Protein AF-A0A8F5GT97-F1 (afdb_monomer)

Nearest PDB structures (foldseek):
  5g2c-assembly1_A  TM=2.709E-01  e=6.141E-01  Nonlabens marinus S1-08
  8j80-assembly1_B  TM=1.994E-01  e=2.136E+00  Homo sapiens

Solvent-accessible surface area (backbone atoms only — not comparable to full-atom values): 19312 Å² total; per-residue (Å²): 131,80,81,78,52,67,67,58,54,49,52,52,41,32,52,48,51,52,53,48,60,72,63,48,82,54,59,48,38,28,61,53,37,61,60,46,67,79,48,94,72,56,55,69,44,52,46,45,34,50,23,35,51,49,81,68,43,45,52,62,52,79,70,42,89,39,27,72,91,36,93,78,48,46,47,64,52,61,45,28,50,54,43,34,55,50,43,55,30,73,34,31,67,61,69,79,50,36,74,73,42,50,101,53,50,69,62,56,54,51,51,42,53,52,45,20,53,52,46,27,53,52,53,53,50,51,35,37,71,76,54,39,75,44,53,70,72,39,65,69,58,79,64,67,54,48,63,58,70,59,55,50,50,52,54,51,50,46,49,53,48,42,54,51,44,48,50,53,23,46,53,51,44,46,71,55,52,41,81,83,62,77,88,52,72,71,51,45,54,48,27,52,48,40,61,74,71,42,52,74,58,48,21,55,77,60,31,55,22,45,89,82,34,51,64,94,60,83,97,53,87,68,62,55,40,60,59,69,57,52,22,50,51,33,27,53,52,11,48,52,40,34,58,54,23,56,77,42,60,76,55,92,56,70,60,32,62,48,39,36,41,54,10,21,51,31,23,25,55,11,30,48,49,52,54,58,54,55,73,74,48,90,76,72,67,97,57,56,58,58,62,55,39,49,50,47,27,51,32,16,48,30,40,43,50,17,50,56,29,48,77,70,56,37,20,64,18,56,58,30,42,45,46,21,53,16,40,50,52,28,52,44,76,40,26,67,67,42,70,63,38,51,63,53,50,27,51,52,26,44,26,52,50,51,52,51,59,53,62,72,75,104

Mean predicted aligned error: 7.2 Å

pLDDT: mean 84.75, std 13.71, range [35.91, 97.94]

Secondary structure (DSSP, 8-state):
-----HHHHHHHHHHHHHHHHHH-TTTTSSHHHHHHHT-S---HHHHHHHHHH-----HHHHH-TTSTTSTT---HHHHHHHHHHHHHHHH-SSGGGGGTS-SSTHHHHHHHHHHHHHHHHHHHHHHHHHHGGGGGTS---HHHHS-HHHHHHHHHHHHHHHHHHHHHHHHHHHHHHSTTPPP-HHHHHHHHHHHHTTGGGSTTTT----GGG----TTS-PPPP-HHHHHHHHHHHHHHHHHHHHTTTT--SSHHHHHHHHHHHHHHHHHHHHHHHHHT-SS----THHHHHHHHHHHHHHHHHHHHHHHTT-TTHHHHHHHHHHHHHHHHHTGGGSGGGHHHHHHHHHHHHHHHHHHH--

Structure (mmCIF, N/CA/C/O backbone):
data_AF-A0A8F5GT97-F1
#
_entry.id   AF-A0A8F5GT97-F1
#
loop_
_atom_site.group_PDB
_atom_site.id
_atom_site.type_symbol
_atom_site.label_atom_id
_atom_site.label_alt_id
_atom_site.label_comp_id
_atom_site.label_asym_id
_atom_site.label_entity_id
_atom_site.label_seq_id
_atom_site.pdbx_PDB_ins_code
_atom_site.Cartn_x
_atom_site.Cartn_y
_atom_site.Cartn_z
_atom_site.occupancy
_atom_site.B_iso_or_equiv
_atom_site.auth_seq_id
_atom_site.auth_comp_id
_atom_site.auth_asym_id
_atom_site.auth_atom_id
_atom_site.pdbx_PDB_model_num
ATOM 1 N N . MET A 1 1 ? 4.974 22.572 16.628 1.00 38.72 1 MET A N 1
ATOM 2 C CA . MET A 1 1 ? 4.036 21.430 16.558 1.00 38.72 1 MET A CA 1
ATOM 3 C C . MET A 1 1 ? 4.327 20.539 17.750 1.00 38.72 1 MET A C 1
ATOM 5 O O . MET A 1 1 ? 5.411 19.972 17.798 1.00 38.72 1 MET A O 1
ATOM 9 N N . GLN A 1 2 ? 3.444 20.530 18.752 1.00 35.91 2 GLN A N 1
ATOM 10 C CA . GLN A 1 2 ? 3.595 19.682 19.939 1.00 35.91 2 GLN A CA 1
ATOM 11 C C . GLN A 1 2 ? 3.749 18.223 19.499 1.00 35.91 2 GLN A C 1
ATOM 13 O O . GLN A 1 2 ? 3.046 17.777 18.591 1.00 35.91 2 GLN A O 1
ATOM 18 N N . ALA A 1 3 ? 4.700 17.506 20.098 1.00 49.38 3 ALA A N 1
ATOM 19 C CA . ALA A 1 3 ? 4.831 16.072 19.903 1.00 49.38 3 ALA A CA 1
ATOM 20 C C . ALA A 1 3 ? 3.505 15.429 20.323 1.00 49.38 3 ALA A C 1
ATOM 22 O O . ALA A 1 3 ? 3.167 15.427 21.503 1.00 49.38 3 ALA A O 1
ATOM 23 N N . VAL A 1 4 ? 2.720 14.967 19.350 1.00 61.09 4 VAL A N 1
ATOM 24 C CA . VAL A 1 4 ? 1.444 14.313 19.629 1.00 61.09 4 VAL A CA 1
ATOM 25 C C . VAL A 1 4 ? 1.748 13.053 20.434 1.00 61.09 4 VAL A C 1
ATOM 27 O O . VAL A 1 4 ? 2.484 12.178 19.971 1.00 61.09 4 VAL A O 1
ATOM 30 N N . ASN A 1 5 ? 1.237 12.993 21.661 1.00 83.31 5 ASN A N 1
ATOM 31 C CA . ASN A 1 5 ? 1.458 11.871 22.557 1.00 83.31 5 ASN A CA 1
ATOM 32 C C . ASN A 1 5 ? 0.664 10.651 22.059 1.00 83.31 5 ASN A C 1
ATOM 34 O O . ASN A 1 5 ? -0.529 10.743 21.769 1.00 83.31 5 ASN A O 1
ATOM 38 N N . ILE A 1 6 ? 1.339 9.505 21.947 1.00 85.12 6 ILE A N 1
ATOM 39 C CA . ILE A 1 6 ? 0.739 8.235 21.510 1.00 85.12 6 ILE A CA 1
ATOM 40 C C . ILE A 1 6 ? -0.411 7.842 22.440 1.00 85.12 6 ILE A C 1
ATOM 42 O O . ILE A 1 6 ? -1.456 7.398 21.964 1.00 85.12 6 ILE A O 1
ATOM 46 N N . ASP A 1 7 ? -0.231 8.048 23.744 1.00 89.44 7 ASP A N 1
ATOM 47 C CA . ASP A 1 7 ? -1.237 7.704 24.745 1.00 89.44 7 ASP A CA 1
ATOM 48 C C . ASP A 1 7 ? -2.491 8.569 24.594 1.00 89.44 7 ASP A C 1
ATOM 50 O O . ASP A 1 7 ? -3.598 8.069 24.771 1.00 89.44 7 ASP A O 1
ATOM 54 N N . ASP A 1 8 ? -2.340 9.833 24.193 1.00 93.19 8 ASP A N 1
ATOM 55 C CA . ASP A 1 8 ? -3.475 10.731 23.967 1.00 93.19 8 ASP A CA 1
ATOM 56 C C . ASP A 1 8 ? -4.267 10.313 22.720 1.00 93.19 8 ASP A C 1
ATOM 58 O O . ASP A 1 8 ? -5.495 10.308 22.754 1.00 93.19 8 ASP A O 1
ATOM 62 N N . ILE A 1 9 ? -3.594 9.880 21.643 1.00 93.31 9 ILE A N 1
ATOM 63 C CA . ILE A 1 9 ? -4.274 9.336 20.451 1.00 93.31 9 ILE A CA 1
ATOM 64 C C . ILE A 1 9 ? -5.060 8.070 20.807 1.00 93.31 9 ILE A C 1
ATOM 66 O O . ILE A 1 9 ? -6.197 7.913 20.368 1.00 93.31 9 ILE A O 1
ATOM 70 N N . LEU A 1 10 ? -4.462 7.155 21.577 1.00 95.19 10 LEU A N 1
ATOM 71 C CA . LEU A 1 10 ? -5.119 5.902 21.953 1.00 95.19 10 LEU A CA 1
ATOM 72 C C . LEU A 1 10 ? -6.307 6.141 22.889 1.00 95.19 10 LEU A C 1
ATOM 74 O O . LEU A 1 10 ? -7.365 5.558 22.665 1.00 95.19 10 LEU A O 1
ATOM 78 N N . LYS A 1 11 ? -6.167 7.035 23.875 1.00 96.19 11 LYS A N 1
ATOM 79 C CA . LYS A 1 11 ? -7.268 7.438 24.764 1.00 96.19 11 LYS A CA 1
ATOM 80 C C . LYS A 1 11 ? -8.399 8.116 24.002 1.00 96.19 11 LYS A C 1
ATOM 82 O O . LYS A 1 11 ? -9.566 7.846 24.265 1.00 96.19 11 LYS A O 1
ATOM 87 N N . GLU A 1 12 ? -8.070 8.976 23.043 1.00 96.75 12 GLU A N 1
ATOM 88 C CA . GLU A 1 12 ? -9.077 9.638 22.217 1.00 96.75 12 GLU A CA 1
ATOM 89 C C . GLU A 1 12 ? -9.799 8.643 21.300 1.00 96.75 12 GLU A C 1
ATOM 91 O O . GLU A 1 12 ? -11.021 8.699 21.162 1.00 96.75 12 GLU A O 1
ATOM 96 N N . ALA A 1 13 ? -9.076 7.677 20.728 1.00 97.00 13 ALA A N 1
ATOM 97 C CA . ALA A 1 13 ? -9.680 6.598 19.955 1.00 97.00 13 ALA A CA 1
ATOM 98 C C . ALA A 1 13 ? -10.626 5.746 20.812 1.00 97.00 13 ALA A C 1
ATOM 100 O O . ALA A 1 13 ? -11.747 5.470 20.393 1.00 97.00 13 ALA A O 1
ATOM 101 N N . GLU A 1 14 ? -10.203 5.372 22.022 1.00 97.44 14 GLU A N 1
ATOM 102 C CA . GLU A 1 14 ? -11.037 4.654 22.987 1.00 97.44 14 GLU A CA 1
ATOM 103 C C . GLU A 1 14 ? -12.299 5.452 23.341 1.00 97.44 14 GLU A C 1
ATOM 105 O O . GLU A 1 14 ? -13.401 4.909 23.263 1.00 97.44 14 GLU A O 1
ATOM 110 N N . ARG A 1 15 ? -12.176 6.754 23.641 1.00 97.38 15 ARG A N 1
ATOM 111 C CA . ARG A 1 15 ? -13.318 7.634 23.939 1.00 97.38 15 ARG A CA 1
ATOM 112 C C . ARG A 1 15 ? -14.337 7.636 22.803 1.00 97.38 15 ARG A C 1
ATOM 114 O O . ARG A 1 15 ? -15.531 7.458 23.049 1.00 97.38 15 ARG A O 1
ATOM 121 N N . GLN A 1 16 ? -13.882 7.837 21.567 1.00 97.25 16 GLN A N 1
ATOM 122 C CA . GLN A 1 16 ? -14.785 7.864 20.419 1.00 97.25 16 GLN A CA 1
ATOM 123 C C . GLN A 1 16 ? -15.425 6.495 20.172 1.00 97.25 16 GLN A C 1
ATOM 125 O O . GLN A 1 16 ? -16.633 6.436 19.952 1.00 97.25 16 GLN A O 1
ATOM 130 N N . LEU A 1 17 ? -14.665 5.397 20.264 1.00 96.94 17 LEU A N 1
ATOM 131 C CA . LEU A 1 17 ? -15.200 4.038 20.124 1.00 96.94 17 LEU A CA 1
ATOM 132 C C . LEU A 1 17 ? -16.249 3.720 21.199 1.00 96.94 17 LEU A C 1
ATOM 134 O O . LEU A 1 17 ? -17.285 3.147 20.872 1.00 96.94 17 LEU A O 1
ATOM 138 N N . MET A 1 18 ? -16.040 4.150 22.449 1.00 96.56 18 MET A N 1
ATOM 139 C CA . MET A 1 18 ? -17.020 3.999 23.532 1.00 96.56 18 MET A CA 1
ATOM 140 C C . MET A 1 18 ? -18.322 4.753 23.240 1.00 96.56 18 MET A C 1
ATOM 142 O O . MET A 1 18 ? -19.401 4.178 23.376 1.00 96.56 18 MET A O 1
ATOM 146 N N . ILE A 1 19 ? -18.240 6.012 22.793 1.00 95.62 19 ILE A N 1
ATOM 147 C CA . ILE A 1 19 ? -19.428 6.798 22.416 1.00 95.62 19 ILE A CA 1
ATOM 148 C C . ILE A 1 19 ? -20.152 6.144 21.237 1.00 95.62 19 ILE A C 1
ATOM 150 O O . ILE A 1 19 ? -21.377 6.024 21.252 1.00 95.62 19 ILE A O 1
ATOM 154 N N . CYS A 1 20 ? -19.413 5.685 20.227 1.00 94.00 20 CYS A N 1
ATOM 155 C CA . CYS A 1 20 ? -20.022 5.065 19.057 1.00 94.00 20 CYS A CA 1
ATOM 156 C C . CYS A 1 20 ? -20.688 3.723 19.398 1.00 94.00 20 CYS A C 1
ATOM 158 O O . CYS A 1 20 ? -21.796 3.473 18.930 1.00 94.00 20 CYS A O 1
ATOM 160 N N . ASN A 1 21 ? -20.075 2.905 20.260 1.00 94.62 21 ASN A N 1
ATOM 161 C CA . ASN A 1 21 ? -20.655 1.646 20.737 1.00 94.62 21 ASN A CA 1
ATOM 162 C C . ASN A 1 21 ? -21.903 1.857 21.613 1.00 94.62 21 ASN A C 1
ATOM 164 O O . ASN A 1 21 ? -22.796 1.016 21.622 1.00 94.62 21 ASN A O 1
ATOM 168 N N . ALA A 1 22 ? -21.984 2.979 22.336 1.00 93.75 22 ALA A N 1
ATOM 169 C CA . ALA A 1 22 ? -23.181 3.353 23.087 1.00 93.75 22 ALA A CA 1
ATOM 170 C C . ALA A 1 22 ? -24.305 3.870 22.171 1.00 93.75 22 ALA A C 1
ATOM 172 O O . ALA A 1 22 ? -25.474 3.579 22.403 1.00 93.75 22 ALA A O 1
ATOM 173 N N . CYS A 1 23 ? -23.954 4.635 21.134 1.00 93.69 23 CYS A N 1
ATOM 174 C CA . CYS A 1 23 ? -24.912 5.242 20.212 1.00 93.69 23 CYS A CA 1
ATOM 175 C C . CYS A 1 23 ? -25.495 4.246 19.199 1.00 93.69 23 CYS A C 1
ATOM 177 O O . CYS A 1 23 ? -26.675 4.346 18.874 1.00 93.69 23 CYS A O 1
ATOM 179 N N . ARG A 1 24 ? -24.674 3.327 18.670 1.00 89.94 24 ARG A N 1
ATOM 180 C CA . ARG A 1 24 ? -25.040 2.291 17.678 1.00 89.94 24 ARG A CA 1
ATOM 181 C C . ARG A 1 24 ? -25.732 2.773 16.398 1.00 89.94 24 ARG A C 1
ATOM 183 O O . ARG A 1 24 ? -26.169 1.970 15.591 1.00 89.94 24 ARG A O 1
ATOM 190 N N . TYR A 1 25 ? -25.758 4.077 16.132 1.00 87.31 25 TYR A N 1
ATOM 191 C CA . TYR A 1 25 ? -26.406 4.628 14.936 1.00 87.31 25 TYR A CA 1
ATOM 192 C C . TYR A 1 25 ? -25.810 4.112 13.613 1.00 87.31 25 TYR A C 1
ATOM 194 O O . TYR A 1 25 ? -26.498 4.053 12.600 1.00 87.31 25 TYR A O 1
ATOM 202 N N . CYS A 1 26 ? -24.522 3.756 13.618 1.00 84.69 26 CYS A N 1
ATOM 203 C CA . CYS A 1 26 ? -23.806 3.252 12.443 1.00 84.69 26 CYS A CA 1
ATOM 204 C C . CYS A 1 26 ? -23.802 1.713 12.335 1.00 84.69 26 CYS A C 1
ATOM 206 O O . CYS A 1 26 ? -23.111 1.178 11.467 1.00 84.69 26 CYS A O 1
ATOM 208 N N . GLU A 1 27 ? -24.535 1.002 13.198 1.00 83.38 27 GLU A N 1
ATOM 209 C CA . GLU A 1 27 ? -24.724 -0.453 13.108 1.00 83.38 27 GLU A CA 1
ATOM 210 C C . GLU A 1 27 ? -25.215 -0.842 11.700 1.00 83.38 27 GLU A C 1
ATOM 212 O O . GLU A 1 27 ? -26.037 -0.153 11.089 1.00 83.38 27 GLU A O 1
ATOM 217 N N . GLY A 1 28 ? -24.635 -1.900 11.127 1.00 75.88 28 GLY A N 1
ATOM 218 C CA . GLY A 1 28 ? -24.938 -2.349 9.762 1.00 75.88 28 GLY A CA 1
ATOM 219 C C . GLY A 1 28 ? -24.315 -1.527 8.620 1.00 75.88 28 GLY A C 1
ATOM 220 O O . GLY A 1 28 ? -24.485 -1.881 7.452 1.00 75.88 28 GLY A O 1
ATOM 221 N N . TYR A 1 29 ? -23.548 -0.461 8.895 1.00 76.31 29 TYR A N 1
ATOM 222 C CA . TYR A 1 29 ? -22.857 0.281 7.826 1.00 76.31 29 TYR A CA 1
ATOM 223 C C . TYR A 1 29 ? -21.725 -0.560 7.209 1.00 76.31 29 TYR A C 1
ATOM 225 O O . TYR A 1 29 ? -21.621 -0.687 5.988 1.00 76.31 29 TYR A O 1
ATOM 233 N N . CYS A 1 30 ? -20.873 -1.165 8.041 1.00 80.12 30 CYS A N 1
ATOM 234 C CA . CYS A 1 30 ? -19.757 -2.019 7.618 1.00 80.12 30 CYS A CA 1
ATOM 235 C C . CYS A 1 30 ? -19.291 -2.944 8.751 1.00 80.12 30 CYS A C 1
ATOM 237 O O . CYS A 1 30 ? -19.577 -2.666 9.913 1.00 80.12 30 CYS A O 1
ATOM 239 N N . ASP A 1 31 ? -18.512 -3.981 8.422 1.00 80.12 31 ASP A N 1
ATOM 240 C CA . ASP A 1 31 ? -18.076 -5.035 9.361 1.00 80.12 31 ASP A CA 1
ATOM 241 C C . ASP A 1 31 ? -17.259 -4.512 10.563 1.00 80.12 31 ASP A C 1
ATOM 243 O O . ASP A 1 31 ? -17.117 -5.190 11.579 1.00 80.12 31 ASP A O 1
ATOM 247 N N . LEU A 1 32 ? -16.737 -3.278 10.493 1.00 87.88 32 LEU A N 1
ATOM 248 C CA . LEU A 1 32 ? -16.113 -2.623 11.647 1.00 87.88 32 LEU A CA 1
ATOM 249 C C . LEU A 1 32 ? -17.095 -2.485 12.820 1.00 87.88 32 LEU A C 1
ATOM 251 O O . LEU A 1 32 ? -16.681 -2.608 13.971 1.00 87.88 32 LEU A O 1
ATOM 255 N N . TRP A 1 33 ? -18.365 -2.193 12.539 1.00 87.25 33 TRP A N 1
ATOM 256 C CA . TRP A 1 33 ? -19.377 -1.951 13.565 1.00 87.25 33 TRP A CA 1
ATOM 257 C C . TRP A 1 33 ? -19.773 -3.240 14.278 1.00 87.25 33 TRP A C 1
ATOM 259 O O . TRP A 1 33 ? -19.754 -3.265 15.508 1.00 87.25 33 TRP A O 1
ATOM 269 N N . ASP A 1 34 ? -19.913 -4.338 13.535 1.00 86.75 34 ASP A N 1
ATOM 270 C CA . ASP A 1 34 ? -20.097 -5.676 14.100 1.00 86.75 34 ASP A CA 1
ATOM 271 C C . ASP A 1 34 ? -18.958 -6.024 15.080 1.00 86.75 34 ASP A C 1
ATOM 273 O O . ASP A 1 34 ? -19.184 -6.610 16.142 1.00 86.75 34 ASP A O 1
ATOM 277 N N . ALA A 1 35 ? -17.714 -5.643 14.757 1.00 90.31 35 ALA A N 1
ATOM 278 C CA . ALA A 1 35 ? -16.556 -5.840 15.635 1.00 90.31 35 ALA A CA 1
ATOM 279 C C . ALA A 1 35 ? -16.560 -4.942 16.879 1.00 90.31 35 ALA A C 1
ATOM 281 O O . ALA A 1 35 ? -16.091 -5.356 17.944 1.00 90.31 35 ALA A O 1
ATOM 282 N N . ILE A 1 36 ? -17.090 -3.725 16.766 1.00 92.19 36 ILE A N 1
ATOM 283 C CA . ILE A 1 36 ? -17.242 -2.791 17.887 1.00 92.19 36 ILE A CA 1
ATOM 284 C C . ILE A 1 36 ? -18.301 -3.309 18.871 1.00 92.19 36 ILE A C 1
ATOM 286 O O . ILE A 1 36 ? -18.068 -3.295 20.080 1.00 92.19 36 ILE A O 1
ATOM 290 N N . GLU A 1 37 ? -19.417 -3.836 18.372 1.00 89.50 37 GLU A N 1
ATOM 291 C CA . GLU A 1 37 ? -20.549 -4.297 19.188 1.00 89.50 37 GLU A CA 1
ATOM 292 C C . GLU A 1 37 ? -20.246 -5.532 20.037 1.00 89.50 37 GLU A C 1
ATOM 294 O O . GLU A 1 37 ? -20.843 -5.719 21.101 1.00 89.50 37 GLU A O 1
ATOM 299 N N . ARG A 1 38 ? -19.285 -6.358 19.606 1.00 89.38 38 ARG A N 1
ATOM 300 C CA . ARG A 1 38 ? -18.795 -7.513 20.377 1.00 89.38 38 ARG A CA 1
ATOM 301 C C . ARG A 1 38 ? -18.018 -7.112 21.634 1.00 89.38 38 ARG A C 1
ATOM 303 O O . ARG A 1 38 ? -17.700 -7.974 22.455 1.00 89.38 38 ARG A O 1
ATOM 310 N N . LYS A 1 39 ? -17.684 -5.829 21.801 1.00 90.12 39 LYS A N 1
ATOM 311 C CA . LYS A 1 39 ? -16.764 -5.342 22.834 1.00 90.12 39 LYS A CA 1
ATOM 312 C C . LYS A 1 39 ? -17.465 -4.422 23.831 1.00 90.12 39 LYS A C 1
ATOM 314 O O . LYS A 1 39 ? -18.389 -3.687 23.501 1.00 90.12 39 LYS A O 1
ATOM 319 N N . ARG A 1 40 ? -17.002 -4.462 25.086 1.00 91.19 40 ARG A N 1
ATOM 320 C CA . ARG A 1 40 ? -17.475 -3.588 26.184 1.00 91.19 40 ARG A CA 1
ATOM 321 C C . ARG A 1 40 ? -16.478 -2.491 26.557 1.00 91.19 40 ARG A C 1
ATOM 323 O O . ARG A 1 40 ? -16.854 -1.517 27.195 1.00 91.19 40 ARG A O 1
ATOM 330 N N . SER A 1 41 ? -15.218 -2.672 26.185 1.00 93.12 41 SER A N 1
ATOM 331 C CA . SER A 1 41 ? -14.125 -1.723 26.367 1.00 93.12 41 SER A CA 1
ATOM 332 C C . SER A 1 41 ? -13.171 -1.836 25.181 1.00 93.12 41 SER A C 1
ATOM 334 O O . SER A 1 41 ? -13.199 -2.833 24.453 1.00 93.12 41 SER A O 1
ATOM 336 N N . PHE A 1 42 ? -12.333 -0.819 24.978 1.00 95.62 42 PHE A N 1
ATOM 337 C CA . PHE A 1 42 ? -11.428 -0.745 23.831 1.00 95.62 42 PHE A CA 1
ATOM 338 C C . PHE A 1 42 ? -9.986 -0.527 24.298 1.00 95.62 42 PHE A C 1
ATOM 340 O O . PHE A 1 42 ? -9.427 0.549 24.088 1.00 95.62 42 PHE A O 1
ATOM 347 N N . PRO A 1 43 ? -9.353 -1.538 24.928 1.00 94.31 43 PRO A N 1
ATOM 348 C CA . PRO A 1 43 ? -7.951 -1.435 25.313 1.00 94.31 43 PRO A CA 1
ATOM 349 C C . PRO A 1 43 ? -7.058 -1.233 24.074 1.00 94.31 43 PRO A C 1
ATOM 351 O O . PRO A 1 43 ? -7.442 -1.627 22.969 1.00 94.31 43 PRO A O 1
ATOM 354 N N . PRO A 1 44 ? -5.824 -0.715 24.221 1.00 93.81 44 PRO A N 1
ATOM 355 C CA . PRO A 1 44 ? -4.965 -0.338 23.092 1.00 93.81 44 PRO A CA 1
ATOM 356 C C . PRO A 1 44 ? -4.817 -1.385 21.977 1.00 93.81 44 PRO A C 1
ATOM 358 O O . PRO A 1 44 ? -4.832 -1.041 20.796 1.00 93.81 44 PRO A O 1
ATOM 361 N N . ASN A 1 45 ? -4.709 -2.671 22.328 1.00 93.50 45 ASN A N 1
ATOM 362 C CA . ASN A 1 45 ? -4.596 -3.759 21.352 1.00 93.50 45 ASN A CA 1
ATOM 363 C C . ASN A 1 45 ? -5.852 -3.911 20.482 1.00 93.50 45 ASN A C 1
ATOM 365 O O . ASN A 1 45 ? -5.738 -4.166 19.283 1.00 93.50 45 ASN A O 1
ATOM 369 N N . ASP A 1 46 ? -7.033 -3.698 21.060 1.00 94.75 46 ASP A N 1
ATOM 370 C CA . ASP A 1 46 ? -8.294 -3.724 20.323 1.00 94.75 46 ASP A CA 1
ATOM 371 C C . ASP A 1 46 ? -8.426 -2.494 19.426 1.00 94.75 46 ASP A C 1
ATOM 373 O O . ASP A 1 46 ? -8.839 -2.624 18.277 1.00 94.75 46 ASP A O 1
ATOM 377 N N . VAL A 1 47 ? -7.978 -1.319 19.879 1.00 96.31 47 VAL A N 1
ATOM 378 C CA . VAL A 1 47 ? -7.932 -0.118 19.028 1.00 96.31 47 VAL A CA 1
ATOM 379 C C . VAL A 1 47 ? -6.981 -0.326 17.835 1.00 96.31 47 VAL A C 1
ATOM 381 O O . VAL A 1 47 ? -7.303 0.036 16.699 1.00 96.31 47 VAL A O 1
ATOM 384 N N . PHE A 1 48 ? -5.826 -0.974 18.037 1.00 95.44 48 PHE A N 1
ATOM 385 C CA . PHE A 1 48 ? -4.927 -1.335 16.934 1.00 95.44 48 PHE A CA 1
ATOM 386 C C . PHE A 1 48 ? -5.554 -2.325 15.953 1.00 95.44 48 PHE A C 1
ATOM 388 O O . PHE A 1 48 ? -5.305 -2.229 14.749 1.00 95.44 48 PHE A O 1
ATOM 395 N N . HIS A 1 49 ? -6.346 -3.273 16.443 1.00 95.06 49 HIS A N 1
ATOM 396 C CA . HIS A 1 49 ? -7.076 -4.205 15.598 1.00 95.06 49 HIS A CA 1
ATOM 397 C C . HIS A 1 49 ? -8.156 -3.490 14.771 1.00 95.06 49 HIS A C 1
ATOM 399 O O . HIS A 1 49 ? -8.125 -3.556 13.538 1.00 95.06 49 HIS A O 1
ATOM 405 N N . LEU A 1 50 ? -9.043 -2.744 15.436 1.00 95.06 50 LEU A N 1
ATOM 406 C CA . LEU A 1 50 ? -10.161 -2.024 14.821 1.00 95.06 50 LEU A CA 1
ATOM 407 C C . LEU A 1 50 ? -9.682 -0.971 13.811 1.00 95.06 50 LEU A C 1
ATOM 409 O O . LEU A 1 50 ? -10.279 -0.810 12.747 1.00 95.06 50 LEU A O 1
ATOM 413 N N . SER A 1 51 ? -8.555 -0.301 14.072 1.00 94.38 51 SER A N 1
ATOM 414 C CA . SER A 1 51 ? -7.990 0.669 13.122 1.00 94.38 51 SER A CA 1
ATOM 415 C C . SER A 1 51 ? -7.571 0.037 11.788 1.00 94.38 51 SER A C 1
ATOM 417 O O . SER A 1 51 ? -7.740 0.651 10.729 1.00 94.38 51 SER A O 1
ATOM 419 N N . ASN A 1 52 ? -7.080 -1.206 11.809 1.00 93.12 52 ASN A N 1
ATOM 420 C CA . ASN A 1 52 ? -6.715 -1.961 10.607 1.00 93.12 52 ASN A CA 1
ATOM 421 C C . ASN A 1 52 ? -7.897 -2.724 9.987 1.00 93.12 52 ASN A C 1
ATOM 423 O O . ASN A 1 52 ? -7.815 -3.095 8.818 1.00 93.12 52 ASN A O 1
ATOM 427 N N . LEU A 1 53 ? -8.998 -2.901 10.724 1.00 89.75 53 LEU A N 1
ATOM 428 C CA . LEU A 1 53 ? -10.270 -3.385 10.183 1.00 89.75 53 LEU A CA 1
ATOM 429 C C . LEU A 1 53 ? -11.013 -2.270 9.420 1.00 89.75 53 LEU A C 1
ATOM 431 O O . LEU A 1 53 ? -11.556 -2.496 8.343 1.00 89.75 53 LEU A O 1
ATOM 435 N N . CYS A 1 54 ? -10.946 -1.028 9.911 1.00 88.75 54 CYS A N 1
ATOM 436 C CA . CYS A 1 54 ? -11.561 0.147 9.287 1.00 88.75 54 CYS A CA 1
ATOM 437 C C . CYS A 1 54 ? -11.066 0.396 7.845 1.00 88.75 54 CYS A C 1
ATOM 439 O O . CYS A 1 54 ? -9.862 0.482 7.582 1.00 88.75 54 CYS A O 1
ATOM 441 N N . HIS A 1 55 ? -11.991 0.544 6.887 1.00 82.00 55 HIS A N 1
ATOM 442 C CA . HIS A 1 55 ? -11.701 0.810 5.463 1.00 82.00 55 HIS A CA 1
ATOM 443 C C . HIS A 1 55 ? -11.545 2.297 5.116 1.00 82.00 55 HIS A C 1
ATOM 445 O O . HIS A 1 55 ? -11.188 2.616 3.981 1.00 82.00 55 HIS A O 1
ATOM 451 N N . ASP A 1 56 ? -11.767 3.197 6.080 1.00 82.44 56 ASP A N 1
ATOM 452 C CA . ASP A 1 56 ? -11.770 4.649 5.858 1.00 82.44 56 ASP A CA 1
ATOM 453 C C . ASP A 1 56 ? -12.711 5.044 4.695 1.00 82.44 56 ASP A C 1
ATOM 455 O O . ASP A 1 56 ? -12.351 5.836 3.823 1.00 82.44 56 ASP A O 1
ATOM 459 N N . CYS A 1 57 ? -13.905 4.431 4.625 1.00 78.69 57 CYS A N 1
ATOM 460 C CA . CYS A 1 57 ? -14.957 4.813 3.669 1.00 78.69 57 CYS A CA 1
ATOM 461 C C . CYS A 1 57 ? -15.629 6.134 4.058 1.00 78.69 57 CYS A C 1
ATOM 463 O O . CYS A 1 57 ? -15.953 6.937 3.192 1.00 78.69 57 CYS A O 1
ATOM 465 N N . ARG A 1 58 ? -15.698 6.393 5.371 1.00 81.69 58 ARG A N 1
ATOM 466 C CA . ARG A 1 58 ? -16.228 7.601 6.015 1.00 81.69 58 ARG A CA 1
ATOM 467 C C . ARG A 1 58 ? -17.741 7.769 5.970 1.00 81.69 58 ARG A C 1
ATOM 469 O O . ARG A 1 58 ? -18.215 8.777 6.476 1.00 81.69 58 ARG A O 1
ATOM 476 N N . ASP A 1 59 ? -18.506 6.786 5.500 1.00 79.12 59 ASP A N 1
ATOM 477 C CA . ASP A 1 59 ? -19.977 6.838 5.575 1.00 79.12 59 ASP A CA 1
ATOM 478 C C . ASP A 1 59 ? -20.471 7.110 7.000 1.00 79.12 59 ASP A C 1
ATOM 480 O O . ASP A 1 59 ? -21.338 7.954 7.211 1.00 79.12 59 ASP A O 1
ATOM 484 N N . CYS A 1 60 ? -19.843 6.473 7.994 1.00 84.25 60 CYS A N 1
ATOM 485 C CA . CYS A 1 60 ? -20.153 6.716 9.398 1.00 84.25 60 CYS A CA 1
ATOM 486 C C . CYS A 1 60 ? -19.885 8.161 9.837 1.00 84.25 60 CYS A C 1
ATOM 488 O O . CYS A 1 60 ? -20.613 8.666 10.678 1.00 84.25 60 CYS A O 1
ATOM 490 N N . TYR A 1 61 ? -18.886 8.846 9.270 1.00 87.38 61 TYR A N 1
ATOM 491 C CA . TYR A 1 61 ? -18.631 10.256 9.568 1.00 87.38 61 TYR A CA 1
ATOM 492 C C . TYR A 1 61 ? -19.758 11.129 9.020 1.00 87.38 61 TYR A C 1
ATOM 494 O O . TYR A 1 61 ? -20.321 11.932 9.750 1.00 87.38 61 TYR A O 1
ATOM 502 N N . TYR A 1 62 ? -20.137 10.943 7.754 1.00 82.44 62 TYR A N 1
ATOM 503 C CA . TYR A 1 62 ? -21.165 11.775 7.121 1.00 82.44 62 TYR A CA 1
ATOM 504 C C . TYR A 1 62 ? -22.566 11.559 7.690 1.00 82.44 62 TYR A C 1
ATOM 506 O O . TYR A 1 62 ? -23.382 12.476 7.657 1.00 82.44 62 TYR A O 1
ATOM 514 N N . ALA A 1 63 ? -22.840 10.369 8.218 1.00 83.69 63 ALA A N 1
ATOM 515 C CA . ALA A 1 63 ? -24.106 10.062 8.867 1.00 83.69 63 ALA A CA 1
ATOM 516 C C . ALA A 1 63 ? -24.146 10.453 10.356 1.00 83.69 63 ALA A C 1
ATOM 518 O O . ALA A 1 63 ? -25.224 10.504 10.949 1.00 83.69 63 ALA A O 1
ATOM 519 N N . CYS A 1 64 ? -22.994 10.694 10.986 1.00 89.12 64 CYS A N 1
ATOM 520 C CA . CYS A 1 64 ? -22.918 10.901 12.426 1.00 89.12 64 CYS A CA 1
ATOM 521 C C . CYS A 1 64 ? -23.445 12.286 12.832 1.00 89.12 64 CYS A C 1
ATOM 523 O O . CYS A 1 64 ? -22.986 13.319 12.360 1.00 89.12 64 CYS A O 1
ATOM 525 N N . GLN A 1 65 ? -24.365 12.304 13.798 1.00 92.62 65 GLN A N 1
ATOM 526 C CA . GLN A 1 65 ? -24.932 13.531 14.377 1.00 92.62 65 GLN A CA 1
ATOM 527 C C . GLN A 1 65 ? -23.962 14.248 15.337 1.00 92.62 65 GLN A C 1
ATOM 529 O O . GLN A 1 65 ? -24.217 15.370 15.769 1.00 92.62 65 GLN A O 1
ATOM 534 N N . TYR A 1 66 ? -22.856 13.589 15.696 1.00 95.75 66 TYR A N 1
ATOM 535 C CA . TYR A 1 66 ? -21.896 14.036 16.703 1.00 95.75 66 TYR A CA 1
ATOM 536 C C . TYR A 1 66 ? -20.544 14.461 16.121 1.00 95.75 66 TYR A C 1
ATOM 538 O O . TYR A 1 66 ? -19.592 14.654 16.887 1.00 95.75 66 TYR A O 1
ATOM 546 N N . THR A 1 67 ? -20.434 14.612 14.798 1.00 93.06 67 THR A N 1
ATOM 547 C CA . THR A 1 67 ? -19.247 15.216 14.176 1.00 93.06 67 THR A CA 1
ATOM 548 C C . THR A 1 67 ? -19.068 16.668 14.630 1.00 93.06 67 THR A C 1
ATOM 550 O O . THR A 1 67 ? -20.036 17.306 15.058 1.00 93.06 67 THR A O 1
ATOM 553 N N . PRO A 1 68 ? -17.853 17.242 14.535 1.00 90.44 68 PRO A N 1
ATOM 554 C CA . PRO A 1 68 ? -17.656 18.670 14.774 1.00 90.44 68 PRO A CA 1
ATOM 555 C C . PRO A 1 68 ? -18.678 19.530 14.002 1.00 90.44 68 PRO A C 1
ATOM 557 O O . PRO A 1 68 ? -18.989 19.206 12.852 1.00 90.44 68 PRO A O 1
ATOM 560 N N . PRO A 1 69 ? -19.205 20.615 14.604 1.00 93.56 69 PRO A N 1
ATOM 561 C CA . PRO A 1 69 ? -18.778 21.244 15.861 1.00 93.56 69 PRO A CA 1
ATOM 562 C C . PRO A 1 69 ? -19.437 20.684 17.141 1.00 93.56 69 PRO A C 1
ATOM 564 O O . PRO A 1 69 ? -19.347 21.319 18.189 1.00 93.56 69 PRO A O 1
ATOM 567 N N . HIS A 1 70 ? -20.108 19.525 17.096 1.00 95.69 70 HIS A N 1
ATOM 568 C CA . HIS A 1 70 ? -20.726 18.936 18.291 1.00 95.69 70 HIS A CA 1
ATOM 569 C C . HIS A 1 70 ? -19.691 18.720 19.425 1.00 95.69 70 HIS A C 1
ATOM 571 O O . HIS A 1 70 ? -18.560 18.317 19.131 1.00 95.69 70 HIS A O 1
ATOM 577 N N . PRO A 1 71 ? -20.043 18.894 20.720 1.00 94.88 71 PRO A N 1
ATOM 578 C CA . PRO A 1 71 ? -19.098 18.749 21.838 1.00 94.88 71 PRO A CA 1
ATOM 579 C C . PRO A 1 71 ? -18.373 17.397 21.909 1.00 94.88 71 PRO A C 1
ATOM 581 O O . PRO A 1 71 ? -17.234 17.328 22.356 1.00 94.88 71 PRO A O 1
ATOM 584 N N . PHE A 1 72 ? -19.004 16.314 21.440 1.00 95.81 72 PHE A N 1
ATOM 585 C CA . PHE A 1 72 ? -18.342 15.005 21.346 1.00 95.81 72 PHE A CA 1
ATOM 586 C C . PHE A 1 72 ? -17.287 14.922 20.239 1.00 95.81 72 PHE A C 1
ATOM 588 O O . PHE A 1 72 ? -16.396 14.080 20.359 1.00 95.81 72 PHE A O 1
ATOM 595 N N . SER A 1 73 ? -17.384 15.765 19.203 1.00 95.31 73 SER A N 1
ATOM 596 C CA . SER A 1 73 ? -16.415 15.904 18.107 1.00 95.31 73 SER A CA 1
ATOM 597 C C . SER A 1 73 ? -15.943 14.560 17.540 1.00 95.31 73 SER A C 1
ATOM 599 O O . SER A 1 73 ? -14.748 14.281 17.477 1.00 95.31 73 SER A O 1
ATOM 601 N N . ILE A 1 74 ? -16.898 13.701 17.173 1.00 95.19 74 ILE A N 1
ATOM 602 C CA . ILE A 1 74 ? -16.623 12.353 16.668 1.00 95.19 74 ILE A CA 1
ATOM 603 C C . ILE A 1 74 ? -16.020 12.428 15.261 1.00 95.19 74 ILE A C 1
ATOM 605 O O . ILE A 1 74 ? -16.586 13.035 14.356 1.00 95.19 74 ILE A O 1
ATOM 609 N N . ASP A 1 75 ? -14.875 11.775 15.084 1.00 93.31 75 ASP A N 1
ATOM 610 C CA . ASP A 1 75 ? -14.167 11.596 13.818 1.00 93.31 75 ASP A CA 1
ATOM 611 C C . ASP A 1 75 ? -13.475 10.221 13.811 1.00 93.31 75 ASP A C 1
ATOM 613 O O . ASP A 1 75 ? -12.248 10.104 13.892 1.00 93.31 75 ASP A O 1
ATOM 617 N N . ILE A 1 76 ? -14.290 9.159 13.755 1.00 92.31 76 ILE A N 1
ATOM 618 C CA . ILE A 1 76 ? -13.814 7.767 13.752 1.00 92.31 76 ILE A CA 1
ATOM 619 C C . ILE A 1 76 ? -12.813 7.496 12.618 1.00 92.31 76 ILE A C 1
ATOM 621 O O . ILE A 1 76 ? -11.766 6.900 12.893 1.00 92.31 76 ILE A O 1
ATOM 625 N N . PRO A 1 77 ? -13.061 7.909 11.359 1.00 89.44 77 PRO A N 1
ATOM 626 C CA . PRO A 1 77 ? -12.093 7.675 10.295 1.00 89.44 77 PRO A CA 1
ATOM 627 C C . PRO A 1 77 ? -10.760 8.386 10.547 1.00 89.44 77 PRO A C 1
ATOM 629 O O . PRO A 1 77 ? -9.705 7.760 10.401 1.00 89.44 77 PRO A O 1
ATOM 632 N N . GLY A 1 78 ? -10.791 9.643 11.000 1.00 90.12 78 GLY A N 1
ATOM 633 C CA . GLY A 1 78 ? -9.590 10.415 11.295 1.00 90.12 78 GLY A CA 1
ATOM 634 C C . GLY A 1 78 ? -8.777 9.845 12.452 1.00 90.12 78 GLY A C 1
ATOM 635 O O . GLY A 1 78 ? -7.563 9.649 12.318 1.00 90.12 78 GLY A O 1
ATOM 636 N N . ILE A 1 79 ? -9.418 9.521 13.580 1.00 93.31 79 ILE A N 1
ATOM 637 C CA . ILE A 1 79 ? -8.707 8.977 14.744 1.00 93.31 79 ILE A CA 1
ATOM 638 C C . ILE A 1 79 ? -8.165 7.570 14.472 1.00 93.31 79 ILE A C 1
ATOM 640 O O . ILE A 1 79 ? -7.002 7.294 14.774 1.00 93.31 79 ILE A O 1
ATOM 644 N N . LEU A 1 80 ? -8.938 6.696 13.813 1.00 93.56 80 LEU A N 1
ATOM 645 C CA . LEU A 1 80 ? -8.467 5.358 13.452 1.00 93.56 80 LEU A CA 1
ATOM 646 C C . LEU A 1 80 ? -7.384 5.400 12.370 1.00 93.56 80 LEU A C 1
ATOM 648 O O . LEU A 1 80 ? -6.506 4.540 12.385 1.00 93.56 80 LEU A O 1
ATOM 652 N N . SER A 1 81 ? -7.375 6.395 11.475 1.00 89.62 81 SER A N 1
ATOM 653 C CA . SER A 1 81 ? -6.248 6.595 10.557 1.00 89.62 81 SER A CA 1
ATOM 654 C C . SER A 1 81 ? -4.955 6.855 11.328 1.00 89.62 81 SER A C 1
ATOM 656 O O . SER A 1 81 ? -3.965 6.169 11.093 1.00 89.62 81 SER A O 1
ATOM 658 N N . LYS A 1 82 ? -4.974 7.748 12.326 1.00 89.62 82 LYS A N 1
ATOM 659 C CA . LYS A 1 82 ? -3.802 8.012 13.182 1.00 89.62 82 LYS A CA 1
ATOM 660 C C . LYS A 1 82 ? -3.357 6.763 13.945 1.00 89.62 82 LYS A C 1
ATOM 662 O O . LYS A 1 82 ? -2.170 6.446 13.966 1.00 89.62 82 LYS A O 1
ATOM 667 N N . VAL A 1 83 ? -4.293 6.013 14.535 1.00 93.00 83 VAL A N 1
ATOM 668 C CA . VAL A 1 83 ? -3.965 4.757 15.238 1.00 93.00 83 VAL A CA 1
ATOM 669 C C . VAL A 1 83 ? -3.363 3.721 14.288 1.00 93.00 83 VAL A C 1
ATOM 671 O O . VAL A 1 83 ? -2.444 2.996 14.670 1.00 93.00 83 VAL A O 1
ATOM 674 N N . ARG A 1 84 ? -3.823 3.663 13.036 1.00 90.81 84 ARG A N 1
ATOM 675 C CA . ARG A 1 84 ? -3.276 2.758 12.023 1.00 90.81 84 ARG A CA 1
ATOM 676 C C . ARG A 1 84 ? -1.805 3.063 11.741 1.00 90.81 84 ARG A C 1
ATOM 678 O O . ARG A 1 84 ? -0.984 2.150 11.749 1.00 90.81 84 ARG A O 1
ATOM 685 N N . GLU A 1 85 ? -1.449 4.333 11.594 1.00 86.75 85 GLU A N 1
ATOM 686 C CA . GLU A 1 85 ? -0.052 4.760 11.431 1.00 86.75 85 GLU A CA 1
ATOM 687 C C . GLU A 1 85 ? 0.804 4.405 12.651 1.00 86.75 85 GLU A C 1
ATOM 689 O O . GLU A 1 85 ? 1.914 3.879 12.514 1.00 86.75 85 GLU A O 1
ATOM 694 N N . LEU A 1 86 ? 0.265 4.623 13.856 1.00 89.50 86 LEU A N 1
ATOM 695 C CA . LEU A 1 86 ? 0.909 4.204 15.100 1.00 89.50 86 LEU A CA 1
ATOM 696 C C . LEU A 1 86 ? 1.120 2.690 15.145 1.00 89.50 86 LEU A C 1
ATOM 698 O O . LEU A 1 86 ? 2.173 2.245 15.600 1.00 89.50 86 LEU A O 1
ATOM 702 N N . SER A 1 87 ? 0.157 1.903 14.657 1.00 91.50 87 SER A N 1
ATOM 703 C CA . SER A 1 87 ? 0.274 0.447 14.600 1.00 91.50 87 SER A CA 1
ATOM 704 C C . SER A 1 87 ? 1.426 0.028 13.689 1.00 91.50 87 SER A C 1
ATOM 706 O O . SER A 1 87 ? 2.277 -0.750 14.117 1.00 91.50 87 SER A O 1
ATOM 708 N N . TYR A 1 88 ? 1.541 0.620 12.495 1.00 89.69 88 TYR A N 1
ATOM 709 C CA . TYR A 1 88 ? 2.638 0.319 11.573 1.00 89.69 88 TYR A CA 1
ATOM 710 C C . TYR A 1 88 ? 3.973 0.578 12.240 1.00 89.69 88 TYR A C 1
ATOM 712 O O . TYR A 1 88 ? 4.785 -0.334 12.329 1.00 89.69 88 TYR A O 1
ATOM 720 N N . ARG A 1 89 ? 4.138 1.758 12.845 1.00 88.06 89 ARG A N 1
ATOM 721 C CA . ARG A 1 89 ? 5.337 2.113 13.606 1.00 88.06 89 ARG A CA 1
ATOM 722 C C . ARG A 1 89 ? 5.618 1.156 14.767 1.00 88.06 89 ARG A C 1
ATOM 724 O O . ARG A 1 89 ? 6.765 0.777 14.979 1.00 88.06 89 ARG A O 1
ATOM 731 N N . ARG A 1 90 ? 4.604 0.791 15.553 1.00 90.31 90 ARG A N 1
ATOM 732 C CA . ARG A 1 90 ? 4.753 -0.023 16.770 1.00 90.31 90 ARG A CA 1
ATOM 733 C C . ARG A 1 90 ? 5.237 -1.437 16.469 1.00 90.31 90 ARG A C 1
ATOM 735 O O . ARG A 1 90 ? 5.975 -2.007 17.277 1.00 90.31 90 ARG A O 1
ATOM 742 N N . PHE A 1 91 ? 4.807 -1.993 15.343 1.00 92.81 91 PHE A N 1
ATOM 743 C CA . PHE A 1 91 ? 5.057 -3.386 14.988 1.00 92.81 91 PHE A CA 1
ATOM 744 C C . PHE A 1 91 ? 6.149 -3.570 13.929 1.00 92.81 91 PHE A C 1
ATOM 746 O O . PHE A 1 91 ? 6.447 -4.722 13.622 1.00 92.81 91 PHE A O 1
ATOM 753 N N . VAL A 1 92 ? 6.802 -2.487 13.473 1.00 92.12 92 VAL A N 1
ATOM 754 C CA . VAL A 1 92 ? 7.969 -2.553 12.574 1.00 92.12 92 VAL A CA 1
ATOM 755 C C . VAL A 1 92 ? 9.023 -3.519 13.097 1.00 92.12 92 VAL A C 1
ATOM 757 O O . VAL A 1 92 ? 9.407 -3.486 14.278 1.00 92.12 92 VAL A O 1
ATOM 760 N N . TYR A 1 93 ? 9.550 -4.314 12.174 1.00 92.75 93 TYR A N 1
ATOM 761 C CA . TYR A 1 93 ? 10.743 -5.117 12.367 1.00 92.75 93 TYR A CA 1
ATOM 762 C C . TYR A 1 93 ? 11.892 -4.563 11.508 1.00 92.75 93 TYR A C 1
ATOM 764 O O . TYR A 1 93 ? 11.642 -4.116 10.396 1.00 92.75 93 TYR A O 1
ATOM 772 N N . PRO A 1 94 ? 13.151 -4.592 11.979 1.00 92.31 94 PRO A N 1
ATOM 773 C CA . PRO A 1 94 ? 13.583 -4.820 13.360 1.00 92.31 94 PRO A CA 1
ATOM 774 C C . PRO A 1 94 ? 13.202 -3.651 14.289 1.00 92.31 94 PRO A C 1
ATOM 776 O O . PRO A 1 94 ? 13.053 -2.511 13.859 1.00 92.31 94 PRO A O 1
ATOM 779 N N . LYS A 1 95 ? 13.092 -3.902 15.603 1.00 89.62 95 LYS A N 1
ATOM 780 C CA . LYS A 1 95 ? 12.556 -2.919 16.574 1.00 89.62 95 LYS A CA 1
ATOM 781 C C . LYS A 1 95 ? 13.309 -1.582 16.639 1.00 89.62 95 LYS A C 1
ATOM 783 O O . LYS A 1 95 ? 12.716 -0.577 17.019 1.00 89.62 95 LYS A O 1
ATOM 788 N N . PHE A 1 96 ? 14.593 -1.530 16.281 1.00 88.06 96 PHE A N 1
ATOM 789 C CA . PHE A 1 96 ? 15.326 -0.258 16.269 1.00 88.06 96 PHE A CA 1
ATOM 790 C C . PHE A 1 96 ? 14.802 0.706 15.187 1.00 88.06 96 PHE A C 1
ATOM 792 O O . PHE A 1 96 ? 14.884 1.922 15.361 1.00 88.06 96 PHE A O 1
ATOM 799 N N . MET A 1 97 ? 14.184 0.180 14.119 1.00 87.25 97 MET A N 1
ATOM 800 C CA . MET A 1 97 ? 13.613 0.975 13.028 1.00 87.25 97 MET A CA 1
ATOM 801 C C . MET A 1 97 ? 12.375 1.780 13.445 1.00 87.25 97 MET A C 1
ATOM 803 O O . MET A 1 97 ? 12.045 2.772 12.798 1.00 87.25 97 MET A O 1
ATOM 807 N N . GLN A 1 98 ? 11.740 1.452 14.576 1.00 86.31 98 GLN A N 1
ATOM 808 C CA . GLN A 1 98 ? 10.555 2.158 15.094 1.00 86.31 98 GLN A CA 1
ATOM 809 C C . GLN A 1 98 ? 10.786 3.660 15.330 1.00 86.31 98 GLN A C 1
ATOM 811 O O . GLN A 1 98 ? 9.840 4.447 15.354 1.00 86.31 98 GLN A O 1
ATOM 816 N N . ARG A 1 99 ? 12.040 4.082 15.537 1.00 80.75 99 ARG A N 1
ATOM 817 C CA . ARG A 1 99 ? 12.404 5.499 15.701 1.00 80.75 99 ARG A CA 1
ATOM 818 C C . ARG A 1 99 ? 12.449 6.254 14.371 1.00 80.75 99 ARG A C 1
ATOM 820 O O . ARG A 1 99 ? 12.182 7.450 14.357 1.00 80.75 99 ARG A O 1
ATOM 827 N N . TYR A 1 100 ? 12.752 5.551 13.283 1.00 78.38 100 TYR A N 1
ATOM 828 C CA . TYR A 1 100 ? 12.939 6.110 11.942 1.00 78.38 100 TYR A CA 1
ATOM 829 C C . TYR A 1 100 ? 11.652 6.072 11.115 1.00 78.38 100 TYR A C 1
ATOM 831 O O . TYR A 1 100 ? 11.411 6.961 10.299 1.00 78.38 100 TYR A O 1
ATOM 839 N N . VAL A 1 101 ? 10.778 5.101 11.392 1.00 76.06 101 VAL A N 1
ATOM 840 C CA . VAL A 1 101 ? 9.392 5.087 10.912 1.00 76.06 101 VAL A CA 1
ATOM 841 C C . VAL A 1 101 ? 8.597 6.106 11.738 1.00 76.06 101 VAL A C 1
ATOM 843 O O . VAL A 1 101 ? 7.893 5.775 12.685 1.00 76.06 101 VAL A O 1
ATOM 846 N N . SER A 1 102 ? 8.837 7.393 11.475 1.00 61.34 102 SER A N 1
ATOM 847 C CA . SER A 1 102 ? 8.232 8.512 12.211 1.00 61.34 102 SER A CA 1
ATOM 848 C C . SER A 1 102 ? 6.769 8.750 11.813 1.00 61.34 102 SER A C 1
ATOM 850 O O . SER A 1 102 ? 6.342 8.368 10.725 1.00 61.34 102 SER A O 1
ATOM 852 N N . SER A 1 103 ? 6.002 9.417 12.690 1.00 53.78 103 SER A N 1
ATOM 853 C CA . SER A 1 103 ? 4.558 9.701 12.542 1.00 53.78 103 SER A CA 1
ATOM 854 C C . SER A 1 103 ? 4.224 10.772 11.496 1.00 53.78 103 SER A C 1
ATOM 856 O O . SER A 1 103 ? 3.214 11.459 11.604 1.00 53.78 103 SER A O 1
ATOM 858 N N . ILE A 1 104 ? 5.109 10.990 10.527 1.00 55.38 104 ILE A N 1
ATOM 859 C CA . ILE A 1 104 ? 4.901 11.926 9.434 1.00 55.38 104 ILE A CA 1
ATOM 860 C C . ILE A 1 104 ? 5.577 11.300 8.219 1.00 55.38 104 ILE A C 1
ATOM 862 O O . ILE A 1 104 ? 6.788 11.419 8.026 1.00 55.38 104 ILE A O 1
ATOM 866 N N . TYR A 1 105 ? 4.784 10.639 7.378 1.00 58.91 105 TYR A N 1
ATOM 867 C CA . TYR A 1 105 ? 5.213 9.963 6.148 1.00 58.91 105 TYR A CA 1
ATOM 868 C C . TYR A 1 105 ? 6.095 10.800 5.202 1.00 58.91 105 TYR A C 1
ATOM 870 O O . TYR A 1 105 ? 6.711 10.249 4.293 1.00 58.91 105 TYR A O 1
ATOM 878 N N . ARG A 1 106 ? 6.216 12.116 5.428 1.00 59.94 106 ARG A N 1
ATOM 879 C CA . ARG A 1 106 ? 7.111 13.022 4.699 1.00 59.94 106 ARG A CA 1
ATOM 880 C C . ARG A 1 106 ? 8.555 12.512 4.625 1.00 59.94 106 ARG A C 1
ATOM 882 O O . ARG A 1 106 ? 9.124 12.550 3.543 1.00 59.94 106 ARG A O 1
ATOM 889 N N . PHE A 1 107 ? 9.138 11.995 5.712 1.00 66.06 107 PHE A N 1
ATOM 890 C CA . PHE A 1 107 ? 10.539 11.535 5.682 1.00 66.06 107 PHE A CA 1
ATOM 891 C C . PHE A 1 107 ? 10.733 10.244 4.881 1.00 66.06 107 PHE A C 1
ATOM 893 O O . PHE A 1 107 ? 11.687 10.131 4.114 1.00 66.06 107 PHE A O 1
ATOM 900 N N . ILE A 1 108 ? 9.793 9.306 4.998 1.00 71.56 108 ILE A N 1
ATOM 901 C CA . ILE A 1 108 ? 9.805 8.053 4.232 1.00 71.56 108 ILE A CA 1
ATOM 902 C C . ILE A 1 108 ? 9.695 8.344 2.727 1.00 71.56 108 ILE A C 1
ATOM 904 O O . ILE A 1 108 ? 10.393 7.718 1.932 1.00 71.56 108 ILE A O 1
ATOM 908 N N . ASN A 1 109 ? 8.905 9.349 2.334 1.00 74.50 109 ASN A N 1
ATOM 909 C CA . ASN A 1 109 ? 8.768 9.760 0.933 1.00 74.50 109 ASN A CA 1
ATOM 910 C C . ASN A 1 109 ? 10.087 10.257 0.318 1.00 74.50 109 ASN A C 1
ATOM 912 O O . ASN A 1 109 ? 10.353 9.966 -0.845 1.00 74.50 109 ASN A O 1
ATOM 916 N N . TYR A 1 110 ? 10.936 10.962 1.074 1.00 82.62 110 TYR A N 1
ATOM 917 C CA . TYR A 1 110 ? 12.253 11.377 0.572 1.00 82.62 110 TYR A CA 1
ATOM 918 C C . TYR A 1 110 ? 13.202 10.191 0.407 1.00 82.62 110 TYR A C 1
ATOM 920 O O . TYR A 1 110 ? 13.898 10.109 -0.601 1.00 82.62 110 TYR A O 1
ATOM 928 N N . ILE A 1 111 ? 13.193 9.246 1.354 1.00 86.56 111 ILE A N 1
ATOM 929 C CA . ILE A 1 111 ? 14.024 8.034 1.281 1.00 86.56 111 ILE A CA 1
ATOM 930 C C . ILE A 1 111 ? 13.698 7.245 0.013 1.00 86.56 111 ILE A C 1
ATOM 932 O O . ILE A 1 111 ? 14.607 6.824 -0.694 1.00 86.56 111 ILE A O 1
ATOM 936 N N . TYR A 1 112 ? 12.416 7.113 -0.323 1.00 85.81 112 TYR A N 1
ATOM 937 C CA . TYR A 1 112 ? 11.981 6.481 -1.564 1.00 85.81 112 TYR A CA 1
ATOM 938 C C . TYR A 1 112 ? 12.589 7.104 -2.821 1.00 85.81 112 TYR A C 1
ATOM 940 O O . TYR A 1 112 ? 13.108 6.391 -3.681 1.00 85.81 112 TYR A O 1
ATOM 948 N N . VAL A 1 113 ? 12.517 8.433 -2.931 1.00 89.44 113 VAL A N 1
ATOM 949 C CA . VAL A 1 113 ? 13.051 9.167 -4.085 1.00 89.44 113 VAL A CA 1
ATOM 950 C C . VAL A 1 113 ? 14.570 9.020 -4.146 1.00 89.44 113 VAL A C 1
ATOM 952 O O . VAL A 1 113 ? 15.110 8.736 -5.211 1.00 89.44 113 VAL A O 1
ATOM 955 N N . ILE A 1 114 ? 15.255 9.138 -3.006 1.00 93.25 114 ILE A N 1
ATOM 956 C CA . ILE A 1 114 ? 16.711 8.984 -2.914 1.00 93.25 114 ILE A CA 1
ATOM 957 C C . ILE A 1 114 ? 17.140 7.572 -3.328 1.00 93.25 114 ILE A C 1
ATOM 959 O O . ILE A 1 114 ? 18.021 7.435 -4.173 1.00 93.25 114 ILE A O 1
ATOM 963 N N . LEU A 1 115 ? 16.497 6.526 -2.797 1.00 94.75 115 LEU A N 1
ATOM 964 C CA . LEU A 1 115 ? 16.774 5.139 -3.186 1.00 94.75 115 LEU A CA 1
ATOM 965 C C . LEU A 1 115 ? 16.528 4.922 -4.680 1.00 94.75 115 LEU A C 1
ATOM 967 O O . LEU A 1 115 ? 17.361 4.311 -5.344 1.00 94.75 115 LEU A O 1
ATOM 971 N N . THR A 1 116 ? 15.449 5.490 -5.225 1.00 95.38 116 THR A N 1
ATOM 972 C CA . THR A 1 116 ? 15.138 5.384 -6.658 1.00 95.38 116 THR A CA 1
ATOM 973 C C . THR A 1 116 ? 16.245 6.011 -7.497 1.00 95.38 116 THR A C 1
ATOM 975 O O . THR A 1 116 ? 16.707 5.386 -8.445 1.00 95.38 116 THR A O 1
ATOM 978 N N . ILE A 1 117 ? 16.706 7.214 -7.138 1.00 96.75 117 ILE A N 1
ATOM 979 C CA . ILE A 1 117 ? 17.795 7.904 -7.842 1.00 96.75 117 ILE A CA 1
ATOM 980 C C . ILE A 1 117 ? 19.091 7.093 -7.760 1.00 96.75 117 ILE A C 1
ATOM 982 O O . ILE A 1 117 ? 19.762 6.933 -8.775 1.00 96.75 117 ILE A O 1
ATOM 986 N N . ILE A 1 118 ? 19.434 6.555 -6.586 1.00 97.88 118 ILE A N 1
ATOM 987 C CA . ILE A 1 118 ? 20.654 5.760 -6.391 1.00 97.88 118 ILE A CA 1
ATOM 988 C C . ILE A 1 118 ? 20.606 4.475 -7.224 1.00 97.88 118 ILE A C 1
ATOM 990 O O . ILE A 1 118 ? 21.541 4.195 -7.970 1.00 97.88 118 ILE A O 1
ATOM 994 N N . ILE A 1 119 ? 19.518 3.705 -7.141 1.00 96.94 119 ILE A N 1
ATOM 995 C CA . ILE A 1 119 ? 19.369 2.441 -7.880 1.00 96.94 119 ILE A CA 1
ATOM 996 C C . ILE A 1 119 ? 19.316 2.708 -9.389 1.00 96.94 119 ILE A C 1
ATOM 998 O O . ILE A 1 119 ? 19.933 1.979 -10.170 1.00 96.94 119 ILE A O 1
ATOM 1002 N N . PHE A 1 120 ? 18.663 3.793 -9.809 1.00 97.19 120 PHE A N 1
ATOM 1003 C CA . PHE A 1 120 ? 18.647 4.212 -11.206 1.00 97.19 120 PHE A CA 1
ATOM 1004 C C . PHE A 1 120 ? 20.043 4.601 -11.692 1.00 97.19 120 PHE A C 1
ATOM 1006 O O . PHE A 1 120 ? 20.471 4.119 -12.735 1.00 97.19 120 PHE A O 1
ATOM 1013 N N . ALA A 1 121 ? 20.788 5.393 -10.918 1.00 97.94 121 ALA A N 1
ATOM 1014 C CA . ALA A 1 121 ? 22.157 5.784 -11.240 1.00 97.94 121 ALA A CA 1
ATOM 1015 C C . ALA A 1 121 ? 23.098 4.572 -11.331 1.00 97.94 121 ALA A C 1
ATOM 1017 O O . ALA A 1 121 ? 23.905 4.489 -12.256 1.00 97.94 121 ALA A O 1
ATOM 1018 N N . ILE A 1 122 ? 22.976 3.604 -10.418 1.00 96.62 122 ILE A N 1
ATOM 1019 C CA . ILE A 1 122 ? 23.762 2.364 -10.450 1.00 96.62 122 ILE A CA 1
ATOM 1020 C C . ILE A 1 122 ? 23.405 1.540 -11.690 1.00 96.62 122 ILE A C 1
ATOM 1022 O O . ILE A 1 122 ? 24.294 1.114 -12.425 1.00 96.62 122 ILE A O 1
ATOM 1026 N N . SER A 1 123 ? 22.112 1.333 -11.944 1.00 95.31 123 SER A N 1
ATOM 1027 C CA . SER A 1 123 ? 21.653 0.488 -13.046 1.00 95.31 123 SER A CA 1
ATOM 1028 C C . SER A 1 123 ? 21.973 1.097 -14.415 1.00 95.31 123 SER A C 1
ATOM 1030 O O . SER A 1 123 ? 22.523 0.397 -15.265 1.00 95.31 123 SER A O 1
ATOM 1032 N N . ILE A 1 124 ? 21.757 2.404 -14.614 1.00 95.69 124 ILE A N 1
ATOM 1033 C CA . ILE A 1 124 ? 22.131 3.089 -15.859 1.00 95.69 124 ILE A CA 1
ATOM 1034 C C . ILE A 1 124 ? 23.649 3.066 -16.068 1.00 95.69 124 ILE A C 1
ATOM 1036 O O . ILE A 1 124 ? 24.097 2.733 -17.163 1.00 95.69 124 ILE A O 1
ATOM 1040 N N . SER A 1 125 ? 24.448 3.310 -15.023 1.00 96.44 125 SER A N 1
ATOM 1041 C CA . SER A 1 125 ? 25.915 3.273 -15.114 1.00 96.44 125 SER A CA 1
ATOM 1042 C C . SER A 1 125 ? 26.429 1.880 -15.470 1.00 96.44 125 SER A C 1
ATOM 1044 O O . SER A 1 125 ? 27.306 1.750 -16.320 1.00 96.44 125 SER A O 1
ATOM 1046 N N . LEU A 1 126 ? 25.847 0.828 -14.885 1.00 94.94 126 LEU A N 1
ATOM 1047 C CA . LEU A 1 126 ? 26.177 -0.553 -15.227 1.00 94.94 126 LEU A CA 1
ATOM 1048 C C . LEU A 1 126 ? 25.823 -0.868 -16.686 1.00 94.94 126 LEU A C 1
ATOM 1050 O O . LEU A 1 126 ? 26.645 -1.426 -17.406 1.00 94.94 126 LEU A O 1
ATOM 1054 N N . THR A 1 127 ? 24.635 -0.478 -17.160 1.00 94.81 127 THR A N 1
ATOM 1055 C CA . THR A 1 127 ? 24.266 -0.703 -18.570 1.00 94.81 127 THR A CA 1
ATOM 1056 C C . THR A 1 127 ? 25.143 0.084 -19.547 1.00 94.81 127 THR A C 1
ATOM 1058 O O . THR A 1 127 ? 25.506 -0.446 -20.594 1.00 94.81 127 THR A O 1
ATOM 1061 N N . LEU A 1 128 ? 25.552 1.308 -19.194 1.00 96.00 128 LEU A N 1
ATOM 1062 C CA . LEU A 1 128 ? 26.509 2.096 -19.974 1.00 96.00 128 LEU A CA 1
ATOM 1063 C C . LEU A 1 128 ? 27.897 1.461 -19.994 1.00 96.00 128 LEU A C 1
ATOM 1065 O O . LEU A 1 128 ? 28.562 1.501 -21.022 1.00 96.00 128 LEU A O 1
ATOM 1069 N N . PHE A 1 129 ? 28.334 0.852 -18.894 1.00 96.38 129 PHE A N 1
ATOM 1070 C CA . PHE A 1 129 ? 29.592 0.113 -18.857 1.00 96.38 129 PHE A CA 1
ATOM 1071 C C . PHE A 1 129 ? 29.55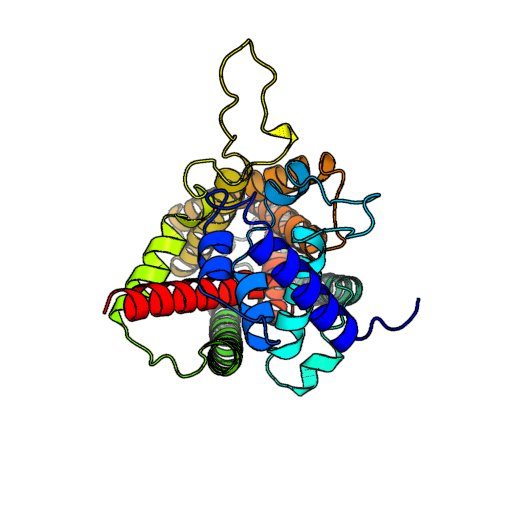9 -1.122 -19.772 1.00 96.38 129 PHE A C 1
ATOM 1073 O O . PHE A 1 129 ? 30.529 -1.389 -20.474 1.00 96.38 129 PHE A O 1
ATOM 1080 N N . LEU A 1 130 ? 28.436 -1.850 -19.801 1.00 95.00 130 LEU A N 1
ATOM 1081 C CA . LEU A 1 130 ? 28.285 -3.070 -20.602 1.00 95.00 130 LEU A CA 1
ATOM 1082 C C . LEU A 1 130 ? 28.117 -2.798 -22.105 1.00 95.00 130 LEU A C 1
ATOM 1084 O O . LEU A 1 130 ? 28.650 -3.544 -22.922 1.00 95.00 130 LEU A O 1
ATOM 1088 N N . HIS A 1 131 ? 27.375 -1.749 -22.470 1.00 95.50 131 HIS A N 1
ATOM 1089 C CA . HIS A 1 131 ? 26.945 -1.505 -23.855 1.00 95.50 131 HIS A CA 1
ATOM 1090 C C . HIS A 1 131 ? 27.500 -0.203 -24.455 1.00 95.50 131 HIS A C 1
ATOM 1092 O O . HIS A 1 131 ? 27.350 0.055 -25.652 1.00 95.50 131 HIS A O 1
ATOM 1098 N N . GLY A 1 132 ? 28.131 0.657 -23.656 1.00 95.19 132 GLY A N 1
ATOM 1099 C CA . GLY A 1 132 ? 28.536 2.000 -24.070 1.00 95.19 132 GLY A CA 1
ATOM 1100 C C . GLY A 1 132 ? 27.345 2.882 -24.465 1.00 95.19 132 GLY A C 1
ATOM 1101 O O . GLY A 1 132 ? 26.198 2.656 -24.079 1.00 95.19 132 GLY A O 1
ATOM 1102 N N . PHE A 1 133 ? 27.597 3.881 -25.316 1.00 94.44 133 PHE A N 1
ATOM 1103 C CA . PHE A 1 133 ? 26.547 4.766 -25.843 1.00 94.44 133 PHE A CA 1
ATOM 1104 C C . PHE A 1 133 ? 25.574 4.081 -26.818 1.00 94.44 133 PHE A C 1
ATOM 1106 O O . PHE A 1 133 ? 24.604 4.714 -27.242 1.00 94.44 133 PHE A O 1
ATOM 1113 N N . SER A 1 134 ? 25.791 2.804 -27.166 1.00 93.38 134 SER A N 1
ATOM 1114 C CA . SER A 1 134 ? 24.824 2.031 -27.958 1.00 93.38 134 SER A CA 1
ATOM 1115 C C . SER A 1 134 ? 23.468 1.923 -27.247 1.00 93.38 134 SER A C 1
ATOM 1117 O O . SER A 1 134 ? 22.439 1.911 -27.917 1.00 93.38 134 SER A O 1
ATOM 1119 N N . LEU A 1 135 ? 23.453 2.017 -25.910 1.00 92.69 135 LEU A N 1
ATOM 1120 C CA . LEU A 1 135 ? 22.250 2.099 -25.077 1.00 92.69 135 LEU A CA 1
ATOM 1121 C C . LEU A 1 135 ? 21.227 3.136 -25.572 1.00 92.69 135 LEU A C 1
ATOM 1123 O O . LEU A 1 135 ? 20.025 2.903 -25.494 1.00 92.69 135 LEU A O 1
ATOM 1127 N N . PHE A 1 136 ? 21.696 4.274 -26.092 1.00 93.75 136 PHE A N 1
ATOM 1128 C CA . PHE A 1 136 ? 20.833 5.358 -26.575 1.00 93.75 136 PHE A CA 1
ATOM 1129 C C . PHE A 1 136 ? 20.656 5.372 -28.097 1.00 93.75 136 PHE A C 1
ATOM 1131 O O . PHE A 1 136 ? 19.876 6.171 -28.609 1.00 93.75 136 PHE A O 1
ATOM 1138 N N . ARG A 1 137 ? 21.386 4.524 -28.831 1.00 93.12 137 ARG A N 1
ATOM 1139 C CA . ARG A 1 137 ? 21.426 4.538 -30.304 1.00 93.12 137 ARG A CA 1
ATOM 1140 C C . ARG A 1 137 ? 20.778 3.315 -30.935 1.00 93.12 137 ARG A C 1
ATOM 1142 O O . ARG A 1 137 ? 20.222 3.420 -32.021 1.00 93.12 137 ARG A O 1
ATOM 1149 N N . THR A 1 138 ? 20.856 2.166 -30.276 1.00 93.75 138 THR A N 1
ATOM 1150 C CA . THR A 1 138 ? 20.402 0.880 -30.805 1.00 93.75 138 THR A CA 1
ATOM 1151 C C . THR A 1 138 ? 19.454 0.201 -29.837 1.00 93.75 138 THR A C 1
ATOM 1153 O O . THR A 1 138 ? 19.629 0.273 -28.623 1.00 93.75 138 THR A O 1
ATOM 1156 N N . TYR A 1 139 ? 18.461 -0.497 -30.379 1.00 93.31 139 TYR A N 1
ATOM 1157 C CA . TYR A 1 139 ? 17.584 -1.337 -29.581 1.00 93.31 139 TYR A CA 1
ATOM 1158 C C . TYR A 1 139 ? 18.344 -2.564 -29.064 1.00 93.31 139 TYR A C 1
ATOM 1160 O O . TYR A 1 139 ? 18.721 -3.447 -29.831 1.00 93.31 139 TYR A O 1
ATOM 1168 N N . ILE A 1 140 ? 18.546 -2.619 -27.751 1.00 91.56 140 ILE A N 1
ATOM 1169 C CA . ILE A 1 140 ? 19.116 -3.770 -27.043 1.00 91.56 140 ILE A CA 1
ATOM 1170 C C . ILE A 1 140 ? 17.958 -4.457 -26.336 1.00 91.56 140 ILE A C 1
ATOM 1172 O O . ILE A 1 140 ? 17.354 -3.772 -25.532 1.00 91.56 140 ILE A O 1
ATOM 1176 N N . PRO A 1 141 ? 17.620 -5.736 -26.564 1.00 88.12 141 PRO A N 1
ATOM 1177 C CA . PRO A 1 141 ? 16.510 -6.405 -25.875 1.00 88.12 141 PRO A CA 1
ATOM 1178 C C . PRO A 1 141 ? 16.653 -6.423 -24.344 1.00 88.12 141 PRO A C 1
ATOM 1180 O O . PRO A 1 141 ? 17.763 -6.461 -23.811 1.00 88.12 141 PRO A O 1
ATOM 1183 N N . TYR A 1 142 ? 15.533 -6.450 -23.616 1.00 82.62 142 TYR A N 1
ATOM 1184 C CA . TYR A 1 142 ? 15.526 -6.283 -22.153 1.00 82.62 142 TYR A CA 1
ATOM 1185 C C . TYR A 1 142 ? 16.218 -7.433 -21.403 1.00 82.62 142 TYR A C 1
ATOM 1187 O O . TYR A 1 142 ? 16.722 -7.246 -20.298 1.00 82.62 142 TYR A O 1
ATOM 1195 N N . GLN A 1 143 ? 16.302 -8.615 -22.019 1.00 85.56 143 GLN A N 1
ATOM 1196 C CA . GLN A 1 143 ? 17.052 -9.771 -21.514 1.00 85.56 143 GLN A CA 1
ATOM 1197 C C . GLN A 1 143 ? 18.571 -9.586 -21.618 1.00 85.56 143 GLN A C 1
ATOM 1199 O O . GLN A 1 143 ? 19.330 -10.357 -21.041 1.00 85.56 143 GLN A O 1
ATOM 1204 N N . SER A 1 144 ? 19.019 -8.608 -22.402 1.00 89.19 144 SER A N 1
ATOM 1205 C CA . SER A 1 144 ? 20.431 -8.321 -22.646 1.00 89.19 144 SER A CA 1
ATOM 1206 C C . SER A 1 144 ? 20.871 -6.993 -22.034 1.00 89.19 144 SER A C 1
ATOM 1208 O O . SER A 1 144 ? 22.071 -6.746 -21.961 1.00 89.19 144 SER A O 1
ATOM 1210 N N . LEU A 1 145 ? 19.935 -6.154 -21.567 1.00 89.62 145 LEU A N 1
ATOM 1211 C CA . LEU A 1 145 ? 20.253 -4.893 -20.887 1.00 89.62 145 LEU A CA 1
ATOM 1212 C C . LEU A 1 145 ? 21.109 -5.127 -19.642 1.00 89.62 145 LEU A C 1
ATOM 1214 O O . LEU A 1 145 ? 22.157 -4.505 -19.489 1.00 89.62 145 LEU A O 1
ATOM 1218 N N . LEU A 1 146 ? 20.676 -6.049 -18.784 1.00 89.75 146 LEU A N 1
ATOM 1219 C CA . LEU A 1 146 ? 21.395 -6.479 -17.591 1.00 89.75 146 LEU A CA 1
ATOM 1220 C C . LEU A 1 146 ? 21.667 -7.983 -17.675 1.00 89.75 146 LEU A C 1
ATOM 1222 O O . LEU A 1 146 ? 20.862 -8.706 -18.266 1.00 89.75 146 LEU A O 1
ATOM 1226 N N . PRO A 1 147 ? 22.751 -8.484 -17.058 1.00 90.25 147 PRO A N 1
ATOM 1227 C CA . PRO A 1 147 ? 22.982 -9.918 -16.967 1.00 90.25 147 PRO A CA 1
ATOM 1228 C C . PRO A 1 147 ? 21.786 -10.608 -16.275 1.00 90.25 147 PRO A C 1
ATOM 1230 O O . PRO A 1 147 ? 21.498 -10.280 -15.118 1.00 90.25 147 PRO A O 1
ATOM 1233 N N . PRO A 1 148 ? 21.087 -11.559 -16.932 1.00 87.12 148 PRO A N 1
ATOM 1234 C CA . PRO A 1 148 ? 19.818 -12.098 -16.432 1.00 87.12 148 PRO A CA 1
ATOM 1235 C C . PRO A 1 148 ? 19.896 -12.700 -15.031 1.00 87.12 148 PRO A C 1
ATOM 1237 O O . PRO A 1 148 ? 18.967 -12.558 -14.243 1.00 87.12 148 PRO A O 1
ATOM 1240 N N . TYR A 1 149 ? 21.017 -13.347 -14.705 1.00 88.38 149 TYR A N 1
ATOM 1241 C CA . TYR A 1 149 ? 21.239 -13.954 -13.395 1.00 88.38 149 TYR A CA 1
ATOM 1242 C C . TYR A 1 149 ? 21.357 -12.906 -12.282 1.00 88.38 149 TYR A C 1
ATOM 1244 O O . TYR A 1 149 ? 20.855 -13.140 -11.189 1.00 88.38 149 TYR A O 1
ATOM 1252 N N . ILE A 1 150 ? 21.963 -11.742 -12.553 1.00 88.56 150 ILE A N 1
ATOM 1253 C CA . ILE A 1 150 ? 22.042 -10.639 -11.583 1.00 88.56 150 ILE A CA 1
ATOM 1254 C C . ILE A 1 150 ? 20.653 -10.048 -11.379 1.00 88.56 150 ILE A C 1
ATOM 1256 O O . ILE A 1 150 ? 20.229 -9.873 -10.242 1.00 88.56 150 ILE A O 1
ATOM 1260 N N . PHE A 1 151 ? 19.941 -9.776 -12.476 1.00 88.19 151 PHE A N 1
ATOM 1261 C CA . PHE A 1 151 ? 18.599 -9.204 -12.416 1.00 88.19 151 PHE A CA 1
ATOM 1262 C C . PHE A 1 151 ? 17.647 -10.102 -11.612 1.00 88.19 151 PHE A C 1
ATOM 1264 O O . PHE A 1 151 ? 17.060 -9.655 -10.632 1.00 88.19 151 PHE A O 1
ATOM 1271 N N . LEU A 1 152 ? 17.584 -11.396 -11.949 1.00 88.75 152 LEU A N 1
ATOM 1272 C CA . LEU A 1 152 ? 16.773 -12.369 -11.216 1.00 88.75 152 LEU A CA 1
ATOM 1273 C C . LEU A 1 152 ? 17.203 -12.508 -9.753 1.00 88.75 152 LEU A C 1
ATOM 1275 O O . LEU A 1 152 ? 16.345 -12.559 -8.877 1.00 88.75 152 LEU A O 1
ATOM 1279 N N . ALA A 1 153 ? 18.508 -12.556 -9.466 1.00 91.38 153 ALA A N 1
ATOM 1280 C CA . ALA A 1 153 ? 18.989 -12.659 -8.090 1.00 91.38 153 ALA A CA 1
ATOM 1281 C C . ALA A 1 153 ? 18.540 -11.463 -7.240 1.00 91.38 153 ALA A C 1
ATOM 1283 O O . ALA A 1 153 ? 18.075 -11.661 -6.121 1.00 91.38 153 ALA A O 1
ATOM 1284 N N . VAL A 1 154 ? 18.632 -10.239 -7.770 1.00 91.62 154 VAL A N 1
ATOM 1285 C CA . VAL A 1 154 ? 18.176 -9.029 -7.070 1.00 91.62 154 VAL A CA 1
ATOM 1286 C C . VAL A 1 154 ? 16.670 -9.084 -6.807 1.00 91.62 154 VAL A C 1
ATOM 1288 O O . VAL A 1 154 ? 16.260 -8.885 -5.665 1.00 91.62 154 VAL A O 1
ATOM 1291 N N . GLU A 1 155 ? 15.856 -9.414 -7.812 1.00 89.69 155 GLU A N 1
ATOM 1292 C CA . GLU A 1 155 ? 14.395 -9.520 -7.663 1.00 89.69 155 GLU A CA 1
ATOM 1293 C C . GLU A 1 155 ? 14.001 -10.577 -6.615 1.00 89.69 155 GLU A C 1
ATOM 1295 O O . GLU A 1 155 ? 13.252 -10.291 -5.678 1.00 89.69 155 GLU A O 1
ATOM 1300 N N . TYR A 1 156 ? 14.568 -11.788 -6.690 1.00 90.88 156 TYR A N 1
ATOM 1301 C CA . TYR A 1 156 ? 14.274 -12.844 -5.716 1.00 90.88 156 TYR A CA 1
ATOM 1302 C C . TYR A 1 156 ? 14.738 -12.489 -4.300 1.00 90.88 156 TYR A C 1
ATOM 1304 O O . TYR A 1 156 ? 14.024 -12.779 -3.338 1.00 90.88 156 TYR A O 1
ATOM 1312 N N . LEU A 1 157 ? 15.896 -11.839 -4.147 1.00 95.06 157 LEU A N 1
ATOM 1313 C CA . LEU A 1 157 ? 16.366 -11.372 -2.841 1.00 95.06 157 LEU A CA 1
ATOM 1314 C C . LEU A 1 157 ? 15.431 -10.314 -2.253 1.00 95.06 157 LEU A C 1
ATOM 1316 O O . LEU A 1 157 ? 15.125 -10.381 -1.062 1.00 95.06 157 LEU A O 1
ATOM 1320 N N . LEU A 1 158 ? 14.934 -9.381 -3.071 1.00 94.56 158 LEU A N 1
ATOM 1321 C CA . LEU A 1 158 ? 13.939 -8.397 -2.644 1.00 94.56 158 LEU A CA 1
ATOM 1322 C C . LEU A 1 158 ? 12.633 -9.069 -2.210 1.00 94.56 158 LEU A C 1
ATOM 1324 O O . LEU A 1 158 ? 12.065 -8.688 -1.187 1.00 94.56 158 LEU A O 1
ATOM 1328 N N . TYR A 1 159 ? 12.176 -10.103 -2.917 1.00 91.75 159 TYR A N 1
ATOM 1329 C CA . TYR A 1 159 ? 10.984 -10.855 -2.519 1.00 91.75 159 TYR A CA 1
ATOM 1330 C C . TYR A 1 159 ? 11.160 -11.617 -1.217 1.00 91.75 159 TYR A C 1
ATOM 1332 O O . TYR A 1 159 ? 10.314 -11.505 -0.330 1.00 91.75 159 TYR A O 1
ATOM 1340 N N . ILE A 1 160 ? 12.262 -12.354 -1.073 1.00 95.19 160 ILE A N 1
ATOM 1341 C CA . ILE A 1 160 ? 12.577 -13.069 0.166 1.00 95.19 160 ILE A CA 1
ATOM 1342 C C . ILE A 1 160 ? 12.655 -12.074 1.326 1.00 95.19 160 ILE A C 1
ATOM 1344 O O . ILE A 1 160 ? 12.075 -12.323 2.383 1.00 95.19 160 ILE A O 1
ATOM 1348 N N . TYR A 1 161 ? 13.305 -10.926 1.113 1.00 96.50 161 TYR A N 1
ATOM 1349 C CA . TYR A 1 161 ? 13.370 -9.840 2.082 1.00 96.50 161 TYR A CA 1
ATOM 1350 C C . TYR A 1 161 ? 11.974 -9.354 2.491 1.00 96.50 161 TYR A C 1
ATOM 1352 O O . TYR A 1 161 ? 11.652 -9.386 3.676 1.00 96.50 161 TYR A O 1
ATOM 1360 N N . VAL A 1 162 ? 11.119 -8.959 1.541 1.00 95.38 162 VAL A N 1
ATOM 1361 C CA . VAL A 1 162 ? 9.779 -8.431 1.850 1.00 95.38 162 VAL A CA 1
ATOM 1362 C C . VAL A 1 162 ? 8.922 -9.467 2.570 1.00 95.38 162 VAL A C 1
ATOM 1364 O O . VAL A 1 162 ? 8.330 -9.151 3.601 1.00 95.38 162 VAL A O 1
ATOM 1367 N N . VAL A 1 163 ? 8.895 -10.712 2.084 1.00 95.19 163 VAL A N 1
ATOM 1368 C CA . VAL A 1 163 ? 8.128 -11.801 2.709 1.00 95.19 163 VAL A CA 1
ATOM 1369 C C . VAL A 1 163 ? 8.608 -12.055 4.135 1.00 95.19 163 VAL A C 1
ATOM 1371 O O . VAL A 1 163 ? 7.788 -12.165 5.046 1.00 95.19 163 VAL A O 1
ATOM 1374 N N . PHE A 1 164 ? 9.923 -12.109 4.352 1.00 97.19 164 PHE A N 1
ATOM 1375 C CA . PHE A 1 164 ? 10.494 -12.300 5.681 1.00 97.19 164 PHE A CA 1
ATOM 1376 C C . PHE A 1 164 ? 10.131 -11.150 6.629 1.00 97.19 164 PHE A C 1
ATOM 1378 O O . PHE A 1 164 ? 9.666 -11.392 7.744 1.00 97.19 164 PHE A O 1
ATOM 1385 N N . MET A 1 165 ? 10.299 -9.902 6.188 1.00 96.94 165 MET A N 1
ATOM 1386 C CA . MET A 1 165 ? 10.015 -8.719 7.002 1.00 96.94 165 MET A CA 1
ATOM 1387 C C . MET A 1 165 ? 8.535 -8.643 7.376 1.00 96.94 165 MET A C 1
ATOM 1389 O O . MET A 1 165 ? 8.198 -8.555 8.557 1.00 96.94 165 MET A O 1
ATOM 1393 N N . TRP A 1 166 ? 7.644 -8.783 6.394 1.00 95.81 166 TRP A N 1
ATOM 1394 C CA . TRP A 1 166 ? 6.203 -8.794 6.624 1.00 95.81 166 TRP A CA 1
ATOM 1395 C C . TRP A 1 166 ? 5.747 -9.961 7.494 1.00 95.81 166 TRP A C 1
ATOM 1397 O O . TRP A 1 166 ? 4.857 -9.781 8.321 1.00 95.81 166 TRP A O 1
ATOM 1407 N N . TYR A 1 167 ? 6.367 -11.138 7.380 1.00 96.12 167 TYR A N 1
ATOM 1408 C CA . TYR A 1 167 ? 6.096 -12.252 8.289 1.00 96.12 167 TYR A CA 1
ATOM 1409 C C . TYR A 1 167 ? 6.450 -11.902 9.743 1.00 96.12 167 TYR A C 1
ATOM 1411 O O . TYR A 1 167 ? 5.659 -12.158 10.657 1.00 96.12 167 TYR A O 1
ATOM 1419 N N . MET A 1 168 ? 7.611 -11.283 9.975 1.00 97.12 168 MET A N 1
ATOM 1420 C CA . MET A 1 168 ? 8.039 -10.874 11.316 1.00 97.12 168 MET A CA 1
ATOM 1421 C C . MET A 1 168 ? 7.105 -9.814 11.917 1.00 97.12 168 MET A C 1
ATOM 1423 O O . MET A 1 168 ? 6.733 -9.910 13.092 1.00 97.12 168 MET A O 1
ATOM 1427 N N . GLU A 1 169 ? 6.676 -8.842 11.114 1.00 95.81 169 GLU A N 1
ATOM 1428 C CA . GLU A 1 169 ? 5.727 -7.798 11.518 1.00 95.81 169 GLU A CA 1
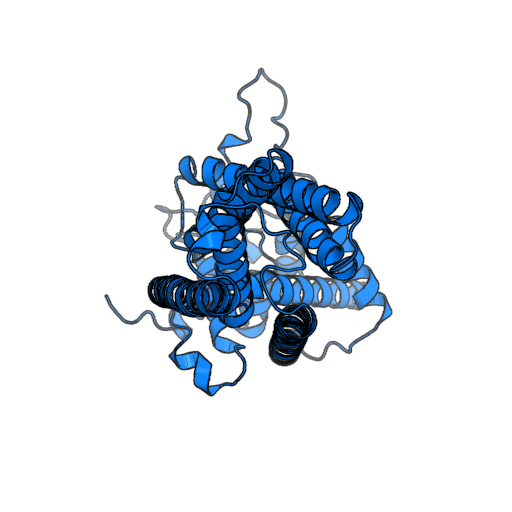ATOM 1429 C C . GLU A 1 169 ? 4.329 -8.370 11.773 1.00 95.81 169 GLU A C 1
ATOM 1431 O O . GLU A 1 169 ? 3.741 -8.094 12.819 1.00 95.81 169 GLU A O 1
ATOM 1436 N N . ALA A 1 170 ? 3.836 -9.252 10.896 1.00 95.31 170 ALA A N 1
ATOM 1437 C CA . ALA A 1 170 ? 2.570 -9.964 11.068 1.00 95.31 170 ALA A CA 1
ATOM 1438 C C . ALA A 1 170 ? 2.550 -10.773 12.367 1.00 95.31 170 ALA A C 1
ATOM 1440 O O . ALA A 1 170 ? 1.584 -10.712 13.125 1.00 95.31 170 ALA A O 1
ATOM 1441 N N . ARG A 1 171 ? 3.635 -11.500 12.664 1.00 94.38 171 ARG A N 1
ATOM 1442 C CA . ARG A 1 171 ? 3.776 -12.277 13.903 1.00 94.38 171 ARG A CA 1
ATOM 1443 C C . ARG A 1 171 ? 3.754 -11.376 15.137 1.00 94.38 171 ARG A C 1
ATOM 1445 O O . ARG A 1 171 ? 3.099 -11.707 16.126 1.00 94.38 171 ARG A O 1
ATOM 1452 N N . SER A 1 172 ? 4.485 -10.263 15.090 1.00 94.44 172 SER A N 1
ATOM 1453 C CA . SER A 1 172 ? 4.532 -9.268 16.168 1.00 94.44 172 SER A CA 1
ATOM 1454 C C . SER A 1 172 ? 3.149 -8.659 16.418 1.00 94.44 172 SER A C 1
ATOM 1456 O O . SER A 1 172 ? 2.679 -8.626 17.557 1.00 94.44 172 SER A O 1
ATOM 1458 N N . TYR A 1 173 ? 2.465 -8.267 15.342 1.00 95.56 173 TYR A N 1
ATOM 1459 C CA . TYR A 1 173 ? 1.128 -7.690 15.373 1.00 95.56 173 TYR A CA 1
ATOM 1460 C C . TYR A 1 173 ? 0.080 -8.685 15.888 1.00 95.56 173 TYR A C 1
ATOM 1462 O O . TYR A 1 173 ? -0.640 -8.384 16.841 1.00 95.56 173 TYR A O 1
ATOM 1470 N N . TRP A 1 174 ? 0.062 -9.909 15.351 1.00 94.50 174 TRP A N 1
ATOM 1471 C CA . TRP A 1 174 ? -0.830 -10.990 15.781 1.00 94.50 174 TRP A CA 1
ATOM 1472 C C . TRP A 1 174 ? -0.692 -11.300 17.274 1.00 94.50 174 TRP A C 1
ATOM 1474 O O . TRP A 1 174 ? -1.690 -11.424 17.988 1.00 94.50 174 TRP A O 1
ATOM 1484 N N . LYS A 1 175 ? 0.546 -11.374 17.783 1.00 93.06 175 LYS A N 1
ATOM 1485 C CA . LYS A 1 175 ? 0.793 -11.593 19.216 1.00 93.06 175 LYS A CA 1
ATOM 1486 C C . LYS A 1 175 ? 0.160 -10.496 20.083 1.00 93.06 175 LYS A C 1
ATOM 1488 O O . LYS A 1 175 ? -0.222 -10.780 21.212 1.00 93.06 175 LYS A O 1
ATOM 1493 N N . SER A 1 176 ? 0.039 -9.275 19.562 1.00 93.44 176 SER A N 1
ATOM 1494 C CA . SER A 1 176 ? -0.582 -8.151 20.267 1.00 93.44 176 SER A CA 1
ATOM 1495 C C . SER A 1 176 ? -2.107 -8.187 20.222 1.00 93.44 176 SER A C 1
ATOM 1497 O O . SER A 1 176 ? -2.734 -7.932 21.242 1.00 93.44 176 SER A O 1
ATOM 1499 N N . ILE A 1 177 ? -2.708 -8.487 19.064 1.00 93.50 177 ILE A N 1
ATOM 1500 C CA . ILE A 1 177 ? -4.163 -8.341 18.857 1.00 93.50 177 ILE A CA 1
ATOM 1501 C C . ILE A 1 177 ? -4.980 -9.623 19.071 1.00 93.50 177 ILE A C 1
ATOM 1503 O O . ILE A 1 177 ? -6.211 -9.585 19.095 1.00 93.50 177 ILE A O 1
ATOM 1507 N N . SER A 1 178 ? -4.318 -10.777 19.176 1.00 89.31 178 SER A N 1
ATOM 1508 C CA . SER A 1 178 ? -5.001 -12.073 19.287 1.00 89.31 178 SER A CA 1
ATOM 1509 C C . SER A 1 178 ? -5.757 -12.249 20.603 1.00 89.31 178 SER A C 1
ATOM 1511 O O . SER A 1 178 ? -6.692 -13.036 20.634 1.00 89.31 178 SER A O 1
ATOM 1513 N N . ASN A 1 179 ? -5.387 -11.555 21.687 1.00 82.56 179 ASN A N 1
ATOM 1514 C CA . ASN A 1 179 ? -6.029 -11.668 23.009 1.00 82.56 179 ASN A CA 1
ATOM 1515 C C . ASN A 1 179 ? -6.256 -13.129 23.469 1.00 82.56 179 ASN A C 1
ATOM 1517 O O . ASN A 1 179 ? -7.280 -13.456 24.060 1.00 82.56 179 ASN A O 1
ATOM 1521 N N . GLY A 1 180 ? -5.312 -14.031 23.170 1.00 78.69 180 GLY A N 1
ATOM 1522 C CA . GLY A 1 180 ? -5.403 -15.452 23.535 1.00 78.69 180 GLY A CA 1
ATOM 1523 C C . GLY A 1 180 ? -6.169 -16.343 22.545 1.00 78.69 180 GLY A C 1
ATOM 1524 O O . GLY A 1 180 ? -6.221 -17.557 22.750 1.00 78.69 180 GLY A O 1
ATOM 1525 N N . ILE A 1 181 ? -6.703 -15.787 21.451 1.00 82.06 181 ILE A N 1
ATOM 1526 C CA . ILE A 1 181 ? -7.282 -16.554 20.341 1.00 82.06 181 ILE A CA 1
ATOM 1527 C C . ILE A 1 181 ? -6.222 -17.504 19.769 1.00 82.06 181 ILE A C 1
ATOM 1529 O O . ILE A 1 181 ? -5.132 -17.091 19.359 1.00 82.06 181 ILE A O 1
ATOM 1533 N N . ARG A 1 182 ? -6.553 -18.798 19.727 1.00 80.12 182 ARG A N 1
ATOM 1534 C CA . ARG A 1 182 ? -5.686 -19.827 19.146 1.00 80.12 182 ARG A CA 1
ATOM 1535 C C . ARG A 1 182 ? -5.767 -19.802 17.626 1.00 80.12 182 ARG A C 1
ATOM 1537 O O . ARG A 1 182 ? -6.840 -19.680 17.045 1.00 80.12 182 ARG A O 1
ATOM 1544 N N . PHE A 1 183 ? -4.614 -19.974 16.995 1.00 78.19 183 PHE A N 1
ATOM 1545 C CA . PHE A 1 183 ? -4.510 -20.084 15.548 1.00 78.19 183 PHE A CA 1
ATOM 1546 C C . PHE A 1 183 ? -5.234 -21.344 15.043 1.00 78.19 183 PHE A C 1
ATOM 1548 O O . PHE A 1 183 ? -5.007 -22.437 15.559 1.00 78.19 183 PHE A O 1
ATOM 1555 N N . SER A 1 184 ? -6.066 -21.200 14.011 1.00 78.88 184 SER A N 1
ATOM 1556 C CA . SER A 1 184 ? -6.658 -22.317 13.264 1.00 78.88 184 SER A CA 1
ATOM 1557 C C . SER A 1 184 ? -6.552 -22.059 11.762 1.00 78.88 184 SER A C 1
ATOM 1559 O O . SER A 1 184 ? -6.966 -21.014 11.261 1.00 78.88 184 SER A O 1
ATOM 1561 N N . LEU A 1 185 ? -6.001 -23.037 11.039 1.00 79.81 185 LEU A N 1
ATOM 1562 C CA . LEU A 1 185 ? -5.740 -22.945 9.602 1.00 79.81 185 LEU A CA 1
ATOM 1563 C C . LEU A 1 185 ? -7.027 -22.759 8.782 1.00 79.81 185 LEU A C 1
ATOM 1565 O O . LEU A 1 185 ? -7.027 -22.036 7.790 1.00 79.81 185 LEU A O 1
ATOM 1569 N N . GLY A 1 186 ? -8.133 -23.377 9.207 1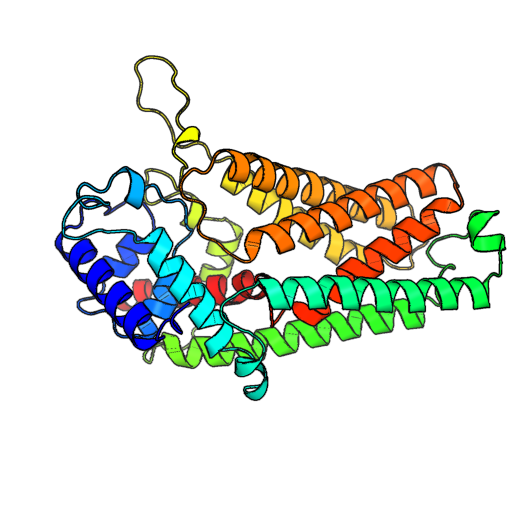.00 78.06 186 GLY A N 1
ATOM 1570 C CA . GLY A 1 186 ? -9.412 -23.277 8.500 1.00 78.06 186 GLY A CA 1
ATOM 1571 C C . GLY A 1 186 ? -9.969 -21.852 8.477 1.00 78.06 186 GLY A C 1
ATOM 1572 O O . GLY A 1 186 ? -10.462 -21.395 7.449 1.00 78.06 186 GLY A O 1
ATOM 1573 N N . GLU A 1 187 ? -9.832 -21.121 9.581 1.00 74.25 187 GLU A N 1
ATOM 1574 C CA . GLU A 1 187 ? -10.284 -19.728 9.675 1.00 74.25 187 GLU A CA 1
ATOM 1575 C C . GLU A 1 187 ? -9.314 -18.764 8.983 1.00 74.25 187 GLU A C 1
ATOM 1577 O O . GLU A 1 187 ? -9.750 -17.774 8.402 1.00 74.25 187 GLU A O 1
ATOM 1582 N N . VAL A 1 188 ? -8.014 -19.089 8.932 1.00 79.50 188 VAL A N 1
ATOM 1583 C CA . VAL A 1 188 ? -7.059 -18.364 8.075 1.00 79.50 188 VAL A CA 1
ATOM 1584 C C . VAL A 1 188 ? -7.493 -18.426 6.614 1.00 79.50 188 VAL A C 1
ATOM 1586 O O . VAL A 1 188 ? -7.573 -17.391 5.960 1.00 79.50 188 VAL A O 1
ATOM 1589 N N . LEU A 1 189 ? -7.814 -19.620 6.105 1.00 81.56 189 LEU A N 1
ATOM 1590 C CA . LEU A 1 189 ? -8.245 -19.793 4.715 1.00 81.56 189 LEU A CA 1
ATOM 1591 C C . LEU A 1 189 ? -9.535 -19.021 4.412 1.00 81.56 189 LEU A C 1
ATOM 1593 O O . LEU A 1 189 ? -9.648 -18.421 3.344 1.00 81.56 189 LEU A O 1
ATOM 1597 N N . LYS A 1 190 ? -10.485 -18.986 5.353 1.00 76.25 190 LYS A N 1
ATOM 1598 C CA . LYS A 1 190 ? -11.696 -18.162 5.225 1.00 76.25 190 LYS A CA 1
ATOM 1599 C C . LYS A 1 190 ? -11.383 -16.668 5.240 1.00 76.25 190 LYS A C 1
ATOM 1601 O O . LYS A 1 190 ? -11.865 -15.965 4.365 1.00 76.25 190 LYS A O 1
ATOM 1606 N N . GLY A 1 191 ? -10.549 -16.193 6.166 1.00 73.88 191 GLY A N 1
ATOM 1607 C CA . GLY A 1 191 ? -10.144 -14.785 6.228 1.00 73.88 191 GLY A CA 1
ATOM 1608 C C . GLY A 1 191 ? -9.417 -14.328 4.960 1.00 73.88 191 GLY A C 1
ATOM 1609 O O . GLY A 1 191 ? -9.699 -13.254 4.436 1.00 73.88 191 GLY A O 1
ATOM 1610 N N . VAL A 1 192 ? -8.544 -15.176 4.406 1.00 79.81 192 VAL A N 1
ATOM 1611 C CA . VAL A 1 192 ? -7.895 -14.936 3.107 1.00 79.81 192 VAL A CA 1
ATOM 1612 C C . VAL A 1 192 ? -8.927 -14.903 1.980 1.00 79.81 192 VAL A C 1
ATOM 1614 O O . VAL A 1 192 ? -8.890 -13.996 1.151 1.00 79.81 192 VAL A O 1
ATOM 1617 N N . LYS A 1 193 ? -9.870 -15.853 1.946 1.00 81.75 193 LYS A N 1
ATOM 1618 C CA . LYS A 1 193 ? -10.943 -15.872 0.944 1.00 81.75 193 LYS A CA 1
ATOM 1619 C C . LYS A 1 193 ? -11.789 -14.599 1.004 1.00 81.75 193 LYS A C 1
ATOM 1621 O O . LYS A 1 193 ? -12.010 -13.994 -0.040 1.00 81.75 193 LYS A O 1
ATOM 1626 N N . ASP A 1 194 ? -12.222 -14.192 2.193 1.00 74.69 194 ASP A N 1
ATOM 1627 C CA . ASP A 1 194 ? -13.056 -13.005 2.412 1.00 74.69 194 ASP A CA 1
ATOM 1628 C C . ASP A 1 194 ? -12.320 -11.721 1.997 1.00 74.69 194 ASP A C 1
ATOM 1630 O O . ASP A 1 194 ? -12.893 -10.878 1.299 1.00 74.69 194 ASP A O 1
ATOM 1634 N N . ALA A 1 195 ? -11.019 -11.631 2.305 1.00 74.75 195 ALA A N 1
ATOM 1635 C CA . ALA A 1 195 ? -10.158 -10.550 1.835 1.00 74.75 195 ALA A CA 1
ATOM 1636 C C . ALA A 1 195 ? -10.053 -10.517 0.297 1.00 74.75 195 ALA A C 1
ATOM 1638 O O . ALA A 1 195 ? -10.147 -9.447 -0.303 1.00 74.75 195 ALA A O 1
ATOM 1639 N N . LEU A 1 196 ? -9.900 -11.676 -0.357 1.00 75.50 196 LEU A N 1
ATOM 1640 C CA . LEU A 1 196 ? -9.788 -11.771 -1.819 1.00 75.50 196 LEU A CA 1
ATOM 1641 C C . LEU A 1 196 ? -11.092 -11.401 -2.536 1.00 75.50 196 LEU A C 1
ATOM 1643 O O . LEU A 1 196 ? -11.061 -10.661 -3.520 1.00 75.50 196 LEU A O 1
ATOM 1647 N N . ILE A 1 197 ? -12.243 -11.855 -2.034 1.00 74.62 197 ILE A N 1
ATOM 1648 C CA . ILE A 1 197 ? -13.553 -11.504 -2.611 1.00 74.62 197 ILE A CA 1
ATOM 1649 C C . ILE A 1 197 ? -14.025 -10.102 -2.199 1.00 74.62 197 ILE A C 1
ATOM 1651 O O . ILE A 1 197 ? -15.107 -9.687 -2.608 1.00 74.62 197 ILE A O 1
ATOM 1655 N N . HIS A 1 198 ? -13.221 -9.376 -1.411 1.00 67.81 198 HIS A N 1
ATOM 1656 C CA . HIS A 1 198 ? -13.524 -8.040 -0.898 1.00 67.81 198 HIS A CA 1
ATOM 1657 C C . HIS A 1 198 ? -14.887 -7.977 -0.190 1.00 67.81 198 HIS A C 1
ATOM 1659 O O . HIS A 1 198 ? -15.617 -6.994 -0.330 1.00 67.81 198 HIS A O 1
ATOM 1665 N N . LYS A 1 199 ? -15.232 -9.027 0.568 1.00 70.75 199 LYS A N 1
ATOM 1666 C CA . LYS A 1 199 ? -16.514 -9.126 1.280 1.00 70.75 199 LYS A CA 1
ATOM 1667 C C . LYS A 1 199 ? -16.745 -7.895 2.157 1.00 70.75 199 LYS A C 1
ATOM 1669 O O . LYS A 1 199 ? -17.783 -7.260 2.054 1.00 70.75 199 LYS A O 1
ATOM 1674 N N . ASP A 1 200 ? -15.727 -7.478 2.904 1.00 65.00 200 ASP A N 1
ATOM 1675 C CA . ASP A 1 200 ? -15.852 -6.374 3.867 1.00 65.00 200 ASP A CA 1
ATOM 1676 C C . ASP A 1 200 ? -15.918 -4.978 3.202 1.00 65.00 200 ASP A C 1
ATOM 1678 O O . ASP A 1 200 ? -16.131 -3.948 3.842 1.00 65.00 200 ASP A O 1
ATOM 1682 N N . PHE A 1 201 ? -15.770 -4.916 1.872 1.00 60.47 201 PHE A N 1
ATOM 1683 C CA . PHE A 1 201 ? -16.030 -3.706 1.090 1.00 60.47 201 PHE A CA 1
ATOM 1684 C C . PHE A 1 201 ? -17.479 -3.606 0.598 1.00 60.47 201 PHE A C 1
ATOM 1686 O O . PHE A 1 201 ? -17.856 -2.556 0.070 1.00 60.47 201 PHE A O 1
ATOM 1693 N N . THR A 1 202 ? -18.308 -4.646 0.755 1.00 58.03 202 THR A N 1
ATOM 1694 C CA . THR A 1 202 ? -19.728 -4.564 0.377 1.00 58.03 202 THR A CA 1
ATOM 1695 C C . THR A 1 202 ? -20.578 -3.813 1.399 1.00 58.03 202 THR A C 1
ATOM 1697 O O . THR A 1 202 ? -21.726 -3.507 1.082 1.00 58.03 202 THR A O 1
ATOM 1700 N N . GLY A 1 203 ? -20.017 -3.474 2.571 1.00 53.53 203 GLY A N 1
ATOM 1701 C CA . GLY A 1 203 ? -20.739 -2.898 3.711 1.00 53.53 203 GLY A CA 1
ATOM 1702 C C . GLY A 1 203 ? -21.763 -3.888 4.271 1.00 53.53 203 GLY A C 1
ATOM 1703 O O . GLY A 1 203 ? -22.156 -4.824 3.575 1.00 53.53 203 GLY A O 1
ATOM 1704 N N . GLY A 1 204 ? -22.240 -3.688 5.497 1.00 51.31 204 GLY A N 1
ATOM 1705 C CA . GLY A 1 204 ? -23.226 -4.557 6.167 1.00 51.31 204 GLY A CA 1
ATOM 1706 C C . GLY A 1 204 ? -24.636 -4.524 5.544 1.00 51.31 204 GLY A C 1
ATOM 1707 O O . GLY A 1 204 ? -25.632 -4.688 6.236 1.00 51.31 204 GLY A O 1
ATOM 1708 N N . GLY A 1 205 ? -24.736 -4.273 4.233 1.00 51.81 205 GLY A N 1
ATOM 1709 C CA . GLY A 1 205 ? -25.958 -4.075 3.454 1.00 51.81 205 GLY A CA 1
ATOM 1710 C C . GLY A 1 205 ? -25.972 -2.739 2.700 1.00 51.81 205 GLY A C 1
ATOM 1711 O O . GLY A 1 205 ? -26.460 -2.684 1.571 1.00 51.81 205 GLY A O 1
ATOM 1712 N N . A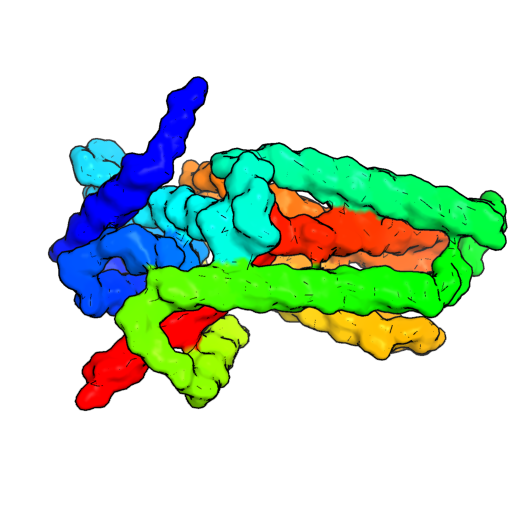LA A 1 206 ? -25.387 -1.683 3.281 1.00 47.69 206 ALA A N 1
ATOM 1713 C CA . ALA A 1 206 ? -25.450 -0.308 2.765 1.00 47.69 206 ALA A CA 1
ATOM 1714 C C . ALA A 1 206 ? -24.250 0.140 1.903 1.00 47.69 206 ALA A C 1
ATOM 1716 O O . ALA A 1 206 ? -24.308 1.218 1.319 1.00 47.69 206 ALA A O 1
ATOM 1717 N N . GLY A 1 207 ? -23.194 -0.675 1.772 1.00 52.53 207 GLY A N 1
ATOM 1718 C CA . GLY A 1 207 ? -21.973 -0.310 1.041 1.00 52.53 207 GLY A CA 1
ATOM 1719 C C . GLY A 1 207 ? -21.025 0.621 1.804 1.00 52.53 207 GLY A C 1
ATOM 1720 O O . GLY A 1 207 ? -21.445 1.434 2.614 1.00 52.53 207 GLY A O 1
ATOM 1721 N N . CYS A 1 208 ? -19.727 0.503 1.510 1.00 57.94 208 CYS A N 1
ATOM 1722 C CA . CYS A 1 208 ? -18.698 1.467 1.905 1.00 57.94 208 CYS A CA 1
ATOM 1723 C C . CYS A 1 208 ? -18.557 2.528 0.801 1.00 57.94 208 CYS A C 1
ATOM 1725 O O . CYS A 1 208 ? -17.642 2.445 -0.029 1.00 57.94 208 CYS A O 1
ATOM 1727 N N . SER A 1 209 ? -19.489 3.471 0.746 1.00 58.03 209 SER A N 1
ATOM 1728 C CA . SER A 1 209 ? -19.475 4.548 -0.232 1.00 58.03 209 SER A CA 1
ATOM 1729 C C . SER A 1 209 ? -18.720 5.776 0.254 1.00 58.03 209 SER A C 1
ATOM 1731 O O . SER A 1 209 ? -18.068 5.813 1.290 1.00 58.03 209 SER A O 1
ATOM 1733 N N . TYR A 1 210 ? -18.680 6.768 -0.616 1.00 53.59 210 TYR A N 1
ATOM 1734 C CA . TYR A 1 210 ? -18.067 8.057 -0.388 1.00 53.59 210 TYR A CA 1
ATOM 1735 C C . TYR A 1 210 ? -19.125 9.123 -0.686 1.00 53.59 210 TYR A C 1
ATOM 1737 O O . TYR A 1 210 ? -19.977 8.883 -1.536 1.00 53.59 210 TYR A O 1
ATOM 1745 N N . PRO A 1 211 ? -19.104 10.320 -0.084 1.00 49.97 211 PRO A N 1
ATOM 1746 C CA . PRO A 1 211 ? -20.186 11.306 -0.244 1.00 49.97 211 PRO A CA 1
ATOM 1747 C C . PRO A 1 211 ? -20.554 11.653 -1.678 1.00 49.97 211 PRO A C 1
ATOM 1749 O O . PRO A 1 211 ? -21.694 11.979 -1.969 1.00 49.97 211 PRO A O 1
ATOM 1752 N N . LEU A 1 212 ? -19.569 11.610 -2.573 1.00 49.91 212 LEU A N 1
ATOM 1753 C CA . LEU A 1 212 ? -19.725 11.956 -3.985 1.00 49.91 212 LEU A CA 1
ATOM 1754 C C . LEU A 1 212 ? -20.076 10.750 -4.861 1.00 49.91 212 LEU A C 1
ATOM 1756 O O . LEU A 1 212 ? -20.231 10.886 -6.067 1.00 49.91 212 LEU A O 1
ATOM 1760 N N . GLU A 1 213 ? -20.179 9.567 -4.261 1.00 52.41 213 GLU A N 1
ATOM 1761 C CA . GLU A 1 213 ? -20.717 8.362 -4.891 1.00 52.41 213 GLU A CA 1
ATOM 1762 C C . GLU A 1 213 ? -22.254 8.316 -4.827 1.00 52.41 213 GLU A C 1
ATOM 1764 O O . GLU A 1 213 ? -22.856 7.398 -5.381 1.00 52.41 213 GLU A O 1
ATOM 1769 N N . TYR A 1 214 ? -22.880 9.338 -4.232 1.00 49.97 214 TYR A N 1
ATOM 1770 C CA . TYR A 1 214 ? -24.290 9.659 -4.403 1.00 49.97 214 TYR A CA 1
ATOM 1771 C C . TYR A 1 214 ? -24.483 10.371 -5.746 1.00 49.97 214 TYR A C 1
ATOM 1773 O O . TYR A 1 214 ? -24.247 11.573 -5.866 1.00 49.97 214 TYR A O 1
ATOM 1781 N N . PHE A 1 215 ? -24.912 9.636 -6.772 1.00 43.88 215 PHE A N 1
ATOM 1782 C CA . PHE A 1 215 ? -25.440 10.270 -7.979 1.00 43.88 215 PHE A CA 1
ATOM 1783 C C . PHE A 1 215 ? -26.736 11.010 -7.608 1.00 43.88 215 PHE A C 1
ATOM 1785 O O . PHE A 1 215 ? -27.646 10.376 -7.065 1.00 43.88 215 PHE A O 1
ATOM 1792 N N . PRO A 1 216 ? -26.854 12.325 -7.870 1.00 39.16 216 PRO A N 1
ATOM 1793 C CA . PRO A 1 216 ? -28.107 13.041 -7.704 1.00 39.16 216 PRO A CA 1
ATOM 1794 C C . PRO A 1 216 ? -29.008 12.694 -8.891 1.00 39.16 216 PRO A C 1
ATOM 1796 O O . PRO A 1 216 ? -29.132 13.478 -9.824 1.00 39.16 216 PRO A O 1
ATOM 1799 N N . ASP A 1 217 ? -29.603 11.502 -8.884 1.00 41.09 217 ASP A N 1
ATOM 1800 C CA . ASP A 1 217 ? -30.618 11.134 -9.867 1.00 41.09 217 ASP A CA 1
ATOM 1801 C C . ASP A 1 217 ? -31.902 10.680 -9.155 1.00 41.09 217 ASP A C 1
ATOM 1803 O O . ASP A 1 217 ? -32.006 9.587 -8.604 1.00 41.09 217 ASP A O 1
ATOM 1807 N N . GLN A 1 218 ? -32.862 11.609 -9.129 1.00 39.19 218 GLN A N 1
ATOM 1808 C CA . GLN A 1 218 ? -34.302 11.364 -9.258 1.00 39.19 218 GLN A CA 1
ATOM 1809 C C . GLN A 1 218 ? -34.919 10.320 -8.299 1.00 39.19 218 GLN A C 1
ATOM 1811 O O . GLN A 1 218 ? -35.280 9.211 -8.687 1.00 39.19 218 GLN A O 1
ATOM 1816 N N . GLY A 1 219 ? -35.148 10.711 -7.040 1.00 42.91 219 GLY A N 1
ATOM 1817 C CA . GLY A 1 219 ? -36.278 10.201 -6.243 1.00 42.91 219 GLY A CA 1
ATOM 1818 C C . GLY A 1 219 ? -36.287 8.717 -5.841 1.00 42.91 219 GLY A C 1
ATOM 1819 O O . GLY A 1 219 ? -37.307 8.246 -5.340 1.00 42.91 219 GLY A O 1
ATOM 1820 N N . LYS A 1 220 ? -35.195 7.963 -6.016 1.00 43.81 220 LYS A N 1
ATOM 1821 C CA . LYS A 1 220 ? -35.063 6.582 -5.520 1.00 43.81 220 LYS A CA 1
ATOM 1822 C C . LYS A 1 220 ? -33.729 6.410 -4.802 1.00 43.81 220 LYS A C 1
ATOM 1824 O O . LYS A 1 220 ? -32.699 6.772 -5.355 1.00 43.81 220 LYS A O 1
ATOM 1829 N N . ASN A 1 221 ? -33.782 5.861 -3.584 1.00 46.09 221 ASN A N 1
ATOM 1830 C CA . ASN A 1 221 ? -32.660 5.529 -2.691 1.00 46.09 221 ASN A CA 1
ATOM 1831 C C . ASN A 1 221 ? -31.306 5.429 -3.424 1.00 46.09 221 ASN A C 1
ATOM 1833 O O . ASN A 1 221 ? -31.087 4.439 -4.134 1.00 46.09 221 ASN A O 1
ATOM 1837 N N . PRO A 1 222 ? -30.413 6.426 -3.281 1.00 48.72 222 PRO A N 1
ATOM 1838 C CA . PRO A 1 222 ? -29.134 6.434 -3.974 1.00 48.72 222 PRO A CA 1
ATOM 1839 C C . PRO A 1 222 ? -28.344 5.191 -3.572 1.00 48.72 222 PRO A C 1
ATOM 1841 O O . PRO A 1 222 ? -28.114 4.946 -2.387 1.00 48.72 222 PRO A O 1
ATOM 1844 N N . LYS A 1 223 ? -27.966 4.366 -4.550 1.00 53.00 223 LYS A N 1
ATOM 1845 C CA . LYS A 1 223 ? -27.139 3.195 -4.271 1.00 53.00 223 LYS A CA 1
ATOM 1846 C C . LYS A 1 223 ? -25.690 3.640 -4.066 1.00 53.00 223 LYS A C 1
ATOM 1848 O O . LYS A 1 223 ? -25.201 4.442 -4.862 1.00 53.00 223 LYS A O 1
ATOM 1853 N N . PRO A 1 224 ? -24.986 3.076 -3.077 1.00 56.91 224 PRO A N 1
ATOM 1854 C CA . PRO A 1 224 ? -23.562 3.316 -2.890 1.00 56.91 224 PRO A CA 1
ATOM 1855 C C . PRO A 1 224 ? -22.770 2.953 -4.165 1.00 56.91 224 PRO A C 1
ATOM 1857 O O . PRO A 1 224 ? -22.841 1.812 -4.636 1.00 56.91 224 PRO A O 1
ATOM 1860 N N . SER A 1 225 ? -22.007 3.886 -4.755 1.00 64.00 225 SER A N 1
ATOM 1861 C CA . SER A 1 225 ? -21.088 3.543 -5.852 1.00 64.00 225 SER A CA 1
ATOM 1862 C C . SER A 1 225 ? -19.870 2.772 -5.329 1.00 64.00 225 SER A C 1
ATOM 1864 O O . SER A 1 225 ? -19.298 3.068 -4.284 1.00 64.00 225 SER A O 1
ATOM 1866 N N . ARG A 1 226 ? -19.476 1.738 -6.081 1.00 72.94 226 ARG A N 1
ATOM 1867 C CA . ARG A 1 226 ? -18.365 0.824 -5.764 1.00 72.94 226 ARG A CA 1
ATOM 1868 C C . ARG A 1 226 ? -17.043 1.265 -6.398 1.00 72.94 226 ARG A C 1
ATOM 1870 O O . ARG A 1 226 ? -16.116 0.467 -6.525 1.00 72.94 226 ARG A O 1
ATOM 1877 N N . PHE A 1 227 ? -16.930 2.520 -6.829 1.00 77.62 227 PHE A N 1
ATOM 1878 C CA . PHE A 1 227 ? -15.806 2.980 -7.645 1.00 77.62 227 PHE A CA 1
ATOM 1879 C C . PHE A 1 227 ? -14.454 2.829 -6.937 1.00 77.62 227 PHE A C 1
ATOM 1881 O O . PHE A 1 227 ? -13.517 2.291 -7.521 1.00 77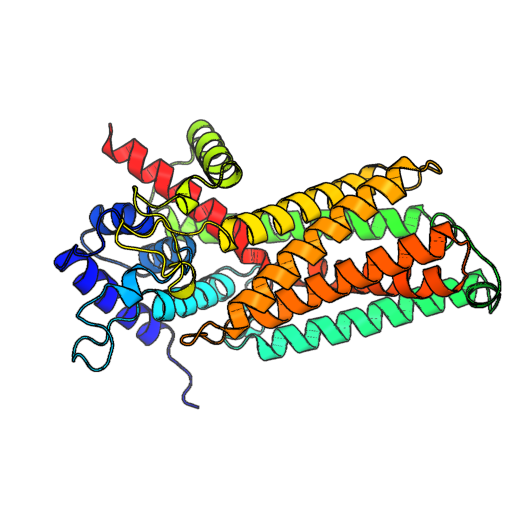.62 227 PHE A O 1
ATOM 1888 N N . ARG A 1 228 ? -14.340 3.224 -5.659 1.00 77.62 228 ARG A N 1
ATOM 1889 C CA . ARG A 1 228 ? -13.076 3.043 -4.907 1.00 77.62 228 ARG A CA 1
ATOM 1890 C C . ARG A 1 228 ? -12.701 1.574 -4.730 1.00 77.62 228 ARG A C 1
ATOM 1892 O O . ARG A 1 228 ? -11.516 1.258 -4.797 1.00 77.62 228 ARG A O 1
ATOM 1899 N N . LEU A 1 229 ? -13.687 0.700 -4.522 1.00 78.38 229 LEU A N 1
ATOM 1900 C CA . LEU A 1 229 ? -13.469 -0.745 -4.465 1.00 78.38 229 LEU A CA 1
ATOM 1901 C C . LEU A 1 229 ? -12.897 -1.243 -5.794 1.00 78.38 229 LEU A C 1
ATOM 1903 O O . LEU A 1 229 ? -11.849 -1.878 -5.798 1.00 78.38 229 LEU A O 1
ATOM 1907 N N . HIS A 1 230 ? -13.532 -0.907 -6.918 1.00 83.75 230 HIS A N 1
ATOM 1908 C CA . HIS A 1 230 ? -13.047 -1.312 -8.236 1.00 83.75 230 HIS A CA 1
ATOM 1909 C C . HIS A 1 230 ? -11.658 -0.747 -8.538 1.00 83.75 230 HIS A C 1
ATOM 1911 O O . HIS A 1 230 ? -10.795 -1.494 -8.989 1.00 83.75 230 HIS A O 1
ATOM 1917 N N . ALA A 1 231 ? -11.399 0.524 -8.228 1.00 88.31 231 ALA A N 1
ATOM 1918 C CA . ALA A 1 231 ? -10.083 1.134 -8.396 1.00 88.31 231 ALA A CA 1
ATOM 1919 C C . ALA A 1 231 ? -9.007 0.403 -7.574 1.00 88.31 231 ALA A C 1
ATOM 1921 O O . ALA A 1 231 ? -7.956 0.053 -8.108 1.00 88.31 231 ALA A O 1
ATOM 1922 N N . HIS A 1 232 ? -9.285 0.101 -6.301 1.00 86.00 232 HIS A N 1
ATOM 1923 C CA . HIS A 1 232 ? -8.368 -0.643 -5.437 1.00 86.00 232 HIS A CA 1
ATOM 1924 C C . HIS A 1 232 ? -8.150 -2.083 -5.924 1.00 86.00 232 HIS A C 1
ATOM 1926 O O . HIS A 1 232 ? -7.009 -2.523 -6.044 1.00 86.00 232 HIS A O 1
ATOM 1932 N N . ALA A 1 233 ? -9.223 -2.802 -6.264 1.00 87.38 233 ALA A N 1
ATOM 1933 C CA . ALA A 1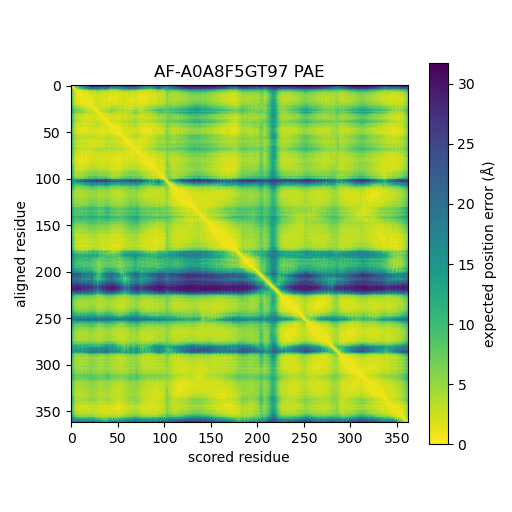 233 ? -9.141 -4.154 -6.808 1.00 87.38 233 ALA A CA 1
ATOM 1934 C C . ALA A 1 233 ? -8.339 -4.185 -8.119 1.00 87.38 233 ALA A C 1
ATOM 1936 O O . ALA A 1 233 ? -7.521 -5.078 -8.315 1.00 87.38 233 ALA A O 1
ATOM 1937 N N . THR A 1 234 ? -8.499 -3.172 -8.978 1.00 93.12 234 THR A N 1
ATOM 1938 C CA . THR A 1 234 ? -7.738 -3.041 -10.231 1.00 93.12 234 THR A CA 1
ATOM 1939 C C . THR A 1 234 ? -6.242 -2.877 -9.954 1.00 93.12 234 THR A C 1
ATOM 1941 O O . THR A 1 234 ? -5.436 -3.541 -10.602 1.00 93.12 234 THR A O 1
ATOM 1944 N N . VAL A 1 235 ? -5.858 -2.072 -8.951 1.00 93.31 235 VAL A N 1
ATOM 1945 C CA . VAL A 1 235 ? -4.454 -1.960 -8.517 1.00 93.31 235 VAL A CA 1
ATOM 1946 C C . VAL A 1 235 ? -3.912 -3.303 -8.029 1.00 93.31 235 VAL A C 1
ATOM 1948 O O . VAL A 1 235 ? -2.836 -3.711 -8.454 1.00 93.31 235 VAL A O 1
ATOM 1951 N N . VAL A 1 236 ? -4.646 -3.992 -7.151 1.00 90.56 236 VAL A N 1
ATOM 1952 C CA . VAL A 1 236 ? -4.201 -5.263 -6.556 1.00 90.56 236 VAL A CA 1
ATOM 1953 C C . VAL A 1 236 ? -4.058 -6.353 -7.617 1.00 90.56 236 VAL A C 1
ATOM 1955 O O . VAL A 1 236 ? -3.031 -7.025 -7.665 1.00 90.56 236 VAL A O 1
ATOM 1958 N N . ILE A 1 237 ? -5.051 -6.511 -8.496 1.00 92.44 237 ILE A N 1
ATOM 1959 C CA . ILE A 1 237 ? -5.002 -7.500 -9.578 1.00 92.44 237 ILE A CA 1
ATOM 1960 C C . ILE A 1 237 ? -3.867 -7.161 -10.548 1.00 92.44 237 ILE A C 1
ATOM 1962 O O . ILE A 1 237 ? -3.091 -8.044 -10.903 1.00 92.44 237 ILE A O 1
ATOM 1966 N N . GLY A 1 238 ? -3.719 -5.886 -10.923 1.00 95.00 238 GLY A N 1
ATOM 1967 C CA . GLY A 1 238 ? -2.621 -5.437 -11.774 1.00 95.00 238 GLY A CA 1
ATOM 1968 C C . GLY A 1 238 ? -1.248 -5.731 -11.168 1.00 95.00 238 GLY A C 1
ATOM 1969 O O . GLY A 1 238 ? -0.378 -6.244 -11.862 1.00 95.00 238 GLY A O 1
ATOM 1970 N N . PHE A 1 239 ? -1.078 -5.493 -9.864 1.00 92.88 239 PHE A N 1
ATOM 1971 C CA . PHE A 1 239 ? 0.141 -5.829 -9.123 1.00 92.88 239 PHE A CA 1
ATOM 1972 C C . PHE A 1 239 ? 0.432 -7.336 -9.114 1.00 92.88 239 PHE A C 1
ATOM 1974 O O . PHE A 1 239 ? 1.572 -7.733 -9.337 1.00 92.88 239 PHE A O 1
ATOM 1981 N N . ILE A 1 240 ? -0.580 -8.183 -8.904 1.00 91.62 240 ILE A N 1
ATOM 1982 C CA . ILE A 1 240 ? -0.413 -9.646 -8.937 1.00 91.62 240 ILE A CA 1
ATOM 1983 C C . ILE A 1 240 ? -0.007 -10.116 -10.338 1.00 91.62 240 ILE A C 1
ATOM 1985 O O . ILE A 1 240 ? 0.912 -10.922 -10.467 1.00 91.62 240 ILE A O 1
ATOM 1989 N N . ILE A 1 241 ? -0.658 -9.602 -11.385 1.00 92.44 241 ILE A N 1
ATOM 1990 C CA . ILE A 1 241 ? -0.313 -9.904 -12.783 1.00 92.44 241 ILE A CA 1
ATOM 1991 C C . ILE A 1 241 ? 1.129 -9.478 -13.079 1.00 92.44 241 ILE A C 1
ATOM 1993 O O . ILE A 1 241 ? 1.886 -10.238 -13.682 1.00 92.44 241 ILE A O 1
ATOM 1997 N N . ASP A 1 242 ? 1.528 -8.293 -12.615 1.00 90.06 242 ASP A N 1
ATOM 1998 C CA . ASP A 1 242 ? 2.886 -7.785 -12.791 1.00 90.06 242 ASP A CA 1
ATOM 1999 C C . ASP A 1 242 ? 3.927 -8.664 -12.081 1.00 90.06 242 ASP A C 1
ATOM 2001 O O . ASP A 1 242 ? 4.944 -9.016 -12.674 1.00 90.06 242 ASP A O 1
ATOM 2005 N N . LEU A 1 243 ? 3.641 -9.115 -10.857 1.00 88.31 243 LEU A N 1
ATOM 2006 C CA . LEU A 1 243 ? 4.503 -10.032 -10.107 1.00 88.31 243 LEU A CA 1
ATOM 2007 C C . LEU A 1 243 ? 4.623 -11.396 -10.806 1.00 88.31 243 LEU A C 1
ATOM 2009 O O . LEU A 1 243 ? 5.717 -11.944 -10.922 1.00 88.31 243 LEU A O 1
ATOM 2013 N N . ILE A 1 244 ? 3.518 -11.924 -11.341 1.00 87.94 244 ILE A N 1
ATOM 2014 C CA . ILE A 1 244 ? 3.513 -13.169 -12.123 1.00 87.94 244 ILE A CA 1
ATOM 2015 C C . ILE A 1 244 ? 4.374 -13.034 -13.386 1.00 87.94 244 ILE A C 1
ATOM 2017 O O . ILE A 1 244 ? 5.019 -14.006 -13.779 1.00 87.94 244 ILE A O 1
ATOM 2021 N N . SER A 1 245 ? 4.443 -11.848 -14.003 1.00 86.31 245 SER A N 1
ATOM 2022 C CA . SER A 1 245 ? 5.258 -11.629 -15.207 1.00 86.31 245 SER A CA 1
ATOM 2023 C C . SER A 1 245 ? 6.743 -11.958 -14.994 1.00 86.31 245 SER A C 1
ATOM 2025 O O . SER A 1 245 ? 7.408 -12.434 -15.914 1.00 86.31 245 SER A O 1
ATOM 2027 N N . ILE A 1 246 ? 7.248 -11.805 -13.766 1.00 82.00 246 ILE A N 1
ATOM 2028 C CA . ILE A 1 246 ? 8.654 -12.050 -13.421 1.00 82.00 246 ILE A CA 1
ATOM 2029 C C . ILE A 1 246 ? 8.994 -13.542 -13.437 1.00 82.00 246 ILE A C 1
ATOM 2031 O O . ILE A 1 246 ? 10.108 -13.904 -13.809 1.00 82.00 246 ILE A O 1
ATOM 2035 N N . LEU A 1 247 ? 8.018 -14.421 -13.177 1.00 82.00 247 LEU A N 1
ATOM 2036 C CA . LEU A 1 247 ? 8.185 -15.874 -13.328 1.00 82.00 247 LEU A CA 1
ATOM 2037 C C . LEU A 1 247 ? 8.483 -16.284 -14.778 1.00 82.00 247 LEU A C 1
ATOM 2039 O O . LEU A 1 247 ? 9.037 -17.355 -15.019 1.00 82.00 247 LEU A O 1
ATOM 2043 N N . PHE A 1 248 ? 8.123 -15.433 -15.742 1.00 81.88 248 PHE A N 1
ATOM 2044 C CA . PHE A 1 248 ? 8.372 -15.653 -17.162 1.00 81.88 248 PHE A CA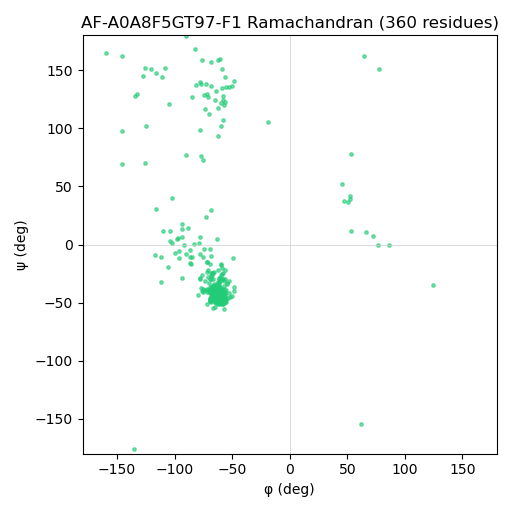 1
ATOM 2045 C C . PHE A 1 248 ? 9.619 -14.912 -17.680 1.00 81.88 248 PHE A C 1
ATOM 2047 O O . PHE A 1 248 ? 9.906 -14.940 -18.878 1.00 81.88 248 PHE A O 1
ATOM 2054 N N . TYR A 1 249 ? 10.390 -14.243 -16.822 1.00 78.94 249 TYR A N 1
ATOM 2055 C CA . TYR A 1 249 ? 11.694 -13.697 -17.198 1.00 78.94 249 TYR A CA 1
ATOM 2056 C C . TYR A 1 249 ? 12.765 -14.809 -17.139 1.00 78.94 249 TYR A C 1
ATOM 2058 O O . TYR A 1 249 ? 12.774 -15.571 -16.174 1.00 78.94 249 TYR A O 1
ATOM 2066 N N . PRO A 1 250 ? 13.704 -14.935 -18.103 1.00 75.25 250 PRO A N 1
ATOM 2067 C CA . PRO A 1 250 ? 13.956 -14.093 -19.274 1.00 75.25 250 PRO A CA 1
ATOM 2068 C C . PRO A 1 250 ? 13.420 -14.712 -20.582 1.00 75.25 250 PRO A C 1
ATOM 2070 O O . PRO A 1 250 ? 14.112 -14.677 -21.605 1.00 75.25 250 PRO A O 1
ATOM 2073 N N . PHE A 1 251 ? 12.235 -15.339 -20.592 1.00 77.44 251 PHE A N 1
ATOM 2074 C CA . PHE A 1 251 ? 11.735 -15.963 -21.821 1.00 77.44 251 PHE A CA 1
ATOM 2075 C C . PHE A 1 251 ? 11.615 -14.928 -22.949 1.00 77.44 251 PHE A C 1
ATOM 2077 O O . PHE A 1 251 ? 11.109 -13.823 -22.771 1.00 77.44 251 PHE A O 1
ATOM 2084 N N . LYS A 1 252 ? 12.091 -15.295 -24.144 1.00 66.19 252 LYS A N 1
ATOM 2085 C CA . LYS A 1 252 ? 12.169 -14.405 -25.317 1.00 66.19 252 LYS A CA 1
ATOM 2086 C C . LYS A 1 252 ? 10.824 -14.195 -26.035 1.00 66.19 252 LYS A C 1
ATOM 2088 O O . LYS A 1 252 ? 10.794 -13.604 -27.108 1.00 66.19 252 LYS A O 1
ATOM 2093 N N . GLY A 1 253 ? 9.727 -14.702 -25.473 1.00 74.06 253 GLY A N 1
ATOM 2094 C CA . GLY A 1 253 ? 8.396 -14.647 -26.074 1.00 74.06 253 GLY A CA 1
ATOM 2095 C C . GLY A 1 253 ? 7.664 -13.324 -25.837 1.00 74.06 253 GLY A C 1
ATOM 2096 O O . GLY A 1 253 ? 8.034 -12.515 -24.988 1.00 74.06 253 GLY A O 1
ATOM 2097 N N . THR A 1 254 ? 6.561 -13.140 -26.560 1.00 79.00 254 THR A N 1
ATOM 2098 C CA . THR A 1 254 ? 5.637 -12.001 -26.407 1.00 79.00 254 THR A CA 1
ATOM 2099 C C . THR A 1 254 ? 4.800 -12.071 -25.129 1.00 79.00 254 THR A C 1
ATOM 2101 O O . THR A 1 254 ? 4.233 -11.065 -24.711 1.00 79.00 254 THR A O 1
ATOM 2104 N N . VAL A 1 255 ? 4.758 -13.239 -24.481 1.00 82.75 255 VAL A N 1
ATOM 2105 C CA . VAL A 1 255 ? 3.989 -13.487 -23.256 1.00 82.75 255 VAL A CA 1
ATOM 2106 C C . VAL A 1 255 ? 4.449 -12.577 -22.115 1.00 82.75 255 VAL A C 1
ATOM 2108 O O . VAL A 1 255 ? 3.618 -11.903 -21.512 1.00 82.75 255 VAL A O 1
ATOM 2111 N N . THR A 1 256 ? 5.758 -12.493 -21.854 1.00 83.06 256 THR A N 1
ATOM 2112 C CA . THR A 1 256 ? 6.294 -11.706 -20.730 1.00 83.06 256 THR A CA 1
ATOM 2113 C C . THR A 1 256 ? 5.974 -10.211 -20.872 1.00 83.06 256 THR A C 1
ATOM 2115 O O . THR A 1 256 ? 5.358 -9.661 -19.957 1.00 83.06 256 THR A O 1
ATOM 2118 N N . PRO A 1 257 ? 6.259 -9.544 -22.015 1.00 86.00 257 PRO A N 1
ATOM 2119 C CA . PRO A 1 257 ? 5.856 -8.152 -22.221 1.00 86.00 257 PRO A CA 1
ATOM 2120 C C . PRO A 1 257 ? 4.338 -7.930 -22.202 1.00 86.00 257 PRO A C 1
ATOM 2122 O O . PRO A 1 257 ? 3.895 -6.880 -21.745 1.00 86.00 257 PRO A O 1
ATOM 2125 N N . ALA A 1 258 ? 3.534 -8.892 -22.673 1.00 89.00 258 ALA A N 1
ATOM 2126 C CA . ALA A 1 258 ? 2.076 -8.767 -22.684 1.00 89.00 258 ALA A CA 1
ATOM 2127 C C . ALA A 1 258 ? 1.477 -8.799 -21.269 1.00 89.00 258 ALA A C 1
ATOM 2129 O O . ALA A 1 258 ? 0.691 -7.918 -20.920 1.00 89.00 258 ALA A O 1
ATOM 2130 N N . ILE A 1 259 ? 1.876 -9.767 -20.435 1.00 90.31 259 ILE A N 1
ATOM 2131 C CA . ILE A 1 259 ? 1.432 -9.863 -19.033 1.00 90.31 259 ILE A CA 1
ATOM 2132 C C . ILE A 1 259 ? 1.853 -8.602 -18.270 1.00 90.31 259 ILE A C 1
ATOM 2134 O O . ILE A 1 259 ? 1.040 -7.976 -17.592 1.00 90.31 259 ILE A O 1
ATOM 2138 N N . PHE A 1 260 ? 3.104 -8.184 -18.451 1.00 89.38 260 PHE A N 1
ATOM 2139 C CA . PHE A 1 260 ? 3.660 -6.978 -17.846 1.00 89.38 260 PHE A CA 1
ATOM 2140 C C . PHE A 1 260 ? 2.920 -5.694 -18.280 1.00 89.38 260 PHE A C 1
ATOM 2142 O O . PHE A 1 260 ? 2.672 -4.802 -17.462 1.00 89.38 260 PHE A O 1
ATOM 2149 N N . LEU A 1 261 ? 2.489 -5.604 -19.545 1.00 93.00 261 LEU A N 1
ATOM 2150 C CA . LEU A 1 261 ? 1.683 -4.484 -20.047 1.00 93.00 261 LEU A CA 1
ATOM 2151 C C . LEU A 1 261 ? 0.303 -4.451 -19.397 1.00 93.00 261 LEU A C 1
ATOM 2153 O O . LEU A 1 261 ? -0.118 -3.397 -18.925 1.00 93.00 261 LEU A O 1
ATOM 2157 N N . ILE A 1 262 ? -0.380 -5.597 -19.346 1.00 95.19 262 ILE A N 1
ATOM 2158 C CA . ILE A 1 262 ? -1.708 -5.716 -18.732 1.00 95.19 262 ILE A CA 1
ATOM 2159 C C . ILE A 1 262 ? -1.638 -5.303 -17.259 1.00 95.19 262 ILE A C 1
ATOM 2161 O O . ILE A 1 262 ? -2.408 -4.441 -16.832 1.00 95.19 262 ILE A O 1
ATOM 2165 N N . GLY A 1 263 ? -0.676 -5.847 -16.507 1.00 95.12 263 GLY A N 1
ATOM 2166 C CA . GLY A 1 263 ? -0.456 -5.488 -15.105 1.00 95.12 263 GLY A CA 1
ATOM 2167 C C . GLY A 1 263 ? -0.218 -3.987 -14.932 1.00 95.12 263 GLY A C 1
ATOM 2168 O O . GLY A 1 263 ? -0.893 -3.332 -14.136 1.00 95.12 263 GLY A O 1
ATOM 2169 N N . SER A 1 264 ? 0.662 -3.407 -15.752 1.00 95.44 264 SER A N 1
ATOM 2170 C CA . SER A 1 264 ? 0.977 -1.975 -15.710 1.00 95.44 264 SER A CA 1
ATOM 2171 C C . SER A 1 264 ? -0.224 -1.082 -16.038 1.00 95.44 264 SER A C 1
ATOM 2173 O O . SER A 1 264 ? -0.446 -0.094 -15.342 1.00 95.44 264 SER A O 1
ATOM 2175 N N . ILE A 1 265 ? -1.032 -1.428 -17.046 1.00 97.25 265 ILE A N 1
ATOM 2176 C CA . ILE A 1 265 ? -2.256 -0.685 -17.391 1.00 97.25 265 ILE A CA 1
ATOM 2177 C C . ILE A 1 265 ? -3.249 -0.725 -16.231 1.00 97.25 265 ILE A C 1
ATOM 2179 O O . ILE A 1 265 ? -3.778 0.315 -15.842 1.00 97.25 265 ILE A O 1
ATOM 2183 N N . MET A 1 266 ? -3.478 -1.901 -15.647 1.00 97.50 266 MET A N 1
ATOM 2184 C CA . MET A 1 266 ? -4.398 -2.050 -14.520 1.00 97.50 266 MET A CA 1
ATOM 2185 C C . MET A 1 266 ? -3.944 -1.229 -13.307 1.00 97.50 266 MET A C 1
ATOM 2187 O O . MET A 1 266 ? -4.738 -0.479 -12.735 1.00 97.50 266 MET A O 1
ATOM 2191 N N . ILE A 1 267 ? -2.655 -1.291 -12.959 1.00 96.81 267 ILE A N 1
ATOM 2192 C CA . ILE A 1 267 ? -2.089 -0.471 -11.882 1.00 96.81 267 ILE A CA 1
ATOM 2193 C C . ILE A 1 267 ? -2.281 1.022 -12.179 1.00 96.81 267 ILE A C 1
ATOM 2195 O O . ILE A 1 267 ? -2.741 1.749 -11.300 1.00 96.81 267 ILE A O 1
ATOM 2199 N N . ALA A 1 268 ? -1.979 1.480 -13.400 1.00 97.12 268 ALA A N 1
ATOM 2200 C CA . ALA A 1 268 ? -2.119 2.884 -13.782 1.00 97.12 268 ALA A CA 1
ATOM 2201 C C . ALA A 1 268 ? -3.576 3.359 -13.680 1.00 97.12 268 ALA A C 1
ATOM 2203 O O . ALA A 1 268 ? -3.852 4.364 -13.026 1.00 97.12 268 ALA A O 1
ATOM 2204 N N . VAL A 1 269 ? -4.520 2.617 -14.268 1.00 96.88 269 VAL A N 1
ATOM 2205 C CA . VAL A 1 269 ? -5.955 2.944 -14.236 1.00 96.88 269 VAL A CA 1
ATOM 2206 C C . VAL A 1 269 ? -6.469 2.989 -12.798 1.00 96.88 269 VAL A C 1
ATOM 2208 O O . VAL A 1 269 ? -7.132 3.954 -12.410 1.00 96.88 269 VAL A O 1
ATOM 2211 N N . GLY A 1 270 ? -6.138 1.985 -11.985 1.00 94.75 270 GLY A N 1
ATOM 2212 C CA . GLY A 1 270 ? -6.556 1.930 -10.588 1.00 94.75 270 GLY A CA 1
ATOM 2213 C C . GLY A 1 270 ? -5.951 3.057 -9.744 1.00 94.75 270 GLY A C 1
ATOM 2214 O O . GLY A 1 270 ? -6.675 3.749 -9.027 1.00 94.75 270 GLY A O 1
ATOM 2215 N N . ALA A 1 271 ? -4.643 3.306 -9.859 1.00 94.19 271 ALA A N 1
ATOM 2216 C CA . ALA A 1 271 ? -3.951 4.331 -9.079 1.00 94.19 271 ALA A CA 1
ATOM 2217 C C . ALA A 1 271 ? -4.400 5.752 -9.462 1.00 94.19 271 ALA A C 1
ATOM 2219 O O . ALA A 1 271 ? -4.700 6.557 -8.577 1.00 94.19 271 ALA A O 1
ATOM 2220 N N . LEU A 1 272 ? -4.544 6.045 -10.760 1.00 94.38 272 LEU A N 1
ATOM 2221 C CA . LEU A 1 272 ? -5.070 7.329 -11.238 1.00 94.38 272 LEU A CA 1
ATOM 2222 C C . LEU A 1 272 ? -6.523 7.546 -10.799 1.00 94.38 272 LEU A C 1
ATOM 2224 O O . LEU A 1 272 ? -6.878 8.653 -10.401 1.00 94.38 272 LEU A O 1
ATOM 2228 N N . SER A 1 273 ? -7.343 6.491 -10.787 1.00 90.81 273 SER A N 1
ATOM 2229 C CA . SER A 1 273 ? -8.716 6.544 -10.268 1.00 90.81 273 SER A CA 1
ATOM 2230 C C . SER A 1 273 ? -8.760 6.893 -8.774 1.00 90.81 273 SER A C 1
ATOM 2232 O O . SER A 1 273 ? -9.585 7.701 -8.342 1.00 90.81 273 SER A O 1
ATOM 2234 N N . LEU A 1 274 ? -7.842 6.338 -7.972 1.00 87.50 274 LEU A N 1
ATOM 2235 C CA . LEU A 1 274 ? -7.711 6.672 -6.548 1.00 87.50 274 LEU A CA 1
ATOM 2236 C C . LEU A 1 274 ? -7.232 8.118 -6.332 1.00 87.50 274 LEU A C 1
ATOM 2238 O O . LEU A 1 274 ? -7.751 8.805 -5.449 1.00 87.50 274 LEU A O 1
ATOM 2242 N N . LEU A 1 275 ? -6.287 8.604 -7.146 1.00 88.44 275 LEU A N 1
ATOM 2243 C CA . LEU A 1 275 ? -5.826 9.998 -7.109 1.00 88.44 275 LEU A CA 1
ATOM 2244 C C . LEU A 1 275 ? -6.934 10.978 -7.507 1.00 88.44 275 LEU A C 1
ATOM 2246 O O . LEU A 1 275 ? -7.131 11.986 -6.827 1.00 88.44 275 LEU A O 1
ATOM 2250 N N . TYR A 1 276 ? -7.687 10.660 -8.562 1.00 86.75 276 TYR A N 1
ATOM 2251 C CA . TYR A 1 276 ? -8.848 11.436 -8.991 1.00 86.75 276 TYR A CA 1
ATOM 2252 C C . TYR A 1 276 ? -9.861 11.569 -7.852 1.00 86.75 276 TYR A C 1
ATOM 2254 O O . TYR A 1 276 ? -10.272 12.681 -7.527 1.00 86.75 276 TYR A O 1
ATOM 2262 N N . LYS A 1 277 ? -10.191 10.463 -7.172 1.00 77.88 277 LYS A N 1
ATOM 2263 C CA . LYS A 1 277 ? -11.135 10.484 -6.047 1.00 77.88 277 LYS A CA 1
ATOM 2264 C C . LYS A 1 277 ? -10.634 11.339 -4.879 1.00 77.88 277 LYS A C 1
ATOM 2266 O O . LYS A 1 277 ? -11.416 12.083 -4.294 1.00 77.88 277 LYS A O 1
ATOM 2271 N N . ARG A 1 278 ? -9.332 11.291 -4.575 1.00 78.56 278 ARG A N 1
ATOM 2272 C CA . ARG A 1 278 ? -8.726 12.093 -3.498 1.00 78.56 278 ARG A CA 1
ATOM 2273 C C . ARG A 1 278 ? -8.867 13.602 -3.721 1.00 78.56 278 ARG A C 1
ATOM 2275 O O . ARG A 1 278 ? -8.957 14.335 -2.747 1.00 78.56 278 ARG A O 1
ATOM 2282 N N . LYS A 1 279 ? -8.928 14.079 -4.971 1.00 74.62 279 LYS A N 1
ATOM 2283 C CA . LYS A 1 279 ? -9.115 15.510 -5.283 1.00 74.62 279 LYS A CA 1
ATOM 2284 C C . LYS A 1 279 ? -10.429 16.074 -4.731 1.00 74.62 279 LYS A C 1
ATOM 2286 O O . LYS A 1 279 ? -10.499 17.258 -4.419 1.00 74.62 279 LYS A O 1
ATOM 2291 N N . TYR A 1 280 ? -11.461 15.242 -4.642 1.00 66.69 280 TYR A N 1
ATOM 2292 C CA . TYR A 1 280 ? -12.796 15.666 -4.225 1.00 66.69 280 TYR A CA 1
ATOM 2293 C C . TYR A 1 280 ? -13.129 15.299 -2.773 1.00 66.69 280 TYR A C 1
ATOM 2295 O O . TYR A 1 280 ? -14.219 15.588 -2.282 1.00 66.69 280 TYR A O 1
ATOM 2303 N N . ASP A 1 281 ? -12.182 14.680 -2.078 1.00 68.31 281 ASP A N 1
ATOM 2304 C CA . ASP A 1 281 ? -12.254 14.431 -0.650 1.00 68.31 281 ASP A CA 1
ATOM 2305 C C . ASP A 1 281 ? -12.020 15.752 0.111 1.00 68.31 281 ASP A C 1
ATOM 2307 O O . ASP A 1 281 ? -10.960 16.365 0.010 1.00 68.31 281 ASP A O 1
ATOM 2311 N N . ARG A 1 282 ? -13.026 16.216 0.864 1.00 62.75 282 ARG A N 1
ATOM 2312 C CA . ARG A 1 282 ? -12.934 17.434 1.697 1.00 62.75 282 ARG A CA 1
ATOM 2313 C C . ARG A 1 282 ? -12.361 17.178 3.095 1.00 62.75 282 ARG A C 1
ATOM 2315 O O . ARG A 1 282 ? -12.062 18.127 3.808 1.00 62.75 282 ARG A O 1
ATOM 2322 N N . LEU A 1 283 ? -12.223 15.914 3.483 1.00 66.44 283 LEU A N 1
ATOM 2323 C CA . LEU A 1 283 ? -11.765 15.452 4.793 1.00 66.44 283 LEU A CA 1
ATOM 2324 C C . LEU A 1 283 ? -10.445 14.679 4.668 1.00 66.44 283 LEU A C 1
ATOM 2326 O O . LEU A 1 283 ? -10.206 13.745 5.428 1.00 66.44 283 LEU A O 1
ATOM 2330 N N . VAL A 1 284 ? -9.595 15.018 3.688 1.00 61.59 284 VAL A N 1
ATOM 2331 C CA . VAL A 1 284 ? -8.309 14.335 3.492 1.00 61.59 284 VAL A CA 1
ATOM 2332 C C . VAL A 1 284 ? -7.472 14.486 4.757 1.00 61.59 284 VAL A C 1
ATOM 2334 O O . VAL A 1 284 ? -6.842 15.516 4.989 1.00 61.59 284 VAL A O 1
ATOM 2337 N N . HIS A 1 285 ? -7.427 13.430 5.560 1.00 66.44 285 HIS A N 1
ATOM 2338 C CA . HIS A 1 285 ? -6.424 13.306 6.599 1.00 66.44 285 HIS A CA 1
ATOM 2339 C C . HIS A 1 285 ? -5.065 13.100 5.916 1.00 66.44 285 HIS A C 1
ATOM 2341 O O . HIS A 1 285 ? -4.961 12.369 4.923 1.00 66.44 285 HIS A O 1
ATOM 2347 N N . GLU A 1 286 ? -4.026 13.785 6.402 1.00 58.97 286 GLU A N 1
ATOM 2348 C CA . GLU A 1 286 ? -2.659 13.586 5.918 1.00 58.97 286 GLU A CA 1
ATOM 2349 C C . GLU A 1 286 ? -2.220 12.150 6.215 1.00 58.97 286 GLU A C 1
ATOM 2351 O O . GLU A 1 286 ? -1.720 11.851 7.290 1.00 58.97 286 GLU A O 1
ATOM 2356 N N . ASP A 1 287 ? -2.412 11.265 5.243 1.00 62.47 287 ASP A N 1
ATOM 2357 C CA . ASP A 1 287 ? -1.898 9.907 5.261 1.00 62.47 287 ASP A CA 1
ATOM 2358 C C . ASP A 1 287 ? -0.749 9.771 4.250 1.00 62.47 287 ASP A C 1
ATOM 2360 O O . ASP A 1 287 ? -0.705 10.432 3.206 1.00 62.47 287 ASP A O 1
ATOM 2364 N N . GLY A 1 288 ? 0.187 8.856 4.494 1.00 62.78 288 GLY A N 1
ATOM 2365 C CA . GLY A 1 288 ? 1.263 8.520 3.547 1.00 62.78 288 GLY A CA 1
ATOM 2366 C C . GLY A 1 288 ? 0.777 7.919 2.227 1.00 62.78 288 GLY A C 1
ATOM 2367 O O . GLY A 1 288 ? 1.581 7.486 1.404 1.00 62.78 288 GLY A O 1
ATOM 2368 N N . GLY A 1 289 ? -0.541 7.856 2.015 1.00 74.88 289 GLY A N 1
ATOM 2369 C CA . GLY A 1 289 ? -1.164 7.247 0.854 1.00 74.88 289 GLY A CA 1
ATOM 2370 C C . GLY A 1 289 ? -0.934 8.002 -0.440 1.00 74.88 289 GLY A C 1
ATOM 2371 O O . GLY A 1 289 ? -0.880 7.359 -1.486 1.00 74.88 289 GLY A O 1
ATOM 2372 N N . LEU A 1 290 ? -0.771 9.327 -0.394 1.00 81.19 290 LEU A N 1
ATOM 2373 C CA . LEU A 1 290 ? -0.611 10.122 -1.613 1.00 81.19 290 LEU A CA 1
ATOM 2374 C C . LEU A 1 290 ? 0.688 9.761 -2.327 1.00 81.19 290 LEU A C 1
ATOM 2376 O O . LEU A 1 290 ? 0.663 9.387 -3.494 1.00 81.19 290 LEU A O 1
ATOM 2380 N N . ALA A 1 291 ? 1.808 9.829 -1.609 1.00 81.62 291 ALA A N 1
ATOM 2381 C CA . ALA A 1 291 ? 3.121 9.547 -2.172 1.00 81.62 291 ALA A CA 1
ATOM 2382 C C . ALA A 1 291 ? 3.227 8.106 -2.681 1.00 81.62 291 ALA A C 1
ATOM 2384 O O . ALA A 1 291 ? 3.693 7.894 -3.796 1.00 81.62 291 ALA A O 1
ATOM 2385 N N . PHE A 1 292 ? 2.709 7.136 -1.919 1.00 85.12 292 PHE A N 1
ATOM 2386 C CA . PHE A 1 292 ? 2.653 5.741 -2.356 1.00 85.12 292 PHE A CA 1
ATOM 2387 C C . PHE A 1 292 ? 1.854 5.578 -3.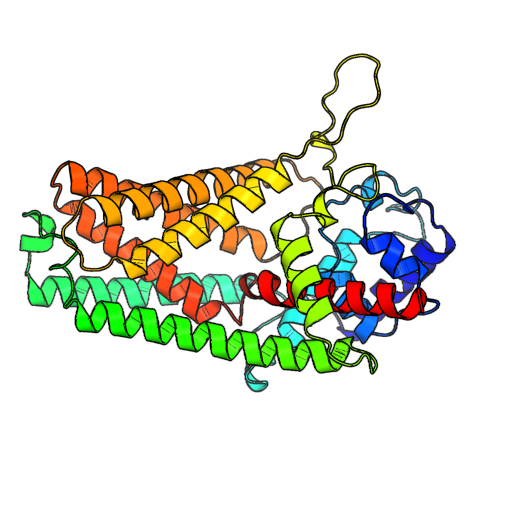662 1.00 85.12 292 PHE A C 1
ATOM 2389 O O . PHE A 1 292 ? 2.328 4.954 -4.607 1.00 85.12 292 PHE A O 1
ATOM 2396 N N . THR A 1 293 ? 0.671 6.198 -3.756 1.00 89.06 293 THR A N 1
ATOM 2397 C CA . THR A 1 293 ? -0.182 6.108 -4.957 1.00 89.06 293 THR A CA 1
ATOM 2398 C C . THR A 1 293 ? 0.441 6.829 -6.158 1.00 89.06 293 THR A C 1
ATOM 2400 O O . THR A 1 293 ? 0.361 6.338 -7.285 1.00 89.06 293 THR A O 1
ATOM 2403 N N . LEU A 1 294 ? 1.106 7.968 -5.935 1.00 89.75 294 LEU A N 1
ATOM 2404 C CA . LEU A 1 294 ? 1.851 8.686 -6.974 1.00 89.75 294 LEU A CA 1
ATOM 2405 C C . LEU A 1 294 ? 3.022 7.853 -7.497 1.00 89.75 294 LEU A C 1
ATOM 2407 O O . LEU A 1 294 ? 3.165 7.712 -8.706 1.00 89.75 294 LEU A O 1
ATOM 2411 N N . MET A 1 295 ? 3.822 7.252 -6.615 1.00 88.44 295 MET A N 1
ATOM 2412 C CA . MET A 1 295 ? 4.940 6.391 -7.019 1.00 88.44 295 MET A CA 1
ATOM 2413 C C . MET A 1 295 ? 4.465 5.186 -7.820 1.00 88.44 295 MET A C 1
ATOM 2415 O O . MET A 1 295 ? 5.051 4.868 -8.851 1.00 88.44 295 MET A O 1
ATOM 2419 N N . LEU A 1 296 ? 3.362 4.567 -7.401 1.00 91.88 296 LEU A N 1
ATOM 2420 C CA . LEU A 1 296 ? 2.755 3.462 -8.130 1.00 91.88 296 LEU A CA 1
ATOM 2421 C C . LEU A 1 296 ? 2.245 3.893 -9.519 1.00 91.88 296 LEU A C 1
ATOM 2423 O O . LEU A 1 296 ? 2.393 3.157 -10.497 1.00 91.88 296 LEU A O 1
ATOM 2427 N N . SER A 1 297 ? 1.715 5.115 -9.631 1.00 94.62 297 SER A N 1
ATOM 2428 C CA . SER A 1 297 ? 1.322 5.712 -10.915 1.00 94.62 297 SER A CA 1
ATOM 2429 C C . SER A 1 297 ? 2.541 5.957 -11.813 1.00 94.62 297 SER A C 1
ATOM 2431 O O . SER A 1 297 ? 2.525 5.607 -12.986 1.00 94.62 297 SER A O 1
ATOM 2433 N N . ILE A 1 298 ? 3.639 6.490 -11.267 1.00 94.50 298 ILE A N 1
ATOM 2434 C CA . ILE A 1 298 ? 4.874 6.739 -12.029 1.00 94.50 298 ILE A CA 1
ATOM 2435 C C . ILE A 1 298 ? 5.514 5.414 -12.481 1.00 94.50 298 ILE A C 1
ATOM 2437 O O . ILE A 1 298 ? 5.913 5.294 -13.639 1.00 94.50 298 ILE A O 1
ATOM 2441 N N . ALA A 1 299 ? 5.573 4.395 -11.618 1.00 94.50 299 ALA A N 1
ATOM 2442 C CA . ALA A 1 299 ? 6.090 3.065 -11.958 1.00 94.50 299 ALA A CA 1
ATOM 2443 C C . ALA A 1 299 ? 5.273 2.390 -13.075 1.00 94.50 299 ALA A C 1
ATOM 2445 O O . ALA A 1 299 ? 5.820 1.850 -14.039 1.00 94.50 299 ALA A O 1
ATOM 2446 N N . SER A 1 300 ? 3.945 2.443 -12.974 1.00 96.12 300 SER A N 1
ATOM 2447 C CA . SER A 1 300 ? 3.068 1.848 -13.985 1.00 96.12 300 SER A CA 1
ATOM 2448 C C . SER A 1 300 ? 3.144 2.586 -15.323 1.00 96.12 300 SER A C 1
ATOM 2450 O O . SER A 1 300 ? 3.357 1.941 -16.347 1.00 96.12 300 SER A O 1
ATOM 2452 N N . ILE A 1 301 ? 3.082 3.922 -15.325 1.00 96.88 301 ILE A N 1
ATOM 2453 C CA . ILE A 1 301 ? 3.195 4.739 -16.545 1.00 96.88 301 ILE A CA 1
ATOM 2454 C C . ILE A 1 301 ? 4.565 4.559 -17.211 1.00 96.88 301 ILE A C 1
ATOM 2456 O O . ILE A 1 301 ? 4.628 4.329 -18.417 1.00 96.88 301 ILE A O 1
ATOM 2460 N N . SER A 1 302 ? 5.662 4.607 -16.445 1.00 95.88 302 SER A N 1
ATOM 2461 C CA . SER A 1 302 ? 7.008 4.373 -16.992 1.00 95.88 302 SER A CA 1
ATOM 2462 C C . SER A 1 302 ? 7.150 2.978 -17.605 1.00 95.88 302 SER A C 1
ATOM 2464 O O . SER A 1 302 ? 7.762 2.847 -18.661 1.00 95.88 302 SER A O 1
ATOM 2466 N N . GLY A 1 303 ? 6.526 1.950 -17.023 1.00 94.25 303 GLY A N 1
ATOM 2467 C CA . GLY A 1 303 ? 6.499 0.618 -17.631 1.00 94.25 303 GLY A CA 1
ATOM 2468 C C . GLY A 1 303 ? 5.675 0.521 -18.906 1.00 94.25 303 GLY A C 1
ATOM 2469 O O . GLY A 1 303 ? 6.135 -0.094 -19.862 1.00 94.25 303 GLY A O 1
ATOM 2470 N N . ILE A 1 304 ? 4.504 1.164 -18.965 1.00 96.38 304 ILE A N 1
ATOM 2471 C CA . ILE A 1 304 ? 3.711 1.238 -20.203 1.00 96.38 304 ILE A CA 1
ATOM 2472 C C . ILE A 1 304 ? 4.548 1.893 -21.307 1.00 96.38 304 ILE A C 1
ATOM 2474 O O . ILE A 1 304 ? 4.661 1.336 -22.398 1.00 96.38 304 ILE A O 1
ATOM 2478 N N . ILE A 1 305 ? 5.195 3.026 -21.010 1.00 96.81 305 ILE A N 1
ATOM 2479 C CA . ILE A 1 305 ? 6.080 3.719 -21.956 1.00 96.81 305 ILE A CA 1
ATOM 2480 C C . ILE A 1 305 ? 7.234 2.806 -22.387 1.00 96.81 305 ILE A C 1
ATOM 2482 O O . ILE A 1 305 ? 7.499 2.695 -23.581 1.00 96.81 305 ILE A O 1
ATOM 2486 N N . ALA A 1 306 ? 7.888 2.110 -21.451 1.00 94.38 306 ALA A N 1
ATOM 2487 C CA . ALA A 1 306 ? 8.975 1.184 -21.765 1.00 94.38 306 ALA A CA 1
ATOM 2488 C C . ALA A 1 306 ? 8.533 0.076 -22.736 1.00 94.38 306 ALA A C 1
ATOM 2490 O O . ALA A 1 306 ? 9.246 -0.226 -23.690 1.00 94.38 306 ALA A O 1
ATOM 2491 N N . ILE A 1 307 ? 7.351 -0.513 -22.537 1.00 92.50 307 ILE A N 1
ATOM 2492 C CA . ILE A 1 307 ? 6.837 -1.572 -23.416 1.00 92.50 307 ILE A CA 1
ATOM 2493 C C . ILE A 1 307 ? 6.483 -1.010 -24.787 1.00 92.50 307 ILE A C 1
ATOM 2495 O O . ILE A 1 307 ? 6.886 -1.585 -25.792 1.00 92.50 307 ILE A O 1
ATOM 2499 N N . VAL A 1 308 ? 5.769 0.118 -24.840 1.00 93.75 308 VAL A N 1
ATOM 2500 C CA . VAL A 1 308 ? 5.391 0.763 -26.105 1.00 93.75 308 VAL A CA 1
ATOM 2501 C C . VAL A 1 308 ? 6.640 1.096 -26.917 1.00 93.75 308 VAL A C 1
ATOM 2503 O O . VAL A 1 308 ? 6.733 0.714 -28.078 1.00 93.75 308 VAL A O 1
ATOM 2506 N N . LEU A 1 309 ? 7.645 1.723 -26.304 1.00 94.69 309 LEU A N 1
ATOM 2507 C CA . LEU A 1 309 ? 8.915 2.019 -26.968 1.00 94.69 309 LEU A CA 1
ATOM 2508 C C . LEU A 1 309 ? 9.650 0.745 -27.413 1.00 94.69 309 LEU A C 1
ATOM 2510 O O . LEU A 1 309 ? 10.233 0.731 -28.495 1.00 94.69 309 LEU A O 1
ATOM 2514 N N . SER A 1 310 ? 9.587 -0.331 -26.623 1.00 91.56 310 SER A N 1
ATOM 2515 C CA . SER A 1 310 ? 10.179 -1.624 -26.980 1.00 91.56 310 SER A CA 1
ATOM 2516 C C . SER A 1 310 ? 9.512 -2.255 -28.209 1.00 91.56 310 SER A C 1
ATOM 2518 O O . SER A 1 310 ? 10.216 -2.767 -29.076 1.00 91.56 310 SER A O 1
ATOM 2520 N N . LEU A 1 311 ? 8.181 -2.156 -28.336 1.00 90.69 311 LEU A N 1
ATOM 2521 C CA . LEU A 1 311 ? 7.429 -2.646 -29.503 1.00 90.69 311 LEU A CA 1
ATOM 2522 C C . LEU A 1 311 ? 7.821 -1.928 -30.802 1.00 90.69 311 LEU A C 1
ATOM 2524 O O . LEU A 1 311 ? 7.818 -2.540 -31.864 1.00 90.69 311 LEU A O 1
ATOM 2528 N N . TYR A 1 312 ? 8.188 -0.647 -30.714 1.00 92.94 312 TYR A N 1
ATOM 2529 C CA . TYR A 1 312 ? 8.680 0.145 -31.847 1.00 92.94 312 TYR A CA 1
ATOM 2530 C C . TYR A 1 312 ? 10.211 0.142 -31.975 1.00 92.94 312 TYR A C 1
ATOM 2532 O O . TYR A 1 312 ? 10.761 0.979 -32.693 1.00 92.94 312 TYR A O 1
ATOM 2540 N N . HIS A 1 313 ? 10.906 -0.754 -31.264 1.00 92.62 313 HIS A N 1
ATOM 2541 C CA . HIS A 1 313 ? 12.368 -0.866 -31.256 1.00 92.62 313 HIS A CA 1
ATOM 2542 C C . HIS A 1 313 ? 13.099 0.465 -30.997 1.00 92.62 313 HIS A C 1
ATOM 2544 O O . HIS A 1 313 ? 14.156 0.739 -31.563 1.00 92.62 313 HIS A O 1
ATOM 2550 N N . GLN A 1 314 ? 12.542 1.314 -30.132 1.00 95.94 314 GLN A N 1
ATOM 2551 C CA . GLN A 1 314 ? 13.133 2.607 -29.796 1.00 95.94 314 GLN A CA 1
ATOM 2552 C C . GLN A 1 314 ? 14.169 2.442 -28.678 1.00 95.94 314 GLN A C 1
ATOM 2554 O O . GLN A 1 314 ? 13.814 1.925 -27.620 1.00 95.94 314 GLN A O 1
ATOM 2559 N N . PRO A 1 315 ? 15.422 2.916 -28.826 1.00 94.00 315 PRO A N 1
ATOM 2560 C CA . PRO A 1 315 ? 16.476 2.715 -27.821 1.00 94.00 315 PRO A CA 1
ATOM 2561 C C . PRO A 1 315 ? 16.145 3.348 -26.460 1.00 94.00 315 PRO A C 1
ATOM 2563 O O . PRO A 1 315 ? 16.510 2.817 -25.413 1.00 94.00 315 PRO A O 1
ATOM 2566 N N . LEU A 1 316 ? 15.365 4.436 -26.456 1.00 94.50 316 LEU A N 1
ATOM 2567 C CA . LEU A 1 316 ? 14.939 5.138 -25.242 1.00 94.50 316 LEU A CA 1
ATOM 2568 C C . LEU A 1 316 ? 14.154 4.246 -24.262 1.00 94.50 316 LEU A C 1
ATOM 2570 O O . LEU A 1 316 ? 14.094 4.551 -23.070 1.00 94.50 316 LEU A O 1
ATOM 2574 N N . TYR A 1 317 ? 13.590 3.128 -24.729 1.00 94.88 317 TYR A N 1
ATOM 2575 C CA . TYR A 1 317 ? 12.871 2.188 -23.875 1.00 94.88 317 TYR A CA 1
ATOM 2576 C C . TYR A 1 317 ? 13.722 1.703 -22.683 1.00 94.88 317 TYR A C 1
ATOM 2578 O O . TYR A 1 317 ? 13.182 1.516 -21.591 1.00 94.88 317 TYR A O 1
ATOM 2586 N N . ALA A 1 318 ? 15.042 1.557 -22.864 1.00 94.50 318 ALA A N 1
ATOM 2587 C CA . ALA A 1 318 ? 15.954 1.087 -21.825 1.00 94.50 318 ALA A CA 1
ATOM 2588 C C . ALA A 1 318 ? 15.958 2.020 -20.604 1.00 94.50 318 ALA A C 1
ATOM 2590 O O . ALA A 1 318 ? 15.945 1.557 -19.467 1.00 94.50 318 ALA A O 1
ATOM 2591 N N . VAL A 1 319 ? 15.884 3.335 -20.828 1.00 95.38 319 VAL A N 1
ATOM 2592 C CA . VAL A 1 319 ? 15.831 4.343 -19.758 1.00 95.38 319 VAL A CA 1
ATOM 2593 C C . VAL A 1 319 ? 14.559 4.184 -18.929 1.00 95.38 319 VAL A C 1
ATOM 2595 O O . VAL A 1 319 ? 14.622 4.143 -17.702 1.00 95.38 319 VAL A O 1
ATOM 2598 N N . PHE A 1 320 ? 13.405 4.043 -19.585 1.00 95.75 320 PHE A N 1
ATOM 2599 C CA . PHE A 1 320 ? 12.124 3.859 -18.899 1.00 95.75 320 PHE A CA 1
ATOM 2600 C C . PHE A 1 320 ? 12.033 2.509 -18.180 1.00 95.75 320 PHE A C 1
ATOM 2602 O O . PHE A 1 320 ? 11.487 2.443 -17.078 1.00 95.75 320 PHE A O 1
ATOM 2609 N N . PHE A 1 321 ? 12.607 1.453 -18.763 1.00 93.38 321 PHE A N 1
ATOM 2610 C CA . PHE A 1 321 ? 12.704 0.141 -18.129 1.00 93.38 321 PHE A CA 1
ATOM 2611 C C . PHE A 1 321 ? 13.524 0.207 -16.832 1.00 93.38 321 PHE A C 1
ATOM 2613 O O . PHE A 1 321 ? 13.048 -0.220 -15.780 1.00 93.38 321 PHE A O 1
ATOM 2620 N N . LEU A 1 322 ? 14.720 0.803 -16.881 1.00 94.81 322 LEU A N 1
ATOM 2621 C CA . LEU A 1 322 ? 15.593 0.955 -15.713 1.00 94.81 322 LEU A CA 1
ATOM 2622 C C . LEU A 1 322 ? 14.985 1.881 -14.655 1.00 94.81 322 LEU A C 1
ATOM 2624 O O . LEU A 1 322 ? 15.075 1.592 -13.460 1.00 94.81 322 LEU A O 1
ATOM 2628 N N . LEU A 1 323 ? 14.325 2.965 -15.074 1.00 95.69 323 LEU A N 1
ATOM 2629 C CA . LEU A 1 323 ? 13.617 3.867 -14.167 1.00 95.69 323 LEU A CA 1
ATOM 2630 C C . LEU A 1 323 ? 12.524 3.118 -13.406 1.00 95.69 323 LEU A C 1
ATOM 2632 O O . LEU A 1 323 ? 12.479 3.176 -12.178 1.00 95.69 323 LEU A O 1
ATOM 2636 N N . ARG A 1 324 ? 11.681 2.365 -14.119 1.00 93.62 324 ARG A N 1
ATOM 2637 C CA . ARG A 1 324 ? 10.643 1.549 -13.491 1.00 93.62 324 ARG A CA 1
ATOM 2638 C C . ARG A 1 324 ? 11.243 0.535 -12.521 1.00 93.62 324 ARG A C 1
ATOM 2640 O O . ARG A 1 324 ? 10.789 0.474 -11.381 1.00 93.62 324 ARG A O 1
ATOM 2647 N N . ALA A 1 325 ? 12.235 -0.244 -12.954 1.00 92.38 325 ALA A N 1
ATOM 2648 C CA . ALA A 1 325 ? 12.867 -1.261 -12.113 1.00 92.38 325 ALA A CA 1
ATOM 2649 C C . ALA A 1 325 ? 13.429 -0.643 -10.822 1.00 92.38 325 ALA A C 1
ATOM 2651 O O . ALA A 1 325 ? 13.253 -1.188 -9.737 1.00 92.38 325 ALA A O 1
ATOM 2652 N N . SER A 1 326 ? 14.002 0.559 -10.915 1.00 95.50 326 SER A N 1
ATOM 2653 C CA . SER A 1 326 ? 14.525 1.303 -9.764 1.00 95.50 326 SER A CA 1
ATOM 2654 C C . SER A 1 326 ? 13.428 1.776 -8.805 1.00 95.50 326 SER A C 1
ATOM 2656 O O . SER A 1 326 ? 13.606 1.714 -7.585 1.00 95.50 326 SER A O 1
ATOM 2658 N N . ILE A 1 327 ? 12.278 2.215 -9.332 1.00 94.38 327 ILE A N 1
ATOM 2659 C CA . ILE A 1 327 ? 11.110 2.570 -8.512 1.00 94.38 327 ILE A CA 1
ATOM 2660 C C . ILE A 1 327 ? 10.568 1.325 -7.802 1.00 94.38 327 ILE A C 1
ATOM 2662 O O . ILE A 1 327 ? 10.319 1.376 -6.600 1.00 94.38 327 ILE A O 1
ATOM 2666 N N . ILE A 1 328 ? 10.416 0.203 -8.515 1.00 92.50 328 ILE A N 1
ATOM 2667 C CA . ILE A 1 328 ? 9.933 -1.063 -7.942 1.00 92.50 328 ILE A CA 1
ATOM 2668 C C . ILE A 1 328 ? 10.890 -1.554 -6.856 1.00 92.50 328 ILE A C 1
ATOM 2670 O O . ILE A 1 328 ? 10.453 -1.799 -5.735 1.00 92.50 328 ILE A O 1
ATOM 2674 N N . ALA A 1 329 ? 12.194 -1.606 -7.126 1.00 94.38 329 ALA A N 1
ATOM 2675 C CA . ALA A 1 329 ? 13.180 -2.008 -6.130 1.00 94.38 329 ALA A CA 1
ATOM 2676 C C . ALA A 1 329 ? 13.094 -1.137 -4.864 1.00 94.38 329 ALA A C 1
ATOM 2678 O O . ALA A 1 329 ? 13.062 -1.656 -3.749 1.00 94.38 329 ALA A O 1
ATOM 2679 N N . SER A 1 330 ? 12.952 0.183 -5.023 1.00 94.31 330 SER A N 1
ATOM 2680 C CA . SER A 1 330 ? 12.776 1.112 -3.898 1.00 94.31 330 SER A CA 1
ATOM 2681 C C . SER A 1 330 ? 11.473 0.866 -3.128 1.00 94.31 330 SER A C 1
ATOM 2683 O O . SER A 1 330 ? 11.485 0.878 -1.895 1.00 94.31 330 SER A O 1
ATOM 2685 N N . LEU A 1 331 ? 10.363 0.601 -3.834 1.00 91.44 331 LEU A N 1
ATOM 2686 C CA . LEU A 1 331 ? 9.067 0.204 -3.262 1.00 91.44 331 LEU A CA 1
ATOM 2687 C C . LEU A 1 331 ? 9.177 -1.054 -2.399 1.00 91.44 331 LEU A C 1
ATOM 2689 O O . LEU A 1 331 ? 8.623 -1.081 -1.302 1.00 91.44 331 LEU A O 1
ATOM 2693 N N . PHE A 1 332 ? 9.919 -2.061 -2.856 1.00 92.88 332 PHE A N 1
ATOM 2694 C CA . PHE A 1 332 ? 10.091 -3.319 -2.131 1.00 92.88 332 PHE A CA 1
ATOM 2695 C C . PHE A 1 332 ? 11.049 -3.182 -0.940 1.00 92.88 332 PHE A C 1
ATOM 2697 O O . PHE A 1 332 ? 10.734 -3.664 0.145 1.00 92.88 332 PHE A O 1
ATOM 2704 N N . ILE A 1 333 ? 12.160 -2.449 -1.074 1.00 93.75 333 ILE A N 1
ATOM 2705 C CA . ILE A 1 333 ? 13.084 -2.181 0.049 1.00 93.75 333 ILE A CA 1
ATOM 2706 C C . ILE A 1 333 ? 12.360 -1.486 1.211 1.00 93.75 333 ILE A C 1
ATOM 2708 O O . ILE A 1 333 ? 12.587 -1.794 2.379 1.00 93.75 333 ILE A O 1
ATOM 2712 N N . MET A 1 334 ? 11.460 -0.557 0.901 1.00 90.69 334 MET A N 1
ATOM 2713 C CA . MET A 1 334 ? 10.727 0.225 1.898 1.00 90.69 334 MET A CA 1
ATOM 2714 C C . MET A 1 334 ? 9.325 -0.327 2.202 1.00 90.69 334 MET A C 1
ATOM 2716 O O . MET A 1 334 ? 8.576 0.281 2.974 1.00 90.69 334 MET A O 1
ATOM 2720 N N . ALA A 1 335 ? 8.955 -1.480 1.642 1.00 91.19 335 ALA A N 1
ATOM 2721 C CA . ALA A 1 335 ? 7.671 -2.130 1.881 1.00 91.19 335 ALA A CA 1
ATOM 2722 C C . ALA A 1 335 ? 7.326 -2.322 3.377 1.00 91.19 335 ALA A C 1
ATOM 2724 O O . ALA A 1 335 ? 6.200 -1.976 3.749 1.00 91.19 335 ALA A O 1
ATOM 2725 N N . PRO A 1 336 ? 8.239 -2.789 4.261 1.00 91.00 336 PRO A N 1
ATOM 2726 C CA . PRO A 1 336 ? 7.945 -2.908 5.699 1.00 91.00 336 PRO A CA 1
ATOM 2727 C C . PRO A 1 336 ? 7.851 -1.553 6.422 1.00 91.00 336 PRO A C 1
ATOM 2729 O O . PRO A 1 336 ? 7.211 -1.418 7.458 1.00 91.00 336 PRO A O 1
ATOM 2732 N N . TYR A 1 337 ? 8.446 -0.501 5.857 1.00 87.75 337 TYR A N 1
ATOM 2733 C CA . TYR A 1 337 ? 8.574 0.808 6.508 1.00 87.75 337 TYR A CA 1
ATOM 2734 C C . TYR A 1 337 ? 7.611 1.864 5.968 1.00 87.75 337 TYR A C 1
ATOM 2736 O O . TYR A 1 337 ? 7.772 3.053 6.239 1.00 87.75 337 TYR A O 1
ATOM 2744 N N . SER A 1 338 ? 6.629 1.467 5.166 1.00 85.69 338 SER A N 1
ATOM 2745 C CA . SER A 1 338 ? 5.740 2.392 4.469 1.00 85.69 338 SER A CA 1
ATOM 2746 C C . SER A 1 338 ? 4.287 1.961 4.548 1.00 85.69 338 SER A C 1
ATOM 2748 O O . SER A 1 338 ? 3.951 0.954 5.167 1.00 85.69 338 SER A O 1
ATOM 2750 N N . LYS A 1 339 ? 3.400 2.701 3.869 1.00 84.88 339 LYS A N 1
ATOM 2751 C CA . LYS A 1 339 ? 1.992 2.316 3.767 1.00 84.88 339 LYS A CA 1
ATOM 2752 C C . LYS A 1 339 ? 1.818 0.913 3.180 1.00 84.88 339 LYS A C 1
ATOM 2754 O O . LYS A 1 339 ? 0.786 0.316 3.438 1.00 84.88 339 LYS A O 1
ATOM 2759 N N . PHE A 1 340 ? 2.781 0.353 2.442 1.00 88.38 340 PHE A N 1
ATOM 2760 C CA . PHE A 1 340 ? 2.632 -0.970 1.826 1.00 88.38 340 PHE A CA 1
ATOM 2761 C C . PHE A 1 340 ? 2.328 -2.081 2.855 1.00 88.38 340 PHE A C 1
ATOM 2763 O O . PHE A 1 340 ? 1.526 -2.971 2.578 1.00 88.38 340 PHE A O 1
ATOM 2770 N N . VAL A 1 341 ? 2.826 -1.955 4.090 1.00 90.62 341 VAL A N 1
ATOM 2771 C CA . VAL A 1 341 ? 2.537 -2.893 5.190 1.00 90.62 341 VAL A CA 1
ATOM 2772 C C . VAL A 1 341 ? 1.041 -3.009 5.541 1.00 90.62 341 VAL A C 1
ATOM 2774 O O . VAL A 1 341 ? 0.617 -3.996 6.147 1.00 90.62 341 VAL A O 1
ATOM 2777 N N . HIS A 1 342 ? 0.202 -2.052 5.117 1.00 89.12 342 HIS A N 1
ATOM 2778 C CA . HIS A 1 342 ? -1.246 -2.098 5.343 1.00 89.12 342 HIS A CA 1
ATOM 2779 C C . HIS A 1 342 ? -1.891 -3.388 4.833 1.00 89.12 342 HIS A C 1
ATOM 2781 O O . HIS A 1 342 ? -2.842 -3.863 5.449 1.00 89.12 342 HIS A O 1
ATOM 2787 N N . LEU A 1 343 ? -1.369 -3.959 3.739 1.00 89.00 343 LEU A N 1
ATOM 2788 C CA . LEU A 1 343 ? -1.852 -5.215 3.170 1.00 89.00 343 LEU A CA 1
ATOM 2789 C C . LEU A 1 343 ? -1.795 -6.340 4.212 1.00 89.00 343 LEU A C 1
ATOM 2791 O O . LEU A 1 343 ? -2.754 -7.086 4.390 1.00 89.00 343 LEU A O 1
ATOM 2795 N N . VAL A 1 344 ? -0.681 -6.408 4.940 1.00 92.50 344 VAL A N 1
ATOM 2796 C CA . VAL A 1 344 ? -0.405 -7.433 5.946 1.00 92.50 344 VAL A CA 1
ATOM 2797 C C . VAL A 1 344 ? -1.277 -7.221 7.175 1.00 92.50 344 VAL A C 1
ATOM 2799 O O . VAL A 1 344 ? -1.961 -8.136 7.620 1.00 92.50 344 VAL A O 1
ATOM 2802 N N . PHE A 1 345 ? -1.292 -6.005 7.719 1.00 93.12 345 PHE A N 1
ATOM 2803 C CA . PHE A 1 345 ? -1.975 -5.734 8.986 1.00 93.12 345 PHE A CA 1
ATOM 2804 C C . PHE A 1 345 ? -3.487 -5.826 8.819 1.00 93.12 345 PHE A C 1
ATOM 2806 O O . PHE A 1 345 ? -4.169 -6.361 9.690 1.00 93.12 345 PHE A O 1
ATOM 2813 N N . ARG A 1 346 ? -4.011 -5.380 7.672 1.00 90.19 346 ARG A N 1
ATOM 2814 C CA . ARG A 1 346 ? -5.422 -5.557 7.336 1.00 90.19 346 ARG A CA 1
ATOM 2815 C C . ARG A 1 346 ? -5.789 -7.032 7.252 1.00 90.19 346 ARG A C 1
ATOM 2817 O O . ARG A 1 346 ? -6.765 -7.429 7.876 1.00 90.19 346 ARG A O 1
ATOM 2824 N N . LEU A 1 347 ? -5.006 -7.840 6.533 1.00 89.12 347 LEU A N 1
ATOM 2825 C CA . LEU A 1 347 ? -5.259 -9.277 6.422 1.00 89.12 347 LEU A CA 1
ATOM 2826 C C . LEU A 1 347 ? -5.247 -9.955 7.799 1.00 89.12 347 LEU A C 1
ATOM 2828 O O . LEU A 1 347 ? -6.161 -10.707 8.123 1.00 89.12 347 LEU A O 1
ATOM 2832 N N . VAL A 1 348 ? -4.254 -9.644 8.635 1.00 91.75 348 VAL A N 1
ATOM 2833 C CA . VAL A 1 348 ? -4.144 -10.191 9.994 1.00 91.75 348 VAL A CA 1
ATOM 2834 C C . VAL A 1 348 ? -5.328 -9.761 10.872 1.00 91.75 348 VAL A C 1
ATOM 2836 O O . VAL A 1 348 ? -5.861 -10.588 11.613 1.00 91.75 348 VAL A O 1
ATOM 2839 N N . SER A 1 349 ? -5.789 -8.509 10.764 1.00 91.88 349 SER A N 1
ATOM 2840 C CA . SER A 1 349 ? -7.005 -8.049 11.446 1.00 91.88 349 SER A CA 1
ATOM 2841 C C . SER A 1 349 ? -8.256 -8.768 10.956 1.00 91.88 349 SER A C 1
ATOM 2843 O O . SER A 1 349 ? -9.022 -9.237 11.788 1.00 91.88 349 SER A O 1
ATOM 2845 N N . LEU A 1 350 ? -8.449 -8.914 9.643 1.00 87.56 350 LEU A N 1
ATOM 2846 C CA . LEU A 1 350 ? -9.585 -9.651 9.079 1.00 87.56 350 LEU A CA 1
ATOM 2847 C C . LEU A 1 350 ? -9.609 -11.097 9.573 1.00 87.56 350 LEU A C 1
ATOM 2849 O O . LEU A 1 350 ? -10.640 -11.588 10.018 1.00 87.56 350 LEU A O 1
ATOM 2853 N N . MET A 1 351 ? -8.453 -11.765 9.576 1.00 87.00 351 MET A N 1
ATOM 2854 C CA . MET A 1 351 ? -8.330 -13.108 10.137 1.00 87.00 351 MET A CA 1
ATOM 2855 C C . MET A 1 351 ? -8.741 -13.130 11.614 1.00 87.00 351 MET A C 1
ATOM 2857 O O . MET A 1 351 ? -9.572 -13.951 11.994 1.00 87.00 351 MET A O 1
ATOM 2861 N N . ARG A 1 352 ? -8.199 -12.220 12.442 1.00 89.19 352 ARG A N 1
ATOM 2862 C CA . ARG A 1 352 ? -8.534 -12.102 13.876 1.00 89.19 352 ARG A CA 1
ATOM 2863 C C . ARG A 1 352 ? -10.030 -11.898 14.103 1.00 89.19 352 ARG A C 1
ATOM 2865 O O . ARG A 1 352 ? -10.581 -12.515 15.009 1.00 89.19 352 ARG A O 1
ATOM 2872 N N . ASP A 1 353 ? -10.666 -11.068 13.286 1.00 88.25 353 ASP A N 1
ATOM 2873 C CA . ASP A 1 353 ? -12.095 -10.784 13.383 1.00 88.25 353 ASP A CA 1
ATOM 2874 C C . ASP A 1 353 ? -12.947 -12.039 13.138 1.00 88.25 353 ASP A C 1
ATOM 2876 O O . ASP A 1 353 ? -13.803 -12.386 13.951 1.00 88.25 353 ASP A O 1
ATOM 2880 N N . ARG A 1 354 ? -12.613 -12.820 12.100 1.00 83.88 354 ARG A N 1
ATOM 2881 C CA . ARG A 1 354 ? -13.287 -14.097 11.800 1.00 83.88 354 ARG A CA 1
ATOM 2882 C C . ARG A 1 354 ? -13.093 -15.145 12.895 1.00 83.88 354 ARG A C 1
ATOM 2884 O O . ARG A 1 354 ? -14.030 -15.874 13.223 1.00 83.88 354 ARG A O 1
ATOM 2891 N N . PHE A 1 355 ? -11.912 -15.197 13.512 1.00 83.94 355 PHE A N 1
ATOM 2892 C CA . PHE A 1 355 ? -11.704 -16.058 14.678 1.00 83.94 355 PHE A CA 1
ATOM 2893 C C . PHE A 1 355 ? -12.605 -15.672 15.860 1.00 83.94 355 PHE A C 1
ATOM 2895 O O . PHE A 1 355 ? -13.087 -16.556 16.569 1.00 83.94 355 PHE A O 1
ATOM 2902 N N . GLU A 1 356 ? -12.827 -14.375 16.092 1.00 85.00 356 GLU A N 1
ATOM 2903 C CA . GLU A 1 356 ? -13.711 -13.895 17.159 1.00 85.00 356 GLU A CA 1
ATOM 2904 C C . GLU A 1 356 ? -15.180 -14.227 16.853 1.00 85.00 356 GLU A C 1
ATOM 2906 O O . GLU A 1 356 ? -15.851 -14.808 17.703 1.00 85.00 356 GLU A O 1
ATOM 2911 N N . GLU A 1 357 ? -15.654 -13.982 15.626 1.00 80.88 357 GLU A N 1
ATOM 2912 C CA . GLU A 1 357 ? -17.010 -14.359 15.187 1.00 80.88 357 GLU A CA 1
ATOM 2913 C C . GLU A 1 357 ? -17.302 -15.856 15.362 1.00 80.88 357 GLU A C 1
ATOM 2915 O O . GLU A 1 357 ? -18.401 -16.241 15.765 1.00 80.88 357 GLU A O 1
ATOM 2920 N N . TYR A 1 358 ? -16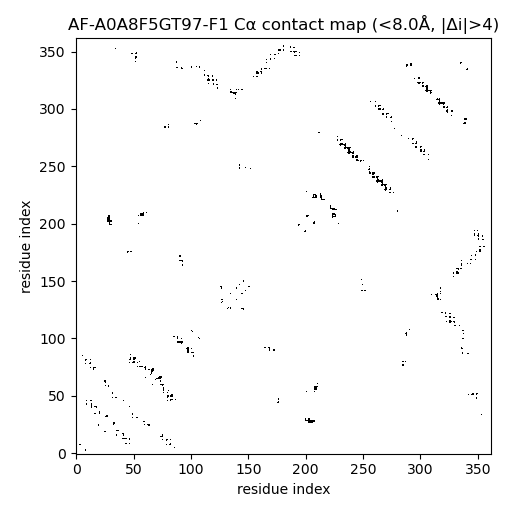.330 -16.719 15.054 1.00 71.50 358 TYR A N 1
ATOM 2921 C CA . TYR A 1 358 ? -16.496 -18.165 15.189 1.00 71.50 358 TYR A CA 1
ATOM 2922 C C . TYR A 1 358 ? -16.572 -18.610 16.653 1.00 71.50 358 TYR A C 1
ATOM 2924 O O . TYR A 1 358 ? -17.393 -19.462 16.990 1.00 71.50 358 TYR A O 1
ATOM 2932 N N . ASN A 1 359 ? -15.743 -18.030 17.525 1.00 68.44 359 ASN A N 1
ATOM 2933 C CA . ASN A 1 359 ? -15.747 -18.361 18.950 1.00 68.44 359 ASN A CA 1
ATOM 2934 C C . ASN A 1 359 ? -17.019 -17.889 19.666 1.00 68.44 359 ASN A C 1
ATOM 2936 O O . ASN A 1 359 ? -17.369 -18.483 20.673 1.00 68.44 359 ASN A O 1
ATOM 2940 N N . VAL A 1 360 ? -17.712 -16.863 19.157 1.00 65.38 360 VAL A N 1
ATOM 2941 C CA . VAL A 1 360 ? -19.018 -16.420 19.685 1.00 65.38 360 VAL A CA 1
ATOM 2942 C C . VAL A 1 360 ? -20.162 -17.358 19.266 1.00 65.38 360 VAL A C 1
ATOM 2944 O O . VAL A 1 360 ? -21.177 -17.432 19.950 1.00 65.38 360 VAL A O 1
ATOM 2947 N N . LYS A 1 361 ? -20.024 -18.074 18.140 1.00 58.50 361 LYS A N 1
ATOM 2948 C CA . LYS A 1 361 ? -21.041 -19.020 17.636 1.00 58.50 361 LYS A CA 1
ATOM 2949 C C . LYS A 1 361 ? -20.952 -20.423 18.251 1.00 58.50 361 LYS A C 1
ATOM 2951 O O . LYS A 1 361 ? -21.841 -21.234 17.995 1.00 58.50 361 LYS A O 1
ATOM 2956 N N . LYS A 1 362 ? -19.882 -20.722 18.986 1.00 49.88 362 LYS A N 1
ATOM 2957 C CA . LYS A 1 362 ? -19.734 -21.933 19.802 1.00 49.88 362 LYS A CA 1
ATOM 2958 C C . LYS A 1 362 ? -20.109 -21.629 21.237 1.00 49.88 362 LYS A C 1
ATOM 2960 O O . LYS A 1 362 ? -20.674 -22.547 21.866 1.00 49.88 362 LYS A O 1
#

Radius of gyration: 22.45 Å; Cα contacts (8 Å, |Δi|>4): 423; chains: 1; bounding box: 66×45×58 Å

Foldseek 3Di:
DPPPDPVVLQVLLQLLLQVCLVVVPCPQQFVLSVLSVVDDGQPLLNLLLSLLQDPLLCPCVVPDPQDPPHPNNHDNSQSSLQSPLVLLLCLFPPVVCSVVLDSALVSVLVLLVVLLVVLLVVLVVVLCVVQNCCLQVFQDDPCRSDPQVVLLVLVVVLVVVLVVRLVSSLVSSCVRNLPPQDDDPVLLVVLVVCVLVVVRQCTSPQGSAHPVQQDPDDDDDGHGDCQLVQLVNLLVVLVVLLVVLSVCPPPPDPVSLVSNLSSLVSNQSSLVSVVVVLVPDPPDDNFSSVSVSVLSNLLSVLSNVLSVCVVVRRSCSSSSVSSSSSSVSSCSVCCSSGPVSSVSSSSSSSSSSSSVVVVVVD

Sequence (362 aa):
MQAVNIDDILKEAERQLMICNACRYCEGYCDLWDAIERKRSFPPNDVFHLSNLCHDCRDCYYACQYTPPHPFSIDIPGILSKVRELSYRRFVYPKFMQRYVSSIYRFINYIYVILTIIIFAISISLTLFLHGFSLFRTYIPYQSLLPPYIFLAVEYLLYIYVVFMWYMEARSYWKSISNGIRFSLGEVLKGVKDALIHKDFTGGGAGCSYPLEYFPDQGKNPKPSRFRLHAHATVVIGFIIDLISILFYPFKGTVTPAIFLIGSIMIAVGALSLLYKRKYDRLVHEDGGLAFTLMLSIASISGIIAIVLSLYHQPLYAVFFLLRASIIASLFIMAPYSKFVHLVFRLVSLMRDRFEEYNVKK

Organism: Saccharolobus shibatae (strain ATCC 51178 / DSM 5389 / JCM 8931 / NBRC 15437 / B12) (NCBI:txid523848)

=== Feature glossary ===
The record interleaves many kinds of information about one protein. Here is each kind framed as the question it answers.

Q: What does the local fold look like, residue by residue?
A: A 3Di character summarizes, for each residue, the relative orientation of the Cα frame of its nearest spatial neighbor. Because it encodes fold topology rather than chemistry, 3Di alignments detect remote structural similarity that sequence alignment misses.

Q: Which residues are in helices, strands, or loops?
A: Secondary structure is the local, repeating backbone conformation. DSSP classifies it into eight states by reading the hydrogen-bond network: three helix types (H, G, I), two β types (E, B), two non-regular types (T, S), and unstructured coil (-).

Q: How big and how compact is the whole molecule?
A: Three whole-structure scalars: the radius of gyration (RMS distance of Cα from centroid, in Å), the count of Cα–Cα contacts (pairs closer than 8 Å and separated by more than four residues in sequence — i.e. tertiary, not local, contacts), and the bounding-box dimensions. Together they distinguish compact globular folds from extended fibres or disordered chains.

Q: How confident is the AlphaFold model at each residue?
A: For AlphaFold models, the B-factor field carries pLDDT — the model's own estimate of local accuracy on a 0–100 scale. Regions with pLDDT<50 should be treated as essentially unmodeled; they often correspond to intrinsically disordered segments.

Q: What family and function is it annotated with?
A: Functional annotations link the protein to curated databases. InterPro entries identify conserved domains and families by matching the sequence against member-database signatures (Pfam, PROSITE, CDD, …). Gene Ontology (GO) terms describe molecular function, biological process, and cellular component in a controlled vocabulary. CATH places the structure in a hierarchical fold classification (Class/Architecture/Topology/Homologous-superfamily). The organism is the source species.

Q: What known structures does this most resemble?
A: Nearest PDB neighbors are the top structural matches found by Foldseek when searching this structure against the entire Protein Data Bank. Each hit reports a TM-score (0 to 1; >0.5 almost always implies the same fold) and an E-value. These are *structural* homologs — they may share no detectable sequence similarity.

Q: Which residues are buried vs exposed?
A: Solvent-accessible surface area (SASA) is the area in Å² traced out by the centre of a 1.4 Å probe sphere (a water molecule) rolled over the protein's van der Waals surface (Shrake–Rupley / Lee–Richards construction). Buried residues have near-zero SASA; fully exposed residues can exceed 200 Å². The total SASA scales roughly with the number of surface residues.

Q: What are the backbone torsion angles?
A: φ (phi) and ψ (psi) are the two rotatable backbone dihedrals per residue: φ is the C(i-1)–N–Cα–C torsion, ψ is the N–Cα–C–N(i+1) torsion, both in degrees on (−180°, 180°]. α-helical residues cluster near (−60°, −45°); β-strand residues near (−120°, +130°). A Ramachandran plot is simply a scatter of (φ, ψ) for every residue.

Q: Are the domains correctly placed relative to each other?
A: Predicted aligned error is AlphaFold's pairwise confidence. Unlike pLDDT (per-residue), PAE is per-residue-pair and captures whether two parts of the structure are correctly placed relative to each other. Units are ångströms of expected positional error.

Q: What if only a Cα trace is available?
A: P-SEA three-state annotation labels each residue as helix, strand, or coil based purely on the geometry of the Cα trace. It serves as a fallback when the full backbone (and thus DSSP) is unavailable.

Q: What is the amino-acid chain?
A: This is the polypeptide sequence — one letter per residue, N-terminus first. Length ranges from a few dozen residues for small domains to over a thousand for large multi-domain proteins.

Q: What do the rendered images show?
A: The six renders are orthographic views along the three Cartesian axes in both directions. Representation (cartoon, sticks, or surface) and color scheme (sequence-rainbow or by-chain) vary across proteins so the training set covers all the common visualization conventions.

Q: What do the diagnostic plots show?
A: Plot images: a contact map (which residues are close in 3D, as an N×N binary image), a Ramachandran scatter (backbone torsion angles, revealing secondary-structure composition at a glance), and — for AlphaFold structures — a PAE heatmap (pairwise prediction confidence).

Q: How mobile is each atom in the crystal?
A: B-factor (Debye–Waller factor) reflects atomic displacement in the crystal lattice. It is an experimental observable (units Å²), not a prediction; low values mean the atom is pinned down, high values mean it moves or is heterogeneous across the crystal.

Q: Where is each backbone atom in 3D?
A: The mmCIF table is the protein's shape written out atom by atom. For each backbone N, Cα, C, and carbonyl O, it records an (x, y, z) coordinate triple in Å plus the residue type, chain letter, and residue number.